Protein AF-0000000074024625 (afdb_homodimer)

Sequence (398 aa):
MLVFAKEKLVLLALPKTGTTAIEEALSPRADMALRNPAILKHTPAYRYKRYLEPYLGKCGLNDLEVVCTVRHPIGWLGSWYRYRQRPAVDGKPQSTKDVSFDDFVSDYAKGDPTSWSHVGDPKKFVRSNDGELAVDHMFQYEQLDKLVAFLEERLDTEIKLEKRNVSPAGDMTLSRQTENKLMRMRPELYSDWEAARHGMLVFAKEKLVLLALPKTGTTAIEEALSPRADMALRNPAILKHTPAYRYKRYLEPYLGKCGLNDLEVVCTVRHPIGWLGSWYRYRQRPAVDGKPQSTKDVSFDDFVSDYAKGDPTSWSHVGDPKKFVRSNDGELAVDHMFQYEQLDKLVAFLEERLDTEIKLEKRNVSPAGDMTLSRQTENKLMRMRPELYSDWEAARHG

Radius of gyration: 25.35 Å; Cα contacts (8 Å, |Δi|>4): 634; chains: 2; bounding box: 44×80×51 Å

Organism: NCBI:txid1655543

Solvent-accessible surface area (backbone atoms only — not comparable to full-atom values): 21353 Å² total; per-residue (Å²): 42,36,29,33,65,92,66,32,36,32,42,41,39,52,83,70,26,80,51,62,54,59,49,61,66,45,48,84,72,31,17,29,35,30,66,35,57,66,63,47,15,41,45,33,32,32,55,38,57,68,32,49,46,55,44,38,40,76,58,70,52,63,87,57,42,31,33,37,45,37,36,56,53,68,61,28,50,46,46,51,49,54,59,28,50,36,75,92,33,60,92,42,75,41,31,32,76,88,48,53,46,39,55,42,51,46,40,36,32,70,70,72,43,52,65,51,39,61,80,78,52,73,62,61,36,41,10,32,91,87,65,44,77,52,51,75,31,32,25,28,39,92,43,45,65,57,48,50,51,51,49,24,62,64,67,70,46,86,81,80,67,68,87,70,87,75,74,77,85,66,81,70,63,65,52,68,67,41,52,53,45,30,48,69,59,42,44,58,45,53,52,52,33,59,66,11,68,78,76,42,36,29,33,66,91,65,30,37,33,41,40,39,52,83,69,26,81,49,62,55,58,49,61,66,44,48,85,73,32,18,29,35,30,65,36,58,66,64,47,16,41,46,33,31,33,56,38,57,68,30,49,46,56,45,38,40,77,59,70,52,63,87,57,42,31,33,37,46,37,35,56,54,68,59,29,51,47,45,51,49,55,61,28,50,36,76,92,33,61,93,42,75,42,31,32,77,90,48,53,47,41,56,42,51,44,40,37,32,70,71,73,44,51,64,50,38,60,78,80,52,70,62,61,36,42,10,32,92,88,65,44,77,52,52,74,30,33,26,28,39,92,44,45,68,58,47,50,50,51,48,24,62,64,65,68,48,87,81,81,68,68,88,71,86,76,75,77,84,66,81,69,65,65,51,69,68,42,51,52,46,28,48,68,61,41,44,58,46,53,52,52,35,59,67,11,68,78,76

InterPro domains:
  IPR027417 P-loop containing nucleoside triphosphate hydrolase [SSF52540] (8-193)

Secondary structure (DSSP, 8-state):
-EEETTTTEEE---TTSS-HHHHHHHGGG-SEEE-SSHHHHT--HHHIIIIIHHHHHHTT--S-EEEEEE--HHHHHHHHHHHTTSGGGTTSTT--TTS-HHHHHHHHHTSS--GGG----HHHHTB-TTS-B--SEEEEGGGHHHHHHHHHHHHTS------------------HHHHHHHHHH-HHHHHHHHHGGG-/-EEETTTTEEE---TTSS-HHHHHHHGGG-SEEE-SSHHHHT--HHHIIIIIHHHHHHTT--S-EEEEEE--HHHHHHHHHHHTTSGGGTTSTT--TTS-HHHHHHHHHTSS--GGG----HHHHTB-TTS-B--SEEEEGGGHHHHHHHHHHHHTS------------------HHHHHHHHHH-HHHHHHHHHGGG-

Foldseek 3Di:
DFAAQVLLEAEAEAPQLPCVQVCVQCVVVGPDAQDDDPCRNHQFLQNCVVPVQVVCVVVVRPDRAYEYEAEQPLSSQVSLLLVLCDPVNPPPQLHCVPPALQRLLLQLLVVNHGNNNPPDDVQRRQAHPVSHGRHDAYAYSVPVVLVQVVCCVSVVHHRDGDPDDDRDDDPSDHDPVSVVSNCVSPVCSVVVNVVNHND/DFAAQVLLEAEAEAPQLPCVLVCVQCVVVGPDAQDDDPCRNHQFLQNCVVPVQVVCVVVVRPDRAYEYEAEQPLSSQVSLLLVLCDPVNPPPQLHCVPPALQRLLLQLLVVNHTNNNPPDDVQRRQAHPVSHGRHDAYAYSVPVVLVQVVCCVSVVHHRDGDDDDDRDDDDSDHDPVSVVSSCVSPVCSRVVNVVNHND

Nearest PDB structures (foldseek):
  3lfh-assembly2_D  TM=3.303E-01  e=3.956E+00  Caldanaerobacter subterraneus subsp. tengcongensis MB4
  8u8i-assembly1_F  TM=2.329E-01  e=1.276E+00  Saccharomyces cerevisiae
  2uvp-assembly1_D  TM=2.337E-01  e=2.110E+00  Helicobacter pylori
  7u5t-assembly1_A  TM=2.197E-01  e=3.276E+00  Candida albicans
  8u8i-assembly1_F  TM=2.329E-01  e=2.324E+00  Saccharomyces cerevisiae

Structure (mmCIF, N/CA/C/O backbone):
data_AF-0000000074024625-model_v1
#
loop_
_entity.id
_entity.type
_entity.pdbx_description
1 polymer 'Sulfotransferase family protein'
#
loop_
_atom_site.group_PDB
_atom_site.id
_atom_site.type_symbol
_atom_site.label_atom_id
_atom_site.label_alt_id
_atom_site.label_comp_id
_atom_site.label_asym_id
_atom_site.label_entity_id
_atom_site.label_seq_id
_atom_site.pdbx_PDB_ins_code
_atom_site.Cartn_x
_atom_site.Cartn_y
_atom_site.Cartn_z
_atom_site.occupancy
_atom_site.B_iso_or_equiv
_atom_site.auth_seq_id
_atom_site.auth_comp_id
_atom_site.auth_asym_id
_atom_site.auth_atom_id
_atom_site.pdbx_PDB_model_num
ATOM 1 N N . MET A 1 1 ? 1.521 -8.109 -1.884 1 98 1 MET A N 1
ATOM 2 C CA . MET A 1 1 ? 2.732 -7.395 -2.281 1 98 1 MET A CA 1
ATOM 3 C C . MET A 1 1 ? 3.268 -6.547 -1.131 1 98 1 MET A C 1
ATOM 5 O O . MET A 1 1 ? 2.498 -5.883 -0.432 1 98 1 MET A O 1
ATOM 9 N N . LEU A 1 2 ? 4.496 -6.629 -0.893 1 98.81 2 LEU A N 1
ATOM 10 C CA . LEU A 1 2 ? 5.156 -5.848 0.149 1 98.81 2 LEU A CA 1
ATOM 11 C C . LEU A 1 2 ? 6.293 -5.016 -0.434 1 98.81 2 LEU A C 1
ATOM 13 O O . LEU A 1 2 ? 7.012 -5.477 -1.323 1 98.81 2 LEU A O 1
ATOM 17 N N . VAL A 1 3 ? 6.457 -3.83 0.055 1 98.94 3 VAL A N 1
ATOM 18 C CA . VAL A 1 3 ? 7.574 -2.973 -0.317 1 98.94 3 VAL A CA 1
ATOM 19 C C . VAL A 1 3 ? 8.414 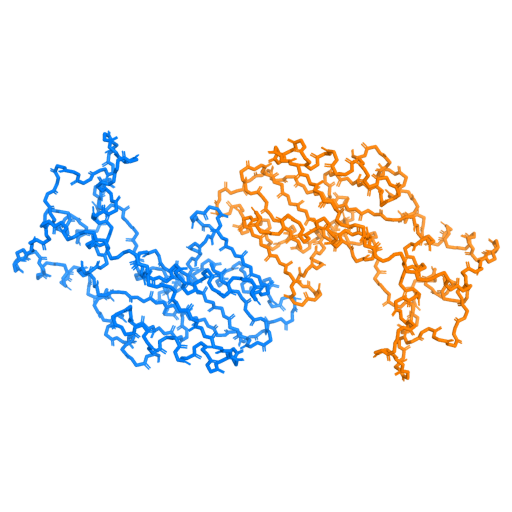-2.648 0.919 1 98.94 3 VAL A C 1
ATOM 21 O O . VAL A 1 3 ? 7.867 -2.279 1.964 1 98.94 3 VAL A O 1
ATOM 24 N N . PHE A 1 4 ? 9.633 -2.842 0.819 1 98.88 4 PHE A N 1
ATOM 25 C CA . PHE A 1 4 ? 10.617 -2.447 1.815 1 98.88 4 PHE A CA 1
ATOM 26 C C . PHE A 1 4 ? 11.508 -1.332 1.282 1 98.88 4 PHE A C 1
ATOM 28 O O . PHE A 1 4 ? 12.453 -1.588 0.527 1 98.88 4 PHE A O 1
ATOM 35 N N . ALA A 1 5 ? 11.25 -0.183 1.708 1 98.75 5 ALA A N 1
ATOM 36 C CA . ALA A 1 5 ? 11.82 1.021 1.111 1 98.75 5 ALA A CA 1
ATOM 37 C C . ALA A 1 5 ? 13.32 1.099 1.37 1 98.75 5 ALA A C 1
ATOM 39 O O . ALA A 1 5 ? 14.109 1.271 0.438 1 98.75 5 ALA A O 1
ATOM 40 N N . LYS A 1 6 ? 13.711 0.973 2.625 1 98.06 6 LYS A N 1
ATOM 41 C CA . LYS A 1 6 ? 15.117 1.072 2.996 1 98.06 6 LYS A CA 1
ATOM 42 C C . LYS A 1 6 ? 15.961 0.042 2.246 1 98.06 6 LYS A C 1
ATOM 44 O O . LYS A 1 6 ? 17.047 0.355 1.764 1 98.06 6 LYS A O 1
ATOM 49 N N . GLU A 1 7 ? 15.469 -1.139 2.174 1 98.69 7 GLU A N 1
ATOM 50 C CA . GLU A 1 7 ? 16.203 -2.25 1.58 1 98.69 7 GLU A CA 1
ATOM 51 C C . GLU A 1 7 ? 16 -2.305 0.069 1 98.69 7 GLU A C 1
ATOM 53 O O . GLU A 1 7 ? 16.578 -3.15 -0.612 1 98.69 7 GLU A O 1
ATOM 58 N N . LYS A 1 8 ? 15.172 -1.438 -0.462 1 98.56 8 LYS A N 1
ATOM 59 C CA . LYS A 1 8 ? 14.898 -1.326 -1.892 1 98.56 8 LYS A CA 1
ATOM 60 C C . LYS A 1 8 ? 14.422 -2.66 -2.465 1 98.56 8 LYS A C 1
ATOM 62 O O . LYS A 1 8 ? 14.977 -3.145 -3.457 1 98.56 8 LYS A O 1
ATOM 67 N N . LEU A 1 9 ? 13.344 -3.16 -1.856 1 98.88 9 LEU A N 1
ATOM 68 C CA . LEU A 1 9 ? 12.883 -4.496 -2.221 1 98.88 9 LEU A CA 1
ATOM 69 C C . LEU A 1 9 ? 11.359 -4.531 -2.338 1 98.88 9 LEU A C 1
ATOM 71 O O . LEU A 1 9 ? 10.656 -3.959 -1.503 1 98.88 9 LEU A O 1
ATOM 75 N N . VAL A 1 10 ? 10.867 -5.129 -3.375 1 98.94 10 VAL A N 1
ATOM 76 C CA . VAL A 1 10 ? 9.453 -5.426 -3.584 1 98.94 10 VAL A CA 1
ATOM 77 C C . VAL A 1 10 ? 9.234 -6.938 -3.617 1 98.94 10 VAL A C 1
ATOM 79 O O . VAL A 1 10 ? 9.922 -7.652 -4.355 1 98.94 10 VAL A O 1
ATOM 82 N N . LEU A 1 11 ? 8.383 -7.422 -2.799 1 98.88 11 LEU A N 1
ATOM 83 C CA . LEU A 1 11 ? 8.016 -8.836 -2.775 1 98.88 11 LEU A CA 1
ATOM 84 C C . LEU A 1 11 ? 6.629 -9.047 -3.377 1 98.88 11 LEU A C 1
ATOM 86 O O . LEU A 1 11 ? 5.625 -8.656 -2.783 1 98.88 11 LEU A O 1
ATOM 90 N N . LEU A 1 12 ? 6.566 -9.656 -4.535 1 98.81 12 LEU A N 1
ATOM 91 C CA . LEU A 1 12 ? 5.301 -9.992 -5.176 1 98.81 12 LEU A CA 1
ATOM 92 C C . LEU A 1 12 ? 4.797 -11.352 -4.695 1 98.81 12 LEU A C 1
ATOM 94 O O . LEU A 1 12 ? 5.594 -12.242 -4.387 1 98.81 12 LEU A O 1
ATOM 98 N N . ALA A 1 13 ? 3.494 -11.461 -4.641 1 98.5 13 ALA A N 1
ATOM 99 C CA . ALA A 1 13 ? 2.881 -12.703 -4.172 1 98.5 13 ALA A CA 1
ATOM 100 C C . ALA A 1 13 ? 2.098 -13.383 -5.289 1 98.5 13 ALA A C 1
ATOM 102 O O . ALA A 1 13 ? 0.886 -13.195 -5.414 1 98.5 13 ALA A O 1
ATOM 103 N N . LEU A 1 14 ? 2.785 -14.203 -6.074 1 98.62 14 LEU A N 1
ATOM 104 C CA . LEU A 1 14 ? 2.082 -15.039 -7.047 1 98.62 14 LEU A CA 1
ATOM 105 C C . LEU A 1 14 ? 1.147 -16.016 -6.348 1 98.62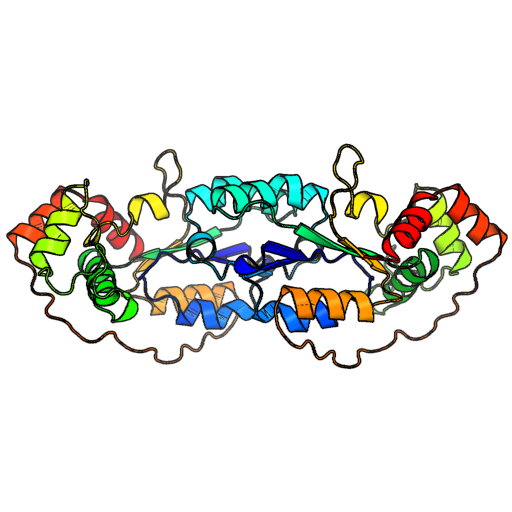 14 LEU A C 1
ATOM 107 O O . LEU A 1 14 ? 1.54 -16.672 -5.379 1 98.62 14 LEU A O 1
ATOM 111 N N . PRO A 1 15 ? -0.099 -16.109 -6.797 1 98.25 15 PRO A N 1
ATOM 112 C CA . PRO A 1 15 ? -1.035 -17.016 -6.117 1 98.25 15 PRO A CA 1
ATOM 113 C C . PRO A 1 15 ? -0.557 -18.469 -6.102 1 98.25 15 PRO A C 1
ATOM 115 O O . PRO A 1 15 ? 0.016 -18.938 -7.086 1 98.25 15 PRO A O 1
ATOM 118 N N . LYS A 1 16 ? -0.789 -19.125 -4.922 1 97.5 16 LYS A N 1
ATOM 119 C CA . LYS A 1 16 ? -0.612 -20.562 -4.742 1 97.5 16 LYS A CA 1
ATOM 120 C C . LYS A 1 16 ? 0.856 -20.953 -4.879 1 97.5 16 LYS A C 1
ATOM 122 O O . LYS A 1 16 ? 1.172 -22.016 -5.441 1 97.5 16 LYS A O 1
ATOM 127 N N . THR A 1 17 ? 1.717 -20.078 -4.379 1 97 17 THR A N 1
ATOM 128 C CA . THR A 1 17 ? 3.137 -20.406 -4.371 1 97 17 THR A CA 1
ATOM 129 C C . THR A 1 17 ? 3.666 -20.484 -2.941 1 97 17 THR A C 1
ATOM 131 O O . THR A 1 17 ? 4.867 -20.312 -2.711 1 97 17 THR A O 1
ATOM 134 N N . GLY A 1 18 ? 2.873 -20.594 -1.992 1 91.75 18 GLY A N 1
ATOM 135 C CA . GLY A 1 18 ? 3.207 -20.984 -0.63 1 91.75 18 GLY A CA 1
ATOM 136 C C . GLY A 1 18 ? 3.928 -19.891 0.138 1 91.75 18 GLY A C 1
ATOM 137 O O . GLY A 1 18 ? 4.734 -20.172 1.025 1 91.75 18 GLY A O 1
ATOM 138 N N . THR A 1 19 ? 3.592 -18.641 -0.194 1 92 19 THR A N 1
ATOM 139 C CA . THR A 1 19 ? 4.363 -17.578 0.446 1 92 19 THR A CA 1
ATOM 140 C C . THR A 1 19 ? 3.533 -16.875 1.519 1 92 19 THR A C 1
ATOM 142 O O . THR A 1 19 ? 3.947 -15.844 2.057 1 92 19 THR A O 1
ATOM 145 N N . THR A 1 20 ? 2.434 -17.406 1.859 1 93.31 20 THR A N 1
ATOM 146 C CA . THR A 1 20 ? 1.515 -16.75 2.783 1 93.31 20 THR A CA 1
ATOM 147 C C . THR A 1 20 ? 2.17 -16.547 4.145 1 93.31 20 THR A C 1
ATOM 149 O O . THR A 1 20 ? 2.105 -15.453 4.719 1 93.31 20 THR A O 1
ATOM 152 N N . ALA A 1 21 ? 2.826 -17.562 4.652 1 93.19 21 ALA A N 1
ATOM 153 C CA . ALA A 1 21 ? 3.461 -17.469 5.965 1 93.19 21 ALA A CA 1
ATOM 154 C C . ALA A 1 21 ? 4.559 -16.422 5.977 1 93.19 21 ALA A C 1
ATOM 156 O O . ALA A 1 21 ? 4.711 -15.68 6.957 1 93.19 21 ALA A O 1
ATOM 157 N N . ILE A 1 22 ? 5.34 -16.359 4.906 1 95.5 22 ILE A N 1
ATOM 158 C CA . ILE A 1 22 ? 6.418 -15.391 4.781 1 95.5 22 ILE A CA 1
ATOM 159 C C . ILE A 1 22 ? 5.832 -13.977 4.727 1 95.5 22 ILE A C 1
ATOM 161 O O . ILE A 1 22 ? 6.305 -13.078 5.422 1 95.5 22 ILE A O 1
ATOM 165 N N . GLU A 1 23 ? 4.82 -13.789 3.926 1 95.06 23 GLU A N 1
ATOM 166 C CA . GLU A 1 23 ? 4.164 -12.492 3.803 1 95.06 23 GLU A CA 1
ATOM 167 C C . GLU A 1 23 ? 3.598 -12.031 5.141 1 95.06 23 GLU A C 1
ATOM 169 O O . GLU A 1 23 ? 3.727 -10.859 5.508 1 95.06 23 GLU A O 1
ATOM 174 N N . GLU A 1 24 ? 2.977 -12.953 5.805 1 93.88 24 GLU A N 1
ATOM 175 C CA . GLU A 1 24 ? 2.4 -12.625 7.105 1 93.88 24 GLU A CA 1
ATOM 176 C C . GLU A 1 24 ? 3.48 -12.203 8.094 1 93.88 24 GLU A C 1
ATOM 178 O O . GLU A 1 24 ? 3.291 -11.258 8.867 1 93.88 24 GLU A O 1
ATOM 183 N N . ALA A 1 25 ? 4.535 -12.875 8.117 1 95.12 25 ALA A N 1
ATOM 184 C CA . ALA A 1 25 ? 5.637 -12.578 9.031 1 95.12 25 ALA A CA 1
ATOM 185 C C . ALA A 1 25 ? 6.262 -11.227 8.711 1 95.12 25 ALA A C 1
ATOM 187 O O . ALA A 1 25 ? 6.695 -10.508 9.625 1 95.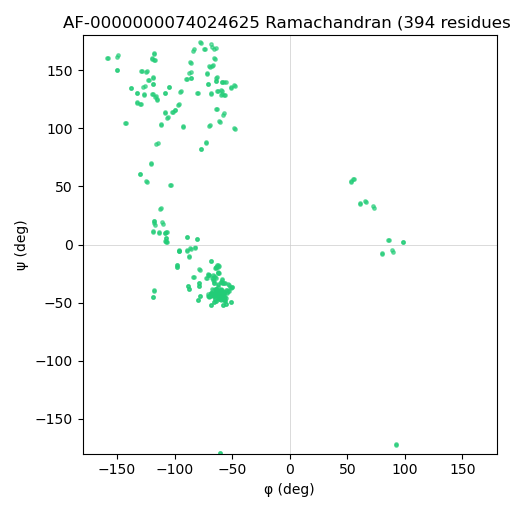12 25 ALA A O 1
ATOM 188 N N . LEU A 1 26 ? 6.289 -10.852 7.469 1 97.25 26 LEU A N 1
ATOM 189 C CA . LEU A 1 26 ? 7.043 -9.68 7.047 1 97.25 26 LEU A CA 1
ATOM 190 C C . LEU A 1 26 ? 6.133 -8.461 6.926 1 97.25 26 LEU A C 1
ATOM 192 O O . LEU A 1 26 ? 6.609 -7.324 6.902 1 97.25 26 LEU A O 1
ATOM 196 N N . SER A 1 27 ? 4.828 -8.734 6.824 1 96.38 27 SER A N 1
ATOM 197 C CA . SER A 1 27 ? 3.861 -7.672 6.555 1 96.38 27 SER A CA 1
ATOM 198 C C . SER A 1 27 ? 3.982 -6.543 7.578 1 96.38 27 SER A C 1
ATOM 200 O O . SER A 1 27 ? 3.971 -5.367 7.211 1 96.38 27 SER A O 1
ATOM 202 N N . PRO A 1 28 ? 4.18 -6.848 8.906 1 94 28 PRO A N 1
ATOM 203 C CA . PRO A 1 28 ? 4.25 -5.758 9.891 1 94 28 PRO A CA 1
ATOM 204 C C . PRO A 1 28 ? 5.461 -4.852 9.68 1 94 28 PRO A C 1
ATOM 206 O O . PRO A 1 28 ? 5.445 -3.689 10.086 1 94 28 PRO A O 1
ATOM 209 N N . ARG A 1 29 ? 6.391 -5.316 9.031 1 95.5 29 ARG A N 1
ATOM 210 C CA . ARG A 1 29 ? 7.625 -4.559 8.852 1 95.5 29 ARG A CA 1
ATOM 211 C C . ARG A 1 29 ? 7.629 -3.832 7.508 1 95.5 29 ARG A C 1
ATOM 213 O O . ARG A 1 29 ? 8.477 -2.969 7.27 1 95.5 29 ARG A O 1
ATOM 220 N N . ALA A 1 30 ? 6.789 -4.242 6.625 1 98.25 30 ALA A N 1
ATOM 221 C CA . ALA A 1 30 ? 6.766 -3.652 5.289 1 98.25 30 ALA A CA 1
ATOM 222 C C . ALA A 1 30 ? 6.383 -2.178 5.348 1 98.25 30 ALA A C 1
ATOM 224 O O . ALA A 1 30 ? 5.523 -1.785 6.145 1 98.25 30 ALA A O 1
ATOM 225 N N . ASP A 1 31 ? 6.98 -1.382 4.5 1 98.62 31 ASP A N 1
ATOM 226 C CA . ASP A 1 31 ? 6.688 0.044 4.395 1 98.62 31 ASP A CA 1
ATOM 227 C C . ASP A 1 31 ? 5.395 0.283 3.613 1 98.62 31 ASP A C 1
ATOM 229 O O . ASP A 1 31 ? 4.699 1.272 3.846 1 98.62 31 ASP A O 1
ATOM 233 N N . MET A 1 32 ? 5.117 -0.499 2.695 1 98.75 32 MET A N 1
ATOM 234 C CA . MET A 1 32 ? 3.873 -0.574 1.938 1 98.75 32 MET A CA 1
ATOM 235 C C . MET A 1 32 ? 3.387 -2.016 1.83 1 98.75 32 MET A C 1
ATOM 237 O O . MET A 1 32 ? 4.172 -2.92 1.542 1 98.75 32 MET A O 1
ATOM 241 N N . ALA A 1 33 ? 2.127 -2.244 2.141 1 98.75 33 ALA A N 1
ATOM 242 C CA . ALA A 1 33 ? 1.572 -3.596 2.096 1 98.75 33 ALA A CA 1
ATOM 243 C C . ALA A 1 33 ? 0.232 -3.613 1.366 1 98.75 33 ALA A C 1
ATOM 245 O O . ALA A 1 33 ? -0.668 -2.834 1.688 1 98.75 33 ALA A O 1
ATOM 246 N N . LEU A 1 34 ? 0.091 -4.371 0.336 1 98.62 34 LEU A N 1
ATOM 247 C CA . LEU A 1 34 ? -1.16 -4.73 -0.323 1 98.62 34 LEU A CA 1
ATOM 248 C C . LEU A 1 34 ? -1.62 -6.121 0.108 1 98.62 34 LEU A C 1
ATOM 250 O O . LEU A 1 34 ? -0.966 -7.117 -0.201 1 98.62 34 LEU A O 1
ATOM 254 N N . ARG A 1 35 ? -2.771 -6.227 0.782 1 97.62 35 ARG A N 1
ATOM 255 C CA . ARG A 1 35 ? -3.1 -7.438 1.526 1 97.62 35 ARG A CA 1
ATOM 256 C C . ARG A 1 35 ? -4.359 -8.094 0.974 1 97.62 35 ARG A C 1
ATOM 258 O O . ARG A 1 35 ? -4.473 -9.32 0.973 1 97.62 35 ARG A O 1
ATOM 265 N N . ASN A 1 36 ? -5.297 -7.285 0.622 1 96.81 36 ASN A N 1
ATOM 266 C CA . ASN A 1 36 ? -6.625 -7.664 0.15 1 96.81 36 ASN A CA 1
ATOM 267 C C . ASN A 1 36 ? -7.273 -6.543 -0.661 1 96.81 36 ASN A C 1
ATOM 269 O O . ASN A 1 36 ? -6.883 -5.383 -0.546 1 96.81 36 ASN A O 1
ATOM 273 N N . PRO A 1 37 ? -8.266 -6.945 -1.453 1 97.69 37 PRO A N 1
ATOM 274 C CA . PRO A 1 37 ? -8.648 -8.281 -1.926 1 97.69 37 PRO A CA 1
ATOM 275 C C . PRO A 1 37 ? -7.547 -8.953 -2.742 1 97.69 37 PRO A C 1
ATOM 277 O O . PRO A 1 37 ? -6.461 -8.391 -2.904 1 97.69 37 PRO A O 1
ATOM 280 N N . ALA A 1 38 ? -7.789 -10.125 -3.219 1 97.19 38 ALA A N 1
ATOM 281 C CA . ALA A 1 38 ? -6.809 -10.93 -3.941 1 97.19 38 ALA A CA 1
ATOM 282 C C . ALA A 1 38 ? -6.172 -10.133 -5.078 1 97.19 38 ALA A C 1
ATOM 284 O O . ALA A 1 38 ? -4.965 -10.234 -5.312 1 97.19 38 ALA A O 1
ATOM 285 N N . ILE A 1 39 ? -6.984 -9.312 -5.707 1 97.69 39 ILE A N 1
ATOM 286 C CA . ILE A 1 39 ? -6.512 -8.594 -6.891 1 97.69 39 ILE A CA 1
ATOM 287 C C . ILE A 1 39 ? -5.438 -7.586 -6.488 1 97.69 39 ILE A C 1
ATOM 289 O O . ILE A 1 39 ? -4.543 -7.273 -7.281 1 97.69 39 ILE A O 1
ATOM 293 N N . LEU A 1 40 ? -5.402 -6.992 -5.242 1 98.25 40 LEU A N 1
ATOM 294 C CA . LEU A 1 40 ? -4.348 -6.125 -4.723 1 98.25 40 LEU A CA 1
ATOM 295 C C . LEU A 1 40 ? -3.162 -6.949 -4.227 1 98.25 40 LEU A C 1
ATOM 297 O O . LEU A 1 40 ? -2.012 -6.645 -4.547 1 98.25 40 LEU A O 1
ATOM 301 N N . LYS A 1 41 ? -3.529 -7.957 -3.451 1 98 41 LYS A N 1
ATOM 302 C CA . LYS A 1 41 ? -2.504 -8.797 -2.838 1 98 41 LYS A CA 1
ATOM 303 C C . LYS A 1 41 ? -1.596 -9.414 -3.895 1 98 41 LYS A C 1
ATOM 305 O O . LYS A 1 41 ? -0.382 -9.508 -3.703 1 98 41 LYS A O 1
ATOM 310 N N . HIS A 1 42 ? -2.219 -9.852 -4.992 1 98.62 42 HIS A N 1
ATOM 311 C CA . HIS A 1 42 ? -1.493 -10.531 -6.059 1 98.62 42 HIS A CA 1
ATOM 312 C C . HIS A 1 42 ? -1.269 -9.609 -7.25 1 98.62 42 HIS A C 1
ATOM 314 O O . HIS A 1 42 ? -1.563 -9.977 -8.391 1 98.62 42 HIS A O 1
ATOM 320 N N . THR A 1 43 ? -0.737 -8.445 -6.961 1 98.69 43 THR A N 1
ATOM 321 C CA . THR A 1 43 ? -0.362 -7.523 -8.023 1 98.69 43 THR A CA 1
ATOM 322 C C . THR A 1 43 ? 0.746 -8.117 -8.891 1 98.69 43 THR A C 1
ATOM 324 O O . THR A 1 43 ? 1.845 -8.391 -8.406 1 98.69 43 THR A O 1
ATOM 327 N N . PRO A 1 44 ? 0.445 -8.352 -10.195 1 98.75 44 PRO A N 1
ATOM 328 C CA . PRO A 1 44 ? 1.484 -8.898 -11.062 1 98.75 44 PRO A CA 1
ATOM 329 C C . PRO A 1 44 ? 2.557 -7.879 -11.43 1 98.75 44 PRO A C 1
ATOM 331 O O . PRO A 1 44 ? 2.352 -6.676 -11.242 1 98.75 44 PRO A O 1
ATOM 334 N N . ALA A 1 45 ? 3.598 -8.352 -11.984 1 98.75 45 ALA A N 1
ATOM 335 C CA . ALA A 1 45 ? 4.762 -7.52 -12.281 1 98.75 45 ALA A CA 1
ATOM 336 C C . ALA A 1 45 ? 4.406 -6.402 -13.258 1 98.75 45 ALA A C 1
ATOM 338 O O . ALA A 1 45 ? 4.867 -5.27 -13.102 1 98.75 45 ALA A O 1
ATOM 339 N N . TYR A 1 46 ? 3.613 -6.703 -14.242 1 98.56 46 TYR A N 1
ATOM 340 C CA . TYR A 1 46 ? 3.291 -5.684 -15.234 1 98.56 46 TYR A CA 1
ATOM 341 C C . TYR A 1 46 ? 2.498 -4.543 -14.602 1 98.56 46 TYR A C 1
ATOM 343 O O . TYR A 1 46 ? 2.68 -3.377 -14.961 1 98.56 46 TYR A O 1
ATOM 351 N N . ARG A 1 47 ? 1.619 -4.84 -13.781 1 98.56 47 ARG A N 1
ATOM 352 C CA . ARG A 1 47 ? 0.819 -3.82 -13.109 1 98.56 47 ARG A CA 1
ATOM 353 C C . ARG A 1 47 ? 1.663 -3.029 -12.117 1 98.56 47 ARG A C 1
ATOM 355 O O . ARG A 1 47 ? 1.523 -1.809 -12.008 1 98.56 47 ARG A O 1
ATOM 362 N N . TYR A 1 48 ? 2.496 -3.777 -11.328 1 98.81 48 TYR A N 1
ATOM 363 C CA . TYR A 1 48 ? 3.467 -3.092 -10.484 1 98.81 48 TYR A CA 1
ATOM 364 C C . TYR A 1 48 ? 4.277 -2.084 -11.289 1 98.81 48 TYR A C 1
ATOM 366 O O . TYR A 1 48 ? 4.367 -0.911 -10.914 1 98.81 48 TYR A O 1
ATOM 374 N N . LYS A 1 49 ? 4.801 -2.516 -12.406 1 98.25 49 LYS A N 1
ATOM 375 C CA . LYS A 1 49 ? 5.676 -1.684 -13.234 1 98.25 49 LYS A CA 1
ATOM 376 C C . LYS A 1 49 ? 4.922 -0.48 -13.789 1 98.25 49 LYS A C 1
ATOM 378 O O . LYS A 1 49 ? 5.469 0.625 -13.852 1 98.25 49 LYS A O 1
ATOM 383 N N . ARG A 1 50 ? 3.789 -0.722 -14.117 1 97.81 50 ARG A N 1
ATOM 384 C CA . ARG A 1 50 ? 3.031 0.313 -14.812 1 97.81 50 ARG A CA 1
ATOM 385 C C . ARG A 1 50 ? 2.51 1.36 -13.836 1 97.81 50 ARG A C 1
ATOM 387 O O . ARG A 1 50 ? 2.475 2.551 -14.156 1 97.81 50 ARG A O 1
ATOM 394 N N . TYR A 1 51 ? 2.133 0.97 -12.672 1 98.38 51 TYR A N 1
ATOM 395 C CA . TYR A 1 51 ? 1.371 1.887 -11.828 1 98.38 51 TYR A CA 1
ATOM 396 C C . TYR A 1 51 ? 2.117 2.188 -10.539 1 98.38 51 TYR A C 1
ATOM 398 O O . TYR A 1 51 ? 2.254 3.35 -10.148 1 98.38 51 TYR A O 1
ATOM 406 N N . LEU A 1 52 ? 2.68 1.191 -9.859 1 98.75 52 LEU A N 1
ATOM 407 C CA . LEU A 1 52 ? 3.221 1.387 -8.523 1 98.75 52 LEU A CA 1
ATOM 408 C C . LEU A 1 52 ? 4.68 1.831 -8.586 1 98.75 52 LEU A C 1
ATOM 410 O O . LEU A 1 52 ? 5.117 2.646 -7.77 1 98.75 52 LEU A O 1
ATOM 414 N N . GLU A 1 53 ? 5.383 1.288 -9.57 1 98.62 53 GLU A N 1
ATOM 415 C CA . GLU A 1 53 ? 6.777 1.698 -9.711 1 98.62 53 GLU A CA 1
ATOM 416 C C . GLU A 1 53 ? 6.891 3.195 -9.977 1 98.62 53 GLU A C 1
ATOM 418 O O . GLU A 1 53 ? 7.68 3.891 -9.336 1 98.62 53 GLU A O 1
ATOM 423 N N . PRO A 1 54 ? 6.094 3.768 -10.875 1 98.5 54 PRO A N 1
AT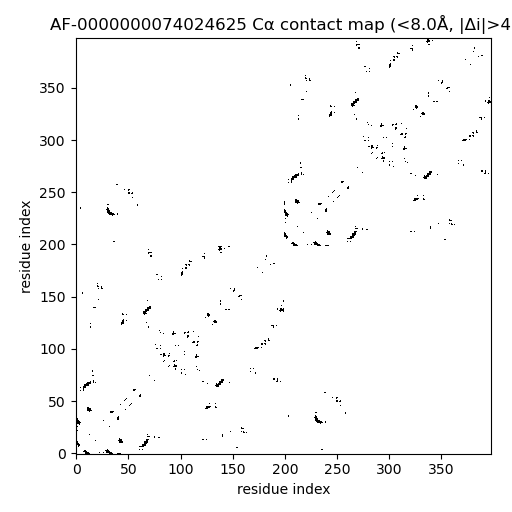OM 424 C CA . PRO A 1 54 ? 6.145 5.219 -11.062 1 98.5 54 PRO A CA 1
ATOM 425 C C . PRO A 1 54 ? 5.762 5.992 -9.797 1 98.5 54 PRO A C 1
ATOM 427 O O . PRO A 1 54 ? 6.367 7.02 -9.492 1 98.5 54 PRO A O 1
ATOM 430 N N . TYR A 1 55 ? 4.797 5.559 -9.078 1 98.81 55 TYR A N 1
ATOM 431 C CA . TYR A 1 55 ? 4.414 6.176 -7.812 1 98.81 55 TYR A CA 1
ATOM 432 C C . TYR A 1 55 ? 5.582 6.188 -6.832 1 98.81 55 TYR A C 1
ATOM 434 O O . TYR A 1 55 ? 5.906 7.23 -6.258 1 98.81 55 TYR A O 1
ATOM 442 N N . LEU A 1 56 ? 6.168 5 -6.648 1 98.88 56 LEU A N 1
ATOM 443 C CA . LEU A 1 56 ? 7.301 4.879 -5.734 1 98.88 56 LEU A CA 1
ATOM 444 C C . LEU A 1 56 ? 8.453 5.77 -6.18 1 98.88 56 LEU A C 1
ATOM 446 O O . LEU A 1 56 ? 9.125 6.379 -5.348 1 98.88 56 LEU A O 1
ATOM 450 N N . GLY A 1 57 ? 8.625 5.801 -7.508 1 98.69 57 GLY A N 1
ATOM 451 C CA . GLY A 1 57 ? 9.633 6.703 -8.047 1 98.69 57 GLY A CA 1
ATOM 452 C C . GLY A 1 57 ? 9.391 8.156 -7.668 1 98.69 57 GLY A C 1
ATOM 453 O O . GLY A 1 57 ? 10.328 8.867 -7.305 1 98.69 57 GLY A O 1
ATOM 454 N N . LYS A 1 58 ? 8.195 8.625 -7.766 1 97.69 58 LYS A N 1
ATOM 455 C CA . LYS A 1 58 ? 7.84 9.992 -7.387 1 97.69 58 LYS A CA 1
ATOM 456 C C . LYS A 1 58 ? 8.086 10.227 -5.898 1 97.69 58 LYS A C 1
ATOM 458 O O . LYS A 1 58 ? 8.297 11.367 -5.473 1 97.69 58 LYS A O 1
ATOM 463 N N . CYS A 1 59 ? 8.078 9.156 -5.133 1 98 59 CYS A N 1
ATOM 464 C CA . CYS A 1 59 ? 8.352 9.234 -3.701 1 98 59 CYS A CA 1
ATOM 465 C C . CYS A 1 59 ? 9.836 9.086 -3.418 1 98 59 CYS A C 1
ATOM 467 O O . CYS A 1 59 ? 10.25 8.938 -2.264 1 98 59 CYS A O 1
ATOM 469 N N . GLY A 1 60 ? 10.641 9.039 -4.422 1 97.56 60 GLY A N 1
ATOM 470 C CA . GLY A 1 60 ? 12.086 8.992 -4.254 1 97.56 60 GLY A CA 1
ATOM 471 C C . GLY A 1 60 ? 12.617 7.578 -4.066 1 97.56 60 GLY A C 1
ATOM 472 O O . GLY A 1 60 ? 13.773 7.387 -3.697 1 97.56 60 GLY A O 1
ATOM 473 N N . LEU A 1 61 ? 11.75 6.609 -4.156 1 98.19 61 LEU A N 1
ATOM 474 C CA . LEU A 1 61 ? 12.156 5.215 -4.066 1 98.19 61 LEU A CA 1
ATOM 475 C C . LEU A 1 61 ? 12.438 4.633 -5.449 1 98.19 61 LEU A C 1
ATOM 477 O O . LEU A 1 61 ? 11.508 4.266 -6.168 1 98.19 61 LEU A O 1
ATOM 481 N N . ASN A 1 62 ? 13.727 4.547 -5.773 1 97.81 62 ASN A N 1
ATOM 482 C CA . ASN A 1 62 ? 14.133 4.102 -7.102 1 97.81 62 ASN A CA 1
ATOM 483 C C . ASN A 1 62 ? 14.977 2.832 -7.035 1 97.81 62 ASN A C 1
ATOM 485 O O . ASN A 1 62 ? 15.477 2.469 -5.969 1 97.81 62 ASN A O 1
ATOM 489 N N . ASP A 1 63 ? 15.055 2.143 -8.125 1 97.62 63 ASP A N 1
ATOM 490 C CA . ASP A 1 63 ? 15.93 0.983 -8.305 1 97.62 63 ASP A CA 1
ATOM 491 C C . ASP A 1 63 ? 15.578 -0.126 -7.316 1 97.62 63 ASP A C 1
ATOM 493 O O . ASP A 1 63 ? 16.469 -0.744 -6.727 1 97.62 63 ASP A O 1
ATOM 497 N N . LEU A 1 64 ? 14.328 -0.24 -7.047 1 98.75 64 LEU A N 1
ATOM 498 C CA . LEU A 1 64 ? 13.891 -1.351 -6.211 1 98.75 64 LEU A CA 1
ATOM 499 C C . LEU A 1 64 ? 14 -2.674 -6.961 1 98.75 64 LEU A C 1
ATOM 501 O O . LEU A 1 64 ? 13.672 -2.75 -8.148 1 98.75 64 LEU A O 1
ATOM 505 N N . GLU A 1 65 ? 14.461 -3.65 -6.285 1 98.88 65 GLU A N 1
ATOM 506 C CA . GLU A 1 65 ? 14.484 -4.992 -6.863 1 98.88 65 GLU A CA 1
ATOM 507 C C . GLU A 1 65 ? 13.195 -5.746 -6.555 1 98.88 65 GLU A C 1
ATOM 509 O O . GLU A 1 65 ? 12.656 -5.645 -5.449 1 98.88 65 GLU A O 1
ATOM 514 N N . VAL A 1 66 ? 12.758 -6.488 -7.484 1 98.81 66 VAL A N 1
ATOM 515 C CA . VAL A 1 66 ? 11.492 -7.215 -7.383 1 98.81 66 VAL A CA 1
ATOM 516 C C . VAL A 1 66 ? 11.773 -8.711 -7.219 1 98.81 66 VAL A C 1
ATOM 518 O O . VAL A 1 66 ? 12.547 -9.289 -7.98 1 98.81 66 VAL A O 1
ATOM 521 N N . VAL A 1 67 ? 11.133 -9.289 -6.227 1 98.75 67 VAL A N 1
ATOM 522 C CA . VAL A 1 67 ? 11.281 -10.703 -5.902 1 98.75 67 VAL A CA 1
ATOM 523 C C . VAL A 1 67 ? 9.938 -11.406 -6.051 1 98.75 67 VAL A C 1
ATOM 525 O O . VAL A 1 67 ? 8.891 -10.852 -5.707 1 98.75 67 VAL A O 1
ATOM 528 N N . CYS A 1 68 ? 9.977 -12.625 -6.516 1 98.69 68 CYS A N 1
ATOM 529 C CA . CYS A 1 68 ? 8.766 -13.43 -6.648 1 98.69 68 CYS A CA 1
ATOM 530 C C . CYS A 1 68 ? 9.086 -14.914 -6.488 1 98.69 68 CYS A C 1
ATOM 532 O O . CYS A 1 68 ? 10.211 -15.344 -6.75 1 98.69 68 CYS A O 1
ATOM 534 N N . THR A 1 69 ? 8.141 -15.648 -5.992 1 98.5 69 THR A N 1
ATOM 535 C CA . THR A 1 69 ? 8.242 -17.094 -5.891 1 98.5 69 THR A CA 1
ATOM 536 C C . THR A 1 69 ? 7.395 -17.781 -6.961 1 98.5 69 THR A C 1
ATOM 538 O O . THR A 1 69 ? 6.262 -17.359 -7.215 1 98.5 69 THR A O 1
ATOM 541 N N . VAL A 1 70 ? 7.988 -18.797 -7.598 1 98.62 70 VAL A N 1
ATOM 542 C CA . VAL A 1 70 ? 7.242 -19.641 -8.523 1 98.62 70 VAL A CA 1
ATOM 543 C C . VAL A 1 70 ? 7.23 -21.078 -8.016 1 98.62 70 VAL A C 1
ATOM 545 O O . VAL A 1 70 ? 7.98 -21.422 -7.102 1 98.62 70 VAL A O 1
ATOM 548 N N . ARG A 1 71 ? 6.379 -21.844 -8.547 1 98.12 71 ARG A N 1
ATOM 549 C CA . ARG A 1 71 ? 6.215 -23.234 -8.156 1 98.12 71 ARG A CA 1
ATOM 550 C C . ARG A 1 71 ? 6.242 -24.156 -9.375 1 98.12 71 ARG A C 1
ATOM 552 O O . ARG A 1 71 ? 5.883 -23.734 -10.477 1 98.12 71 ARG A O 1
ATOM 559 N N . HIS A 1 72 ? 6.746 -25.391 -9.125 1 98 72 HIS A N 1
ATOM 560 C CA . HIS A 1 72 ? 6.684 -26.344 -10.219 1 98 72 HIS A CA 1
ATOM 561 C C . HIS A 1 72 ? 5.277 -26.422 -10.805 1 98 72 HIS A C 1
ATOM 563 O O . HIS A 1 72 ? 4.293 -26.484 -10.062 1 98 72 HIS A O 1
ATOM 569 N N . PRO A 1 73 ? 5.195 -26.406 -12.18 1 97.88 73 PRO A N 1
ATOM 570 C CA . PRO A 1 73 ? 3.887 -26.25 -12.82 1 97.88 73 PRO A CA 1
ATOM 571 C C . PRO A 1 73 ? 2.863 -27.281 -12.32 1 97.88 73 PRO A C 1
ATOM 573 O O . PRO A 1 73 ? 1.709 -26.922 -12.07 1 97.88 73 PRO A O 1
ATOM 576 N N . ILE A 1 74 ? 3.25 -28.5 -12.109 1 97.44 74 ILE A N 1
ATOM 577 C CA . ILE A 1 74 ? 2.318 -29.531 -11.68 1 97.44 74 ILE A CA 1
ATOM 578 C C . ILE A 1 74 ? 1.881 -29.266 -10.242 1 97.44 74 ILE A C 1
ATOM 580 O O . ILE A 1 74 ? 0.705 -29.422 -9.906 1 97.44 74 ILE A O 1
ATOM 584 N N . GLY A 1 75 ? 2.863 -28.938 -9.43 1 96.19 75 GLY A N 1
ATOM 585 C CA . GLY A 1 75 ? 2.533 -28.578 -8.055 1 96.19 75 GLY A CA 1
ATOM 586 C C . GLY A 1 75 ? 1.64 -27.359 -7.957 1 96.19 75 GLY A C 1
ATOM 587 O O . GLY A 1 75 ? 0.735 -27.312 -7.121 1 96.19 75 GLY A O 1
ATOM 588 N N . TRP A 1 76 ? 1.918 -26.391 -8.797 1 97.5 76 TRP A N 1
ATOM 589 C CA . TRP A 1 76 ? 1.136 -25.156 -8.812 1 97.5 76 TRP A CA 1
ATOM 590 C C . TRP A 1 76 ? -0.309 -25.438 -9.219 1 97.5 76 TRP A C 1
ATOM 592 O O . TRP A 1 76 ? -1.242 -25.031 -8.523 1 97.5 76 TRP A O 1
ATOM 602 N N . LEU A 1 77 ? -0.474 -26.156 -10.273 1 97.5 77 LEU A N 1
ATOM 603 C CA . LEU A 1 77 ? -1.809 -26.531 -10.727 1 97.5 77 LEU A CA 1
ATOM 604 C C . L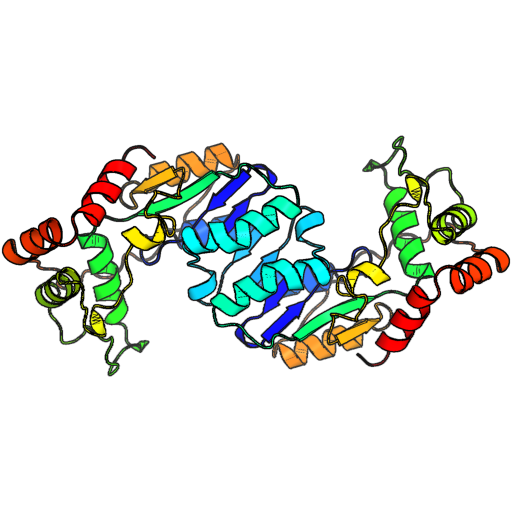EU A 1 77 ? -2.504 -27.406 -9.695 1 97.5 77 LEU A C 1
ATOM 606 O O . LEU A 1 77 ? -3.711 -27.297 -9.484 1 97.5 77 LEU A O 1
ATOM 610 N N . GLY A 1 78 ? -1.714 -28.266 -9.102 1 96.56 78 GLY A N 1
ATOM 611 C CA . GLY A 1 78 ? -2.266 -29.078 -8.023 1 96.56 78 GLY A CA 1
ATOM 612 C C . GLY A 1 78 ? -2.805 -28.25 -6.875 1 96.56 78 GLY A C 1
ATOM 613 O O . GLY A 1 78 ? -3.857 -28.562 -6.316 1 96.56 78 GLY A O 1
ATOM 614 N N . SER A 1 79 ? -2.047 -27.281 -6.547 1 95.56 79 SER A N 1
ATOM 615 C CA . SER A 1 79 ? -2.488 -26.375 -5.488 1 95.56 79 SER A CA 1
ATOM 616 C C . SER 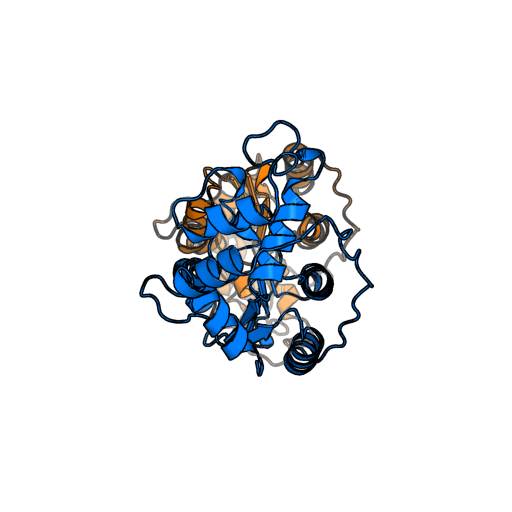A 1 79 ? -3.811 -25.703 -5.848 1 95.56 79 SER A C 1
ATOM 618 O O . SER A 1 79 ? -4.727 -25.656 -5.023 1 95.56 79 SER A O 1
ATOM 620 N N . TRP A 1 80 ? -3.928 -25.234 -7.047 1 96.69 80 TRP A N 1
ATOM 621 C CA . TRP A 1 80 ? -5.176 -24.625 -7.508 1 96.69 80 TRP A CA 1
ATOM 622 C C . TRP A 1 80 ? -6.301 -25.656 -7.531 1 96.69 80 TRP A C 1
ATOM 624 O O . TRP A 1 80 ? -7.426 -25.375 -7.113 1 96.69 80 TRP A O 1
ATOM 634 N N . TYR A 1 81 ? -5.996 -26.828 -8.008 1 96.44 81 TYR A N 1
ATOM 635 C CA . TYR A 1 81 ? -6.961 -27.922 -8.094 1 96.44 81 TYR A CA 1
ATOM 636 C C . TYR A 1 81 ? -7.566 -28.234 -6.73 1 96.44 81 TYR A C 1
ATOM 638 O O . TYR A 1 81 ? -8.789 -28.328 -6.594 1 96.44 81 TYR A O 1
ATOM 646 N N . ARG A 1 82 ? -6.73 -28.359 -5.754 1 95.12 82 ARG A N 1
ATOM 647 C CA . ARG A 1 82 ? -7.18 -28.641 -4.398 1 95.12 82 ARG A CA 1
ATOM 648 C C . ARG A 1 82 ? -7.945 -27.453 -3.811 1 95.12 82 ARG A C 1
ATOM 650 O O . ARG A 1 82 ? -8.945 -27.641 -3.115 1 95.12 82 ARG A O 1
ATOM 657 N N . TYR A 1 83 ? -7.465 -26.344 -4.035 1 95 83 TYR A N 1
ATOM 658 C CA . TYR A 1 83 ? -8.109 -25.141 -3.529 1 95 83 TYR A CA 1
ATOM 659 C C . TYR A 1 83 ? -9.555 -25.047 -4.023 1 95 83 TYR A C 1
ATOM 661 O O . TYR A 1 83 ? -10.438 -24.609 -3.287 1 95 83 TYR A O 1
ATOM 669 N N . ARG A 1 84 ? -9.781 -25.375 -5.227 1 95.81 84 ARG A N 1
ATOM 670 C CA . ARG A 1 84 ? -11.094 -25.266 -5.852 1 95.81 84 ARG A CA 1
ATOM 671 C C . ARG A 1 84 ? -11.984 -26.453 -5.477 1 95.81 84 ARG A C 1
ATOM 673 O O . ARG A 1 84 ? -13.086 -26.594 -6.004 1 95.81 84 ARG A O 1
ATOM 680 N N . GLN A 1 85 ? -11.516 -27.297 -4.617 1 94 85 GLN A N 1
ATOM 681 C CA . GLN A 1 85 ? -12.32 -28.375 -4.066 1 94 85 GLN A CA 1
ATOM 682 C C . GLN A 1 85 ? -12.914 -28 -2.717 1 94 85 GLN A C 1
ATOM 684 O O . GLN A 1 85 ? -13.734 -28.719 -2.16 1 94 85 GLN A O 1
ATOM 689 N N . ARG A 1 86 ? -12.531 -26.891 -2.271 1 92.31 86 ARG A N 1
ATOM 690 C CA . ARG A 1 86 ? -12.984 -26.469 -0.948 1 92.31 86 ARG A CA 1
ATOM 691 C C . ARG A 1 86 ? -14.492 -26.234 -0.935 1 92.31 86 ARG A C 1
ATOM 693 O O . ARG A 1 86 ? -15.086 -25.922 -1.969 1 92.31 86 ARG A O 1
ATOM 700 N N . PRO A 1 87 ? -15.062 -26.25 0.255 1 93.81 87 PRO A N 1
ATOM 701 C CA . PRO A 1 87 ? -16.516 -26.109 0.368 1 93.81 87 PRO A CA 1
ATOM 702 C C . PRO A 1 87 ? -17.016 -24.781 -0.16 1 93.81 87 PRO A C 1
ATOM 704 O O . PRO A 1 87 ? -18.109 -24.703 -0.747 1 93.81 87 PRO A O 1
ATOM 707 N N . ALA A 1 88 ? -16.344 -23.781 -0.034 1 93.19 88 ALA A N 1
ATOM 708 C CA . ALA A 1 88 ? -16.75 -22.438 -0.439 1 93.19 88 ALA A CA 1
ATOM 709 C C . ALA A 1 88 ? -16.984 -22.359 -1.945 1 93.19 88 ALA A C 1
ATOM 711 O O . ALA A 1 88 ? -17.656 -21.453 -2.434 1 93.19 88 ALA A O 1
ATOM 712 N N . VAL A 1 89 ? -16.453 -23.281 -2.652 1 94 89 VAL A N 1
ATOM 713 C CA . VAL A 1 89 ? -16.547 -23.25 -4.109 1 94 89 VAL A CA 1
ATOM 714 C C . VAL A 1 89 ? -17.531 -24.312 -4.582 1 94 89 VAL A C 1
ATOM 716 O O . VAL A 1 89 ? -17.828 -24.422 -5.773 1 94 89 VAL A O 1
ATOM 719 N N . ASP A 1 90 ? -18.141 -25.016 -3.686 1 93.06 90 ASP A N 1
ATOM 720 C CA . ASP A 1 90 ? -19.078 -26.078 -4.035 1 93.06 90 ASP A CA 1
ATOM 721 C C . ASP A 1 90 ? -20.234 -25.547 -4.875 1 93.06 90 ASP A C 1
ATOM 723 O O . ASP A 1 90 ? -20.828 -24.516 -4.531 1 93.06 90 ASP A O 1
ATOM 727 N N . GLY A 1 91 ? -20.469 -26.312 -5.949 1 93.62 91 GLY A N 1
ATOM 728 C CA . GLY A 1 91 ? -21.609 -25.969 -6.789 1 93.62 91 GLY A CA 1
ATOM 729 C C . GLY A 1 91 ? -21.312 -24.828 -7.746 1 93.62 91 GLY A C 1
ATOM 730 O O . GLY A 1 91 ? -22.141 -24.5 -8.594 1 93.62 91 GLY A O 1
ATOM 731 N N . LYS A 1 92 ? -20.203 -24.203 -7.629 1 96.06 92 LYS A N 1
ATOM 732 C CA . LYS A 1 92 ? -19.812 -23.141 -8.531 1 96.06 92 LYS A CA 1
ATOM 733 C C . LYS A 1 92 ? -19.109 -23.688 -9.773 1 96.06 92 LYS A C 1
ATOM 735 O O . LYS A 1 92 ? -18.578 -24.797 -9.75 1 96.06 92 LYS A O 1
ATOM 740 N N . PRO A 1 93 ? -19.125 -22.906 -10.867 1 96 93 PRO A N 1
ATOM 741 C CA . PRO A 1 93 ? -18.5 -23.375 -12.102 1 96 93 PRO A CA 1
ATOM 742 C C . PRO A 1 93 ? -17 -23.609 -11.945 1 96 93 PRO A C 1
ATOM 744 O O . PRO A 1 93 ? -16.422 -24.391 -12.695 1 96 93 PRO A O 1
ATOM 747 N N . GLN A 1 94 ? -16.422 -23.047 -10.922 1 96.56 94 GLN A N 1
ATOM 748 C CA . GLN A 1 94 ? -14.977 -23.156 -10.727 1 96.56 94 GLN A CA 1
ATOM 749 C C . GLN A 1 94 ? -14.609 -24.406 -9.945 1 96.56 94 GLN A C 1
ATOM 751 O O . GLN A 1 94 ? -13.43 -24.766 -9.859 1 96.56 94 GLN A O 1
ATOM 756 N N . SER A 1 95 ? -15.594 -25.062 -9.414 1 96.81 95 SER A N 1
ATOM 757 C CA . SER A 1 95 ? -15.328 -26.219 -8.578 1 96.81 95 SER A CA 1
ATOM 758 C C . SER A 1 95 ? -14.672 -27.344 -9.375 1 96.81 95 SER A C 1
ATOM 760 O O . SER A 1 95 ? -15.047 -27.594 -10.523 1 96.81 95 SER A O 1
ATOM 762 N N . THR A 1 96 ? -13.734 -28 -8.773 1 95.69 96 THR A N 1
ATOM 763 C CA . THR A 1 96 ? -13.055 -29.109 -9.422 1 95.69 96 THR A CA 1
ATOM 764 C C . THR A 1 96 ? -13.477 -30.438 -8.797 1 95.69 96 THR A C 1
ATOM 766 O O . THR A 1 96 ? -12.852 -31.469 -9.039 1 95.69 96 THR A O 1
ATOM 769 N N . LYS A 1 97 ? -14.469 -30.422 -7.98 1 93.94 97 LYS A N 1
ATOM 770 C CA . LYS A 1 97 ? -14.883 -31.609 -7.23 1 93.94 97 LYS A CA 1
ATOM 771 C C . LYS A 1 97 ? -15.195 -32.781 -8.164 1 93.94 97 LYS A C 1
ATOM 773 O O . LYS A 1 97 ? -14.945 -33.938 -7.824 1 93.94 97 LYS A O 1
ATOM 778 N N . ASP A 1 98 ? -15.703 -32.5 -9.344 1 93.5 98 ASP A N 1
ATOM 779 C CA . ASP A 1 98 ? -16.094 -33.562 -10.273 1 93.5 98 ASP A CA 1
ATOM 780 C C . ASP A 1 98 ? -15.164 -33.625 -11.484 1 93.5 98 ASP A C 1
ATOM 782 O O . ASP A 1 98 ? -15.562 -34.062 -12.562 1 93.5 98 ASP A O 1
ATOM 786 N N . VAL A 1 99 ? -14.078 -33.062 -11.359 1 95.25 99 VAL A N 1
ATOM 787 C CA . VAL A 1 99 ? -13.07 -33 -12.414 1 95.25 99 VAL A CA 1
ATOM 788 C C . VAL A 1 99 ? -11.812 -33.75 -11.961 1 95.25 99 VAL A C 1
ATOM 790 O O . VAL A 1 99 ? -11.336 -33.562 -10.844 1 95.25 99 VAL A O 1
ATOM 793 N N . SER A 1 100 ? -11.312 -34.656 -12.734 1 96.25 100 SER A N 1
ATOM 794 C CA . SER A 1 100 ? -10.047 -35.281 -12.383 1 96.25 100 SER A CA 1
ATOM 795 C C . SER A 1 100 ? -8.875 -34.312 -12.523 1 96.25 100 SER A C 1
ATOM 797 O O . SER A 1 100 ? -8.953 -33.375 -13.305 1 96.25 100 SER A O 1
ATOM 799 N N . PHE A 1 101 ? -7.855 -34.531 -11.797 1 97.38 101 PHE A N 1
ATOM 800 C CA . PHE A 1 101 ? -6.672 -33.688 -11.922 1 97.38 101 PHE A CA 1
ATOM 801 C C . PHE A 1 101 ? -6.129 -33.719 -13.344 1 97.38 101 PHE A C 1
ATOM 803 O O . PHE A 1 101 ? -5.715 -32.688 -13.891 1 97.38 101 PHE A O 1
ATOM 810 N N . ASP A 1 102 ? -6.109 -34.906 -13.953 1 97.69 102 ASP A N 1
ATOM 811 C CA . ASP A 1 102 ? -5.664 -35.094 -15.336 1 97.69 102 ASP A CA 1
ATOM 812 C C . ASP A 1 102 ? -6.469 -34.188 -16.281 1 97.69 102 ASP A C 1
ATOM 814 O O . ASP A 1 102 ? -5.898 -33.5 -17.125 1 97.69 102 ASP A O 1
ATOM 818 N N . ASP A 1 103 ? -7.777 -34.125 -16.156 1 96.38 103 ASP A N 1
ATOM 819 C CA . ASP A 1 103 ? -8.633 -33.281 -16.984 1 96.38 103 ASP A CA 1
ATOM 820 C C . ASP A 1 103 ? -8.375 -31.812 -16.703 1 96.38 103 ASP A C 1
ATOM 822 O O . ASP A 1 103 ? -8.375 -31 -17.625 1 96.38 103 ASP A O 1
ATOM 826 N N . PHE A 1 104 ? -8.25 -31.562 -15.438 1 97.19 104 PHE A N 1
ATOM 827 C CA . PHE A 1 104 ? -7.973 -30.188 -15.016 1 97.19 104 PHE A CA 1
ATOM 828 C C . PHE A 1 104 ? -6.727 -29.656 -15.711 1 97.19 104 PHE A C 1
ATOM 830 O O . PHE A 1 104 ? -6.766 -28.594 -16.344 1 97.19 104 PHE A O 1
ATOM 837 N N . VAL A 1 105 ? -5.633 -30.359 -15.672 1 97.88 105 VAL A N 1
ATOM 838 C CA . VAL A 1 105 ? -4.348 -29.953 -16.234 1 97.88 105 VAL A CA 1
ATOM 839 C C . VAL A 1 105 ? -4.445 -29.906 -17.75 1 97.88 105 VAL A C 1
ATOM 841 O O . VAL A 1 105 ? -3.928 -28.984 -18.391 1 97.88 105 VAL A O 1
ATOM 844 N N . SER A 1 106 ? -5.105 -30.922 -18.297 1 97.06 106 SER A N 1
ATOM 845 C CA . SER A 1 106 ? -5.258 -30.969 -19.75 1 97.06 106 SER A CA 1
ATOM 846 C C . SER A 1 106 ? -6.012 -29.75 -20.266 1 97.06 106 SER A C 1
ATOM 848 O O . SER A 1 106 ? -5.652 -29.172 -21.297 1 97.06 106 SER A O 1
ATOM 850 N N . ASP A 1 107 ? -7.008 -29.406 -19.562 1 97.31 107 ASP A N 1
ATOM 851 C CA . ASP A 1 107 ? -7.809 -28.25 -19.938 1 97.31 107 ASP A CA 1
ATOM 852 C C . ASP A 1 107 ? -6.996 -26.953 -19.828 1 97.31 107 ASP A C 1
ATOM 854 O O . ASP A 1 107 ? -7.035 -26.109 -20.734 1 97.31 107 ASP A O 1
ATOM 858 N N . TYR A 1 108 ? -6.273 -26.781 -18.797 1 97.69 108 TYR A N 1
ATOM 859 C CA . TYR A 1 108 ? -5.426 -25.609 -18.609 1 97.69 108 TYR A CA 1
ATOM 860 C C . TYR A 1 108 ? -4.387 -25.5 -19.719 1 97.69 108 TYR A C 1
ATOM 862 O O . TYR A 1 108 ? -4.117 -24.406 -20.234 1 97.69 108 TYR A O 1
ATOM 870 N N . ALA A 1 109 ? -3.818 -26.594 -20.109 1 97.31 109 ALA A N 1
ATOM 871 C CA . ALA A 1 109 ? -2.736 -26.656 -21.094 1 97.31 109 ALA A CA 1
ATOM 872 C C . ALA A 1 109 ? -3.174 -26.047 -22.422 1 97.31 109 ALA A C 1
ATOM 874 O O . ALA A 1 109 ? -2.377 -25.406 -23.125 1 97.31 109 ALA A O 1
ATOM 875 N N . LYS A 1 110 ? -4.387 -26.109 -22.766 1 91.88 110 LYS A N 1
ATOM 876 C CA . LYS A 1 110 ? -4.914 -25.703 -24.062 1 91.88 110 LYS A CA 1
ATOM 877 C C . LYS A 1 110 ? -4.863 -24.188 -24.219 1 91.88 110 LYS A C 1
ATOM 879 O O . LYS A 1 110 ? -4.84 -23.672 -25.344 1 91.88 110 LYS A O 1
ATOM 884 N N . GLY A 1 111 ? -4.887 -23.516 -23.219 1 85.44 111 GLY A N 1
ATOM 885 C CA . GLY A 1 111 ? -4.82 -22.062 -23.281 1 85.44 111 GLY A CA 1
ATOM 886 C C . GLY A 1 111 ? -6.18 -21.406 -23.391 1 85.44 111 GLY A C 1
ATOM 887 O O . GLY A 1 111 ? -6.277 -20.172 -23.469 1 85.44 111 GLY A O 1
ATOM 888 N N . ASP A 1 112 ? -7.207 -22.062 -23.531 1 86 112 ASP A N 1
ATOM 889 C CA . ASP A 1 112 ? -8.586 -21.594 -23.469 1 86 112 ASP A CA 1
ATOM 890 C C . ASP A 1 112 ? -9.359 -22.312 -22.359 1 86 112 ASP A C 1
ATOM 892 O O . ASP A 1 112 ? -10.266 -23.094 -22.641 1 86 112 ASP A O 1
ATOM 896 N N . PRO A 1 113 ? -9.008 -22 -21.156 1 85.62 113 PRO A N 1
ATOM 897 C CA . PRO A 1 113 ? -9.461 -22.828 -20.047 1 85.62 113 PRO A CA 1
ATOM 898 C C . PRO A 1 113 ? -10.953 -22.672 -19.75 1 85.62 113 PRO A C 1
ATOM 900 O O . PRO A 1 113 ? -11.516 -21.594 -20 1 85.62 113 PRO A O 1
ATOM 903 N N . THR A 1 114 ? -11.555 -23.797 -19.297 1 89.62 114 THR A N 1
ATOM 904 C CA . THR A 1 114 ? -12.883 -23.781 -18.703 1 89.62 114 THR A CA 1
ATOM 905 C C . THR A 1 114 ? -12.867 -23.047 -17.359 1 89.62 114 THR A C 1
ATOM 907 O O . THR A 1 114 ? -11.805 -22.656 -16.875 1 89.62 114 THR A O 1
ATOM 910 N N . SER A 1 115 ? -13.992 -22.781 -16.797 1 93.25 115 SER A N 1
ATOM 911 C CA . SER A 1 115 ? -14.102 -22.031 -15.555 1 93.25 115 SER A CA 1
ATOM 912 C C . SER A 1 115 ? -13.25 -22.656 -14.453 1 93.25 115 SER A C 1
ATOM 914 O O . SER A 1 115 ? -12.578 -21.938 -13.703 1 93.25 115 SER A O 1
ATOM 916 N N . TRP A 1 116 ? -13.172 -23.906 -14.336 1 93.31 116 TRP A N 1
ATOM 917 C CA . TRP A 1 116 ? -12.508 -24.562 -13.219 1 93.31 116 TRP A CA 1
ATOM 918 C C . TRP A 1 116 ? -10.992 -24.547 -13.398 1 93.31 116 TRP A C 1
ATOM 920 O O . TRP A 1 116 ? -10.25 -24.656 -12.422 1 93.31 116 TRP A O 1
ATOM 930 N N . SER A 1 117 ? -10.477 -24.375 -14.695 1 96.12 117 SER A N 1
ATOM 931 C CA . SER A 1 117 ? -9.031 -24.359 -14.898 1 96.12 117 SER A CA 1
ATOM 932 C C . SER A 1 117 ? -8.539 -22.953 -15.211 1 96.12 117 SER A C 1
ATOM 934 O O . SER A 1 117 ? -7.375 -22.75 -15.547 1 96.12 117 SER A O 1
ATOM 936 N N . HIS A 1 118 ? -9.461 -21.969 -15.141 1 96.25 118 HIS A N 1
ATOM 937 C CA . HIS A 1 118 ? -9.086 -20.562 -15.328 1 96.25 118 HIS A CA 1
ATOM 938 C C . HIS A 1 118 ? -8.414 -20 -14.078 1 96.25 118 HIS A C 1
ATOM 940 O O . HIS A 1 118 ? -9.031 -19.266 -13.312 1 96.25 118 HIS A O 1
ATOM 946 N N . VAL A 1 119 ? -7.117 -20.266 -13.93 1 97 119 VAL A N 1
ATOM 947 C CA . 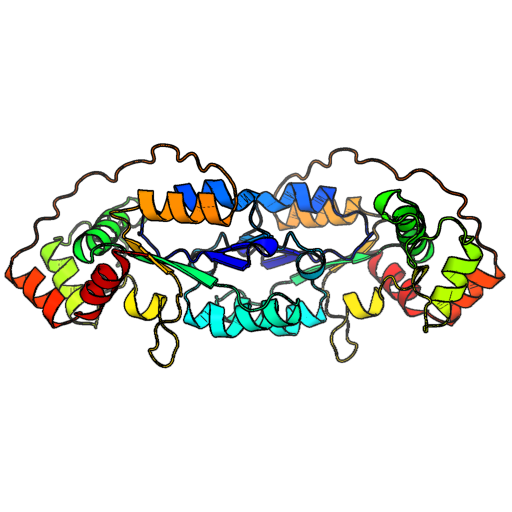VAL A 1 119 ? -6.441 -20 -12.664 1 97 119 VAL A CA 1
ATOM 948 C C . VAL A 1 119 ? -5.328 -18.969 -12.883 1 97 119 VAL A C 1
ATOM 950 O O . VAL A 1 119 ? -4.523 -18.719 -11.984 1 97 119 VAL A O 1
ATOM 953 N N . GLY A 1 120 ? -5.266 -18.328 -14.023 1 95.94 120 GLY A N 1
ATOM 954 C CA . GLY A 1 120 ? -4.227 -17.359 -14.328 1 95.94 120 GLY A CA 1
ATOM 955 C C . GLY A 1 120 ? -3.031 -17.953 -15.039 1 95.94 120 GLY A C 1
ATOM 956 O O . GLY A 1 120 ? -3.117 -19.062 -15.578 1 95.94 120 GLY A O 1
ATOM 957 N N . ASP A 1 121 ? -1.979 -17.188 -15.203 1 96.81 121 ASP A N 1
ATOM 958 C CA . ASP A 1 121 ? -0.773 -17.547 -15.945 1 96.81 121 ASP A CA 1
ATOM 959 C C . ASP A 1 121 ? 0.476 -16.984 -15.273 1 96.81 121 ASP A C 1
ATOM 961 O O . ASP A 1 121 ? 0.782 -15.805 -15.414 1 96.81 121 ASP A O 1
ATOM 965 N N . PRO A 1 122 ? 1.23 -17.891 -14.594 1 98.25 122 PRO A N 1
ATOM 966 C CA . PRO A 1 122 ? 2.455 -17.422 -13.945 1 98.25 122 PRO A CA 1
ATOM 967 C C . PRO A 1 122 ? 3.383 -16.688 -14.898 1 98.25 122 PRO A C 1
ATOM 969 O O . PRO A 1 122 ? 4.047 -15.727 -14.492 1 98.25 122 PRO A O 1
ATOM 972 N N . LYS A 1 123 ? 3.383 -17.125 -16.109 1 97.19 123 LYS A N 1
ATOM 973 C CA . LYS A 1 123 ? 4.207 -16.453 -17.109 1 97.19 123 LYS A CA 1
ATOM 974 C C . LYS A 1 123 ? 3.84 -14.977 -17.219 1 97.19 123 LYS A C 1
ATOM 976 O O . LYS A 1 123 ? 4.719 -14.109 -17.266 1 97.19 123 LYS A O 1
ATOM 981 N N . LYS A 1 124 ? 2.613 -14.695 -17.266 1 97.19 124 LYS A N 1
ATOM 982 C CA . LYS A 1 124 ? 2.137 -13.32 -17.375 1 97.19 124 LYS A CA 1
ATOM 983 C C . LYS A 1 124 ? 2.338 -12.555 -16.078 1 97.19 124 LYS A C 1
ATOM 985 O O . LYS A 1 124 ? 2.533 -11.336 -16.078 1 97.19 124 LYS A O 1
ATOM 990 N N . PHE A 1 125 ? 2.305 -13.281 -15.008 1 98.62 125 PHE A N 1
ATOM 991 C CA . PHE A 1 125 ? 2.428 -12.672 -13.688 1 98.62 125 PHE A CA 1
ATOM 992 C C . PHE A 1 125 ? 3.816 -12.078 -13.5 1 98.62 125 PHE A C 1
ATOM 994 O O . PHE A 1 125 ? 3.967 -11.031 -12.852 1 98.62 125 PHE A O 1
ATOM 1001 N N . VAL A 1 126 ? 4.887 -12.633 -14.117 1 98.62 126 VAL A N 1
ATOM 1002 C CA . VAL A 1 126 ? 6.254 -12.258 -13.781 1 98.62 126 VAL A CA 1
ATOM 1003 C C . VAL A 1 126 ? 6.867 -11.438 -14.914 1 98.62 126 VAL A C 1
ATOM 1005 O O . VAL A 1 126 ? 8.055 -11.125 -14.891 1 98.62 126 VAL A O 1
ATOM 1008 N N . ARG A 1 127 ? 6.09 -11.148 -15.945 1 98.38 127 ARG A N 1
ATOM 1009 C CA . ARG A 1 127 ? 6.613 -10.422 -17.094 1 98.38 127 ARG A CA 1
ATOM 1010 C C . ARG A 1 127 ? 5.895 -9.094 -17.281 1 98.38 127 ARG A C 1
ATOM 1012 O O . ARG A 1 127 ? 4.801 -8.891 -16.75 1 98.38 127 ARG A O 1
ATOM 1019 N N . SER A 1 128 ? 6.598 -8.227 -17.984 1 97.31 128 SER A N 1
ATOM 1020 C CA . SER A 1 128 ? 5.973 -6.98 -18.406 1 97.31 128 SER A CA 1
ATOM 1021 C C . SER A 1 128 ? 5.051 -7.211 -19.609 1 97.31 128 SER A C 1
ATOM 1023 O O . SER A 1 128 ? 4.984 -8.32 -20.141 1 97.31 128 SER A O 1
ATOM 1025 N N . ASN A 1 129 ? 4.363 -6.148 -19.953 1 94.12 129 ASN A N 1
ATOM 1026 C CA . ASN A 1 129 ? 3.43 -6.266 -21.062 1 94.12 129 ASN A CA 1
ATOM 1027 C C . ASN A 1 129 ? 4.152 -6.578 -22.375 1 94.12 129 ASN A C 1
ATOM 1029 O O . ASN A 1 129 ? 3.566 -7.156 -23.297 1 94.12 129 ASN A O 1
ATOM 1033 N N . ASP A 1 130 ? 5.434 -6.324 -22.438 1 94.62 130 ASP A N 1
ATOM 1034 C CA . ASP A 1 130 ? 6.207 -6.594 -23.656 1 94.62 130 ASP A CA 1
ATOM 1035 C C . ASP A 1 130 ? 6.77 -8.016 -23.641 1 94.62 130 ASP A C 1
ATOM 1037 O O . ASP A 1 130 ? 7.453 -8.43 -24.578 1 94.62 130 ASP A O 1
ATOM 1041 N N . GLY A 1 131 ? 6.574 -8.688 -22.578 1 93.75 131 GLY A N 1
ATOM 1042 C CA . GLY A 1 131 ? 6.957 -10.086 -22.5 1 93.75 131 GLY A CA 1
ATOM 1043 C C . GLY A 1 131 ? 8.289 -10.305 -21.812 1 93.75 131 GLY A C 1
ATOM 1044 O O . GLY A 1 131 ? 8.711 -11.445 -21.609 1 93.75 131 GLY A O 1
ATOM 1045 N N . GLU A 1 132 ? 8.828 -9.258 -21.375 1 95.62 132 GLU A N 1
ATOM 1046 C CA . GLU A 1 132 ? 10.117 -9.367 -20.703 1 95.62 132 GLU A CA 1
ATOM 1047 C C . GLU A 1 132 ? 9.938 -9.695 -19.219 1 95.62 132 GLU A C 1
ATOM 1049 O O . GLU A 1 132 ? 9 -9.219 -18.594 1 95.62 132 GLU A O 1
ATOM 1054 N N . LEU A 1 133 ? 10.875 -10.508 -18.797 1 95.94 133 LEU A N 1
ATOM 1055 C CA . LEU A 1 133 ? 10.852 -10.797 -17.359 1 95.94 133 LEU A CA 1
ATOM 1056 C C . LEU A 1 133 ? 10.945 -9.508 -16.562 1 95.94 133 LEU A C 1
ATOM 1058 O O . LEU A 1 133 ? 11.812 -8.664 -16.812 1 95.94 133 LEU A O 1
ATOM 1062 N N . ALA A 1 134 ? 10.07 -9.305 -15.641 1 97.44 134 ALA A N 1
ATOM 1063 C CA . ALA A 1 134 ? 9.984 -8.055 -14.891 1 97.44 134 ALA A CA 1
ATOM 1064 C C . ALA A 1 134 ? 10.242 -8.297 -13.406 1 97.44 134 ALA A C 1
ATOM 1066 O O . ALA A 1 134 ? 9.805 -7.508 -12.562 1 97.44 134 ALA A O 1
ATOM 1067 N N . VAL A 1 135 ? 10.844 -9.352 -13.078 1 98.12 135 VAL A N 1
ATOM 1068 C CA . VAL A 1 135 ? 11.281 -9.719 -11.734 1 98.12 135 VAL A CA 1
ATOM 1069 C C . VAL A 1 135 ? 12.805 -9.883 -11.711 1 98.12 135 VAL A C 1
ATOM 1071 O O . VAL A 1 135 ? 13.391 -10.414 -12.656 1 98.12 135 VAL A O 1
ATOM 1074 N N . ASP A 1 136 ? 13.406 -9.383 -10.672 1 98.38 136 ASP A N 1
ATOM 1075 C CA . ASP A 1 136 ? 14.859 -9.414 -10.578 1 98.38 136 ASP A CA 1
ATOM 1076 C C . ASP A 1 136 ? 15.336 -10.719 -9.938 1 98.38 136 ASP A C 1
ATOM 1078 O O . ASP A 1 136 ? 16.422 -11.211 -10.258 1 98.38 136 ASP A O 1
ATOM 1082 N N . HIS A 1 137 ? 14.602 -11.203 -8.945 1 98.5 137 HIS A N 1
ATOM 1083 C CA . HIS A 1 137 ? 14.891 -12.453 -8.242 1 98.5 137 HIS A CA 1
ATOM 1084 C C . HIS A 1 137 ? 13.68 -13.375 -8.234 1 98.5 137 HIS A C 1
ATOM 1086 O O . HIS A 1 137 ? 12.562 -12.945 -7.914 1 98.5 137 HIS A O 1
ATOM 1092 N N . MET A 1 138 ? 13.898 -14.555 -8.633 1 98.44 138 MET A N 1
ATOM 1093 C CA . MET A 1 138 ? 12.852 -15.57 -8.586 1 98.44 138 MET A CA 1
ATOM 1094 C C . MET A 1 138 ? 13.32 -16.812 -7.836 1 98.44 138 MET A C 1
ATOM 1096 O O . MET A 1 138 ? 14.453 -17.266 -8.031 1 98.44 138 MET A O 1
ATOM 1100 N N . PHE A 1 139 ? 12.477 -17.328 -6.996 1 98.69 139 PHE A N 1
ATOM 1101 C CA . PHE A 1 139 ? 12.797 -18.516 -6.215 1 98.69 139 PHE A CA 1
ATOM 1102 C C . PHE A 1 139 ? 11.758 -19.594 -6.422 1 98.69 139 PHE A C 1
ATOM 1104 O O . PHE A 1 139 ? 10.586 -19.312 -6.668 1 98.69 139 PHE A O 1
ATOM 1111 N N . GLN A 1 140 ? 12.203 -20.828 -6.336 1 98.44 140 GLN A N 1
ATOM 1112 C CA . GLN A 1 140 ? 11.281 -21.969 -6.363 1 98.44 140 GLN A CA 1
ATOM 1113 C C . GLN A 1 140 ? 10.633 -22.188 -5 1 98.44 140 GLN A C 1
ATOM 1115 O O . GLN A 1 140 ? 11.32 -22.188 -3.975 1 98.44 140 GLN A O 1
ATOM 1120 N N . TYR A 1 141 ? 9.375 -22.297 -5.074 1 97 141 TYR A N 1
ATOM 1121 C CA . TYR A 1 141 ? 8.664 -22.672 -3.859 1 97 141 TYR A CA 1
ATOM 1122 C C . TYR A 1 141 ? 9.305 -23.906 -3.225 1 97 141 TYR A C 1
ATOM 1124 O O . TYR A 1 141 ? 9.414 -24 -1.999 1 97 141 TYR A O 1
ATOM 1132 N N . GLU A 1 142 ? 9.773 -24.812 -3.979 1 96.5 142 GLU A N 1
ATOM 1133 C CA . GLU A 1 142 ? 10.359 -26.078 -3.543 1 96.5 142 GLU A CA 1
ATOM 1134 C C . GLU A 1 142 ? 11.688 -25.859 -2.822 1 96.5 142 GLU A C 1
ATOM 1136 O O . GLU A 1 142 ? 12.203 -26.75 -2.166 1 96.5 142 GLU A O 1
ATOM 1141 N N . GLN A 1 143 ? 12.195 -24.656 -2.986 1 96.12 143 GLN A N 1
ATOM 1142 C CA . GLN A 1 143 ? 13.406 -24.25 -2.287 1 96.12 143 GLN A CA 1
ATOM 1143 C C . GLN A 1 143 ? 13.172 -22.969 -1.479 1 96.12 143 GLN A C 1
ATOM 1145 O O . GLN A 1 143 ? 13.93 -22 -1.601 1 96.12 143 GLN A O 1
ATOM 1150 N N . LEU A 1 144 ? 12.195 -23.078 -0.685 1 94.06 144 LEU A N 1
ATOM 1151 C CA . LEU A 1 144 ? 11.734 -21.891 0.033 1 94.06 144 LEU A CA 1
ATOM 1152 C C . LEU A 1 144 ? 12.805 -21.391 0.988 1 94.06 144 LEU A C 1
ATOM 1154 O O . LEU A 1 144 ? 12.859 -20.188 1.29 1 94.06 144 LEU A O 1
ATOM 1158 N N . ASP A 1 145 ? 13.633 -22.297 1.445 1 94.88 145 ASP A N 1
ATOM 1159 C CA . ASP A 1 145 ? 14.711 -21.938 2.352 1 94.88 145 ASP A CA 1
ATOM 1160 C C . ASP A 1 145 ? 15.648 -20.906 1.707 1 94.88 145 ASP A C 1
ATOM 1162 O O . ASP A 1 145 ? 16.203 -20.047 2.395 1 94.88 145 ASP A O 1
ATOM 1166 N N . LYS A 1 146 ? 15.812 -21 0.404 1 97.31 146 LYS A N 1
ATOM 1167 C CA . LYS A 1 146 ? 16.656 -20.031 -0.302 1 97.31 146 LYS A CA 1
ATOM 1168 C C . LYS A 1 146 ? 16.016 -18.641 -0.303 1 97.31 146 LYS A C 1
ATOM 1170 O O . LYS A 1 146 ? 16.719 -17.641 -0.149 1 97.31 146 LYS A O 1
ATOM 1175 N N . LEU A 1 147 ? 14.75 -18.609 -0.529 1 97.31 147 LEU A N 1
ATOM 1176 C CA . LEU A 1 147 ? 14.062 -17.328 -0.44 1 97.31 147 LEU A CA 1
ATOM 1177 C C . LEU A 1 147 ? 14.188 -16.734 0.96 1 97.31 147 LEU A C 1
ATOM 1179 O O . LEU A 1 147 ? 14.484 -15.555 1.111 1 97.31 147 LEU A O 1
ATOM 1183 N N . VAL A 1 148 ? 13.969 -17.578 1.949 1 97.31 148 VAL A N 1
ATOM 1184 C CA . VAL A 1 148 ? 14.031 -17.125 3.334 1 97.31 148 VAL A CA 1
ATOM 1185 C C . VAL A 1 148 ? 15.422 -16.562 3.633 1 97.31 148 VAL A C 1
ATOM 1187 O O . VAL A 1 148 ? 15.555 -15.477 4.203 1 97.31 148 VAL A O 1
ATOM 1190 N N . ALA A 1 149 ? 16.422 -17.266 3.217 1 97.81 149 ALA A N 1
ATOM 1191 C CA . ALA A 1 149 ? 17.797 -16.812 3.426 1 97.81 149 ALA A CA 1
ATOM 1192 C C . ALA A 1 149 ? 18.047 -15.469 2.74 1 97.81 149 ALA A C 1
ATOM 1194 O O . ALA A 1 149 ? 18.656 -14.57 3.326 1 97.81 149 ALA A O 1
ATOM 1195 N N . PHE A 1 150 ? 17.656 -15.336 1.544 1 98.38 150 PHE A N 1
ATOM 1196 C CA . PHE A 1 150 ? 17.797 -14.094 0.784 1 98.38 150 PHE A CA 1
ATOM 1197 C C . PHE A 1 150 ? 17.125 -12.938 1.514 1 98.38 150 PHE A C 1
ATOM 1199 O O . PHE A 1 150 ? 17.734 -11.867 1.673 1 98.38 150 PHE A O 1
ATOM 1206 N N . LEU A 1 151 ? 15.875 -13.18 1.946 1 98.56 151 LEU A N 1
ATOM 1207 C CA . LEU A 1 151 ? 15.102 -12.133 2.615 1 98.56 151 LEU A CA 1
ATOM 1208 C C . LEU A 1 151 ? 15.719 -11.773 3.959 1 98.56 151 LEU A C 1
ATOM 1210 O O . LEU A 1 151 ? 15.773 -10.602 4.328 1 98.56 151 LEU A O 1
ATOM 1214 N N . GLU A 1 152 ? 16.109 -12.812 4.699 1 98.44 152 GLU A N 1
ATOM 1215 C CA . GLU A 1 152 ? 16.75 -12.555 5.984 1 98.44 152 GLU A CA 1
ATOM 1216 C C . GLU A 1 152 ? 18 -11.688 5.82 1 98.44 152 GLU A C 1
ATOM 1218 O O . GLU A 1 152 ? 18.219 -10.758 6.598 1 98.44 152 GLU A O 1
ATOM 1223 N N . GLU A 1 153 ? 18.781 -12 4.844 1 98.38 153 GLU A N 1
ATOM 1224 C CA . GLU A 1 153 ? 20 -11.227 4.574 1 98.38 153 GLU A CA 1
ATOM 1225 C C . GLU A 1 153 ? 19.656 -9.805 4.141 1 98.38 153 GLU A C 1
ATOM 1227 O O . GLU A 1 153 ? 20.203 -8.836 4.672 1 98.38 153 GLU A O 1
ATOM 1232 N N . ARG A 1 154 ? 18.766 -9.672 3.205 1 98.19 154 ARG A N 1
ATOM 1233 C CA . ARG A 1 154 ? 18.406 -8.383 2.621 1 98.19 154 ARG A CA 1
ATOM 1234 C C . ARG A 1 154 ? 17.766 -7.469 3.66 1 98.19 154 ARG A C 1
ATOM 1236 O O . ARG A 1 154 ? 18.047 -6.266 3.686 1 98.19 154 ARG A O 1
ATOM 1243 N N . LEU A 1 155 ? 16.938 -8.047 4.488 1 98.38 155 LEU A N 1
ATOM 1244 C CA . LEU A 1 155 ? 16.172 -7.258 5.438 1 98.38 155 LEU A CA 1
ATOM 1245 C C . LEU A 1 155 ? 16.859 -7.215 6.797 1 98.38 155 LEU A C 1
ATOM 1247 O O . LEU A 1 155 ? 16.391 -6.531 7.715 1 98.38 155 LEU A O 1
ATOM 1251 N N . ASP A 1 156 ? 17.938 -7.957 6.926 1 97.75 156 ASP A N 1
ATOM 1252 C CA . ASP A 1 156 ? 18.688 -8.039 8.18 1 97.75 156 ASP A CA 1
ATOM 1253 C C . ASP A 1 156 ? 17.766 -8.406 9.336 1 97.75 156 ASP A C 1
ATOM 1255 O O . ASP A 1 156 ? 17.688 -7.684 10.336 1 97.75 156 ASP A O 1
ATOM 1259 N N . THR A 1 157 ? 17.094 -9.484 9.156 1 96.75 157 THR A N 1
ATOM 1260 C CA . THR A 1 157 ? 16.156 -9.969 10.172 1 96.75 157 THR A CA 1
ATOM 1261 C C . THR A 1 157 ? 16.062 -11.492 10.133 1 96.75 157 THR A C 1
ATOM 1263 O O . THR A 1 157 ? 16.484 -12.125 9.164 1 96.75 157 THR A O 1
ATOM 1266 N N . GLU A 1 158 ? 15.578 -12.039 11.188 1 95.62 158 GLU A N 1
ATOM 1267 C CA . GLU A 1 158 ? 15.25 -13.461 11.219 1 95.62 158 GLU A CA 1
ATOM 1268 C C . GLU A 1 158 ? 13.773 -13.688 10.891 1 95.62 158 GLU A C 1
ATOM 1270 O O . GLU A 1 158 ? 12.906 -12.953 11.359 1 95.62 158 GLU A O 1
ATOM 1275 N N . ILE A 1 159 ? 13.5 -14.594 10.016 1 95.5 159 ILE A N 1
ATOM 1276 C CA . ILE A 1 159 ? 12.141 -14.961 9.656 1 95.5 159 ILE A CA 1
ATOM 1277 C C . ILE A 1 159 ? 11.812 -16.344 10.203 1 95.5 159 ILE A C 1
ATOM 1279 O O . ILE A 1 159 ? 12.461 -17.328 9.836 1 95.5 159 ILE A O 1
ATOM 1283 N N . LYS A 1 160 ? 10.906 -16.344 11.133 1 88.88 160 LYS A N 1
ATOM 1284 C CA . LYS A 1 160 ? 10.422 -17.609 11.68 1 88.88 160 LYS A CA 1
ATOM 1285 C C . LYS A 1 160 ? 9.062 -17.984 11.086 1 88.88 160 LYS A C 1
ATOM 1287 O O . LYS A 1 160 ? 8.086 -17.25 11.242 1 88.88 160 LYS A O 1
ATOM 1292 N N . LEU A 1 161 ? 9.031 -19.047 10.336 1 87.75 161 LEU A N 1
ATOM 1293 C CA . LEU A 1 161 ? 7.789 -19.453 9.68 1 87.75 161 LEU A CA 1
ATOM 1294 C C . LEU A 1 161 ? 7.07 -20.516 10.508 1 87.75 161 LEU A C 1
ATOM 1296 O O . LEU A 1 161 ? 7.707 -21.438 11.039 1 87.75 161 LEU A O 1
ATOM 1300 N N . GLU A 1 162 ? 5.867 -20.109 10.859 1 74.75 162 GLU A N 1
ATOM 1301 C CA . GLU A 1 162 ? 5.082 -21.156 11.508 1 74.75 162 GLU A CA 1
ATOM 1302 C C . GLU A 1 162 ? 4.715 -22.266 10.523 1 74.75 162 GLU A C 1
ATOM 1304 O O . GLU A 1 162 ? 4.516 -22 9.336 1 74.75 162 GLU A O 1
ATOM 1309 N N . LYS A 1 163 ? 4.988 -23.406 10.945 1 61.94 163 LYS A N 1
ATOM 1310 C CA . LYS A 1 163 ? 4.613 -24.547 10.117 1 61.94 163 LYS A CA 1
ATOM 1311 C C . LYS A 1 163 ? 3.174 -24.422 9.633 1 61.94 163 LYS A C 1
ATOM 1313 O O . LYS A 1 163 ? 2.271 -24.109 10.414 1 61.94 163 LYS A O 1
ATOM 1318 N N . ARG A 1 164 ? 2.988 -23.969 8.398 1 60.62 164 ARG A N 1
ATOM 1319 C CA . ARG A 1 164 ? 1.607 -23.922 7.93 1 60.62 164 ARG A CA 1
ATOM 1320 C C . ARG A 1 164 ? 1.166 -25.297 7.41 1 60.62 164 ARG A C 1
ATOM 1322 O O . ARG A 1 164 ? 2 -26.125 7.051 1 60.62 164 ARG A O 1
ATOM 1329 N N . ASN A 1 165 ? -0.259 -25.453 7.156 1 51.41 165 ASN A N 1
ATOM 1330 C CA . ASN A 1 165 ? -1.037 -26.641 6.828 1 51.41 165 ASN A CA 1
ATOM 1331 C C . ASN A 1 165 ? -0.732 -27.141 5.418 1 51.41 165 ASN A C 1
ATOM 1333 O O . ASN A 1 165 ? -0.667 -26.359 4.477 1 51.41 165 ASN A O 1
ATOM 1337 N N . VAL A 1 166 ? 0.057 -28.172 5.367 1 60.19 166 VAL A N 1
ATOM 1338 C CA . VAL A 1 166 ? 0.227 -28.891 4.113 1 60.19 166 VAL A CA 1
ATOM 1339 C C . VAL A 1 166 ? -1.13 -29.391 3.609 1 60.19 166 VAL A C 1
ATOM 1341 O O . VAL A 1 166 ? -1.942 -29.891 4.387 1 60.19 166 VAL A O 1
ATOM 1344 N N . SER A 1 167 ? -1.575 -28.766 2.449 1 64.19 167 SER A N 1
ATOM 1345 C CA . SER A 1 167 ? -2.844 -29.172 1.855 1 64.19 167 SER A CA 1
ATOM 1346 C C . SER A 1 167 ? -2.943 -30.703 1.757 1 64.19 167 SER A C 1
ATOM 1348 O O . SER A 1 167 ? -1.949 -31.375 1.488 1 64.19 167 SER A O 1
ATOM 1350 N N . PRO A 1 168 ? -4.129 -31.188 2.125 1 61.59 168 PRO A N 1
ATOM 1351 C CA . PRO A 1 168 ? -4.32 -32.625 1.986 1 61.59 168 PRO A CA 1
ATOM 1352 C C . PRO A 1 168 ? -4.062 -33.125 0.565 1 61.59 168 PRO A C 1
ATOM 1354 O O . PRO A 1 168 ? -4.312 -32.406 -0.4 1 61.59 168 PRO A O 1
ATOM 1357 N N . ALA A 1 169 ? -3.43 -34.25 0.504 1 64.38 169 ALA A N 1
ATOM 1358 C CA . ALA A 1 169 ? -3.088 -34.844 -0.782 1 64.38 169 ALA A CA 1
ATOM 1359 C C . ALA A 1 169 ? -4.332 -35.406 -1.482 1 64.38 169 ALA A C 1
ATOM 1361 O O . ALA A 1 169 ? -5.098 -36.156 -0.898 1 64.38 169 ALA A O 1
ATOM 1362 N N . GLY A 1 170 ? -5.051 -34.562 -2.291 1 69.75 170 GLY A N 1
ATOM 1363 C CA . GLY A 1 170 ? -6.016 -35.188 -3.178 1 69.75 170 GLY A CA 1
ATOM 1364 C C . GLY A 1 170 ? -5.367 -36.062 -4.242 1 69.75 170 GLY A C 1
ATOM 1365 O O . GLY A 1 170 ? -4.145 -36.188 -4.277 1 69.75 170 GLY A O 1
ATOM 1366 N N . ASP A 1 171 ? -6.277 -36.844 -4.891 1 78.69 171 ASP A N 1
ATOM 1367 C CA . ASP A 1 171 ? -5.766 -37.625 -6.008 1 78.69 171 ASP A CA 1
ATOM 1368 C C . ASP A 1 171 ? -5.191 -36.719 -7.098 1 78.69 171 ASP A C 1
ATOM 1370 O O . ASP A 1 171 ? -5.938 -36.031 -7.773 1 78.69 171 ASP A O 1
ATOM 1374 N N . MET A 1 172 ? -3.92 -36.656 -7.199 1 87.06 172 MET A N 1
ATOM 1375 C CA . MET A 1 172 ? -3.246 -35.812 -8.164 1 87.06 172 MET A CA 1
ATOM 1376 C C . MET A 1 172 ? -2.541 -36.625 -9.234 1 87.06 172 MET A C 1
ATOM 1378 O O . MET A 1 172 ? -1.457 -36.25 -9.695 1 87.06 172 MET A O 1
ATOM 1382 N N . THR A 1 173 ? -3.182 -37.75 -9.469 1 90.12 173 THR A N 1
ATOM 1383 C CA . THR A 1 173 ? -2.646 -38.594 -10.531 1 90.12 173 THR A CA 1
ATOM 1384 C C . THR A 1 173 ? -2.631 -37.844 -11.859 1 90.12 173 THR A C 1
ATOM 1386 O O . THR A 1 173 ? -3.633 -37.219 -12.25 1 90.12 173 THR A O 1
ATOM 1389 N N . LEU A 1 174 ? -1.541 -37.781 -12.594 1 96.38 174 LEU A N 1
ATOM 1390 C CA . LEU A 1 174 ? -1.354 -37.125 -13.875 1 96.38 174 LEU A CA 1
ATOM 1391 C C . LEU A 1 174 ? -0.73 -38.062 -14.898 1 96.38 174 LEU A C 1
ATOM 1393 O O . LEU A 1 174 ? 0.344 -38.625 -14.664 1 96.38 174 LEU A O 1
ATOM 1397 N N . SER A 1 175 ? -1.495 -38.25 -16.016 1 97.44 175 SER A N 1
ATOM 1398 C CA . SER A 1 175 ? -0.963 -39.125 -17.062 1 97.44 175 SER A CA 1
ATOM 1399 C C . SER A 1 175 ? 0.257 -38.5 -17.734 1 97.44 175 SER A C 1
ATOM 1401 O O . SER A 1 175 ? 0.395 -37.281 -17.766 1 97.44 175 SER A O 1
ATOM 1403 N N . ARG A 1 176 ? 1.104 -39.344 -18.266 1 97.31 176 ARG A N 1
ATOM 1404 C CA . ARG A 1 176 ? 2.268 -38.906 -19.016 1 97.31 176 ARG A CA 1
ATOM 1405 C C . ARG A 1 176 ? 1.844 -38.062 -20.219 1 97.31 176 ARG A C 1
ATOM 1407 O O . ARG A 1 176 ? 2.514 -37.094 -20.578 1 97.31 176 ARG A O 1
ATOM 1414 N N . GLN A 1 177 ? 0.792 -38.469 -20.812 1 97.44 177 GLN A N 1
ATOM 1415 C CA . GLN A 1 177 ? 0.274 -37.75 -21.969 1 97.44 177 GLN A CA 1
ATOM 1416 C C . GLN A 1 177 ? -0.082 -36.312 -21.609 1 97.44 177 GLN A C 1
ATOM 1418 O O . GLN A 1 177 ? 0.287 -35.375 -22.328 1 97.44 177 GLN A O 1
ATOM 1423 N N . THR A 1 178 ? -0.743 -36.188 -20.531 1 97.75 178 THR A N 1
ATOM 1424 C CA . THR A 1 178 ? -1.167 -34.875 -20.109 1 97.75 178 THR A CA 1
ATOM 1425 C C . THR A 1 178 ? 0.035 -34.031 -19.688 1 97.75 178 THR A C 1
ATOM 1427 O O . THR A 1 178 ? 0.11 -32.844 -20 1 97.75 178 THR A O 1
ATOM 1430 N N . GLU A 1 179 ? 0.901 -34.562 -18.969 1 97.5 179 GLU A N 1
ATOM 1431 C CA . GLU A 1 179 ? 2.105 -33.844 -18.562 1 97.5 179 GLU A CA 1
ATOM 1432 C C . GLU A 1 179 ? 2.891 -33.375 -19.781 1 97.5 179 GLU A C 1
ATOM 1434 O O . GLU A 1 179 ? 3.357 -32.219 -19.812 1 97.5 179 GLU A O 1
ATOM 1439 N N . ASN A 1 180 ? 3.059 -34.281 -20.766 1 97.81 180 ASN A N 1
ATOM 1440 C CA . ASN A 1 180 ? 3.74 -33.906 -22 1 97.81 180 ASN A CA 1
ATOM 1441 C C . ASN A 1 180 ? 3.021 -32.781 -22.734 1 97.81 180 ASN A C 1
ATOM 1443 O O . ASN A 1 180 ? 3.662 -31.891 -23.297 1 97.81 180 ASN A O 1
ATOM 1447 N N . LYS A 1 181 ? 1.742 -32.875 -22.734 1 97.75 181 LYS A N 1
ATOM 1448 C CA . LYS A 1 181 ? 0.938 -31.828 -23.359 1 97.75 181 LYS A CA 1
ATOM 1449 C C . LYS A 1 181 ? 1.181 -30.484 -22.672 1 97.75 181 LYS A C 1
ATOM 1451 O O . LYS A 1 181 ? 1.383 -29.469 -23.344 1 97.75 181 LYS A O 1
ATOM 1456 N N . LEU A 1 182 ? 1.165 -30.469 -21.359 1 98 182 LEU A N 1
ATOM 1457 C CA . LEU A 1 182 ? 1.403 -29.25 -20.609 1 98 182 LEU A CA 1
ATOM 1458 C C . LEU A 1 182 ? 2.773 -28.656 -20.938 1 98 182 LEU A C 1
ATOM 1460 O O . LEU A 1 182 ? 2.898 -27.469 -21.203 1 98 182 LEU A O 1
ATOM 1464 N N . MET A 1 183 ? 3.779 -29.484 -20.938 1 97.81 183 MET A N 1
ATOM 1465 C CA . MET A 1 183 ? 5.141 -29.047 -21.234 1 97.81 183 MET A CA 1
ATOM 1466 C C . MET A 1 183 ? 5.238 -28.453 -22.625 1 97.81 183 MET A C 1
ATOM 1468 O O . MET A 1 183 ? 5.938 -27.453 -22.844 1 97.81 183 MET A O 1
ATOM 1472 N N . ARG A 1 184 ? 4.59 -29.047 -23.547 1 97.75 184 ARG A N 1
ATOM 1473 C CA . ARG A 1 184 ? 4.625 -28.609 -24.938 1 97.75 184 ARG A CA 1
ATOM 1474 C C . ARG A 1 184 ? 3.865 -27.297 -25.109 1 97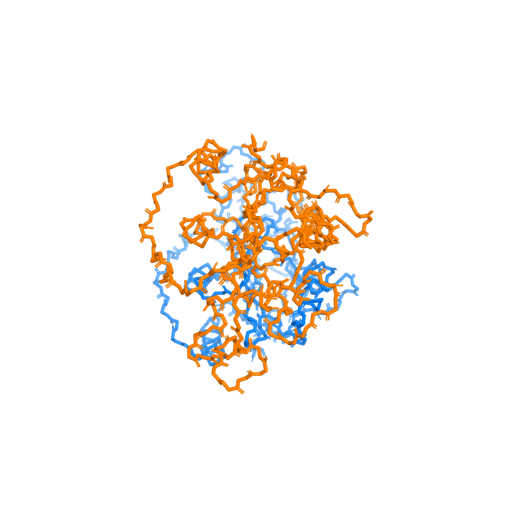.75 184 ARG A C 1
ATOM 1476 O O . ARG A 1 184 ? 4.328 -26.391 -25.812 1 97.75 184 ARG A O 1
ATOM 1483 N N . MET A 1 185 ? 2.701 -27.234 -24.484 1 97.56 185 MET A N 1
ATOM 1484 C CA . MET A 1 185 ? 1.788 -26.125 -24.719 1 97.56 185 MET A CA 1
ATOM 1485 C C . MET A 1 185 ? 2.152 -24.922 -23.859 1 97.56 185 MET A C 1
ATOM 1487 O O . MET A 1 185 ? 1.872 -23.781 -24.219 1 97.56 185 MET A O 1
ATOM 1491 N N . ARG A 1 186 ? 2.74 -25.141 -22.734 1 97.19 186 ARG A N 1
ATOM 1492 C CA . ARG A 1 186 ? 3.088 -24.094 -21.781 1 97.19 186 ARG A CA 1
ATOM 1493 C C . ARG A 1 186 ? 4.539 -24.219 -21.344 1 97.19 186 ARG A C 1
ATOM 1495 O O . ARG A 1 186 ? 4.82 -24.328 -20.141 1 97.19 186 ARG A O 1
ATOM 1502 N N . PRO A 1 187 ? 5.449 -24.125 -22.266 1 97.38 187 PRO A N 1
ATOM 1503 C CA . PRO A 1 187 ? 6.848 -24.406 -21.938 1 97.38 187 PRO A CA 1
ATOM 1504 C C . PRO A 1 187 ? 7.434 -23.375 -20.969 1 97.38 187 PRO A C 1
ATOM 1506 O O . PRO A 1 187 ? 8.328 -23.703 -20.172 1 97.38 187 PRO A O 1
ATOM 1509 N N . GLU A 1 188 ? 6.941 -22.172 -20.938 1 96.5 188 GLU A N 1
ATOM 1510 C CA . GLU A 1 188 ? 7.512 -21.109 -20.109 1 96.5 188 GLU A CA 1
ATOM 1511 C C . GLU A 1 188 ? 7.254 -21.359 -18.625 1 96.5 188 GLU A C 1
ATOM 1513 O O . GLU A 1 188 ? 8 -20.875 -17.781 1 96.5 188 GLU A O 1
ATOM 1518 N N . LEU A 1 189 ? 6.18 -22.109 -18.312 1 97.62 189 LEU A N 1
ATOM 1519 C CA . LEU A 1 189 ? 5.965 -22.469 -16.922 1 97.62 189 LEU A CA 1
ATOM 1520 C C . LEU A 1 189 ? 7.164 -23.234 -16.359 1 97.62 189 LEU A C 1
ATOM 1522 O O . LEU A 1 189 ? 7.609 -22.984 -15.242 1 97.62 189 LEU A O 1
ATOM 1526 N N . TYR A 1 190 ? 7.625 -24.109 -17.188 1 98.12 190 TYR A N 1
ATOM 1527 C CA . TYR A 1 190 ? 8.734 -24.969 -16.781 1 98.12 190 TYR A CA 1
ATOM 1528 C C . TYR A 1 190 ? 10.055 -24.219 -16.844 1 98.12 190 TYR A C 1
ATOM 1530 O O . TYR A 1 190 ? 10.867 -24.312 -15.914 1 98.12 190 TYR A O 1
ATOM 1538 N N . SER A 1 191 ? 10.281 -23.469 -17.906 1 97.69 191 SER A N 1
ATOM 1539 C CA . SER A 1 191 ? 11.562 -22.781 -18.047 1 97.69 191 SER A CA 1
ATOM 1540 C C . SER A 1 191 ? 11.727 -21.688 -17 1 97.69 191 SER A C 1
ATOM 1542 O O . SER A 1 191 ? 12.82 -21.469 -16.484 1 97.69 191 SER A O 1
ATOM 1544 N N . ASP A 1 192 ? 10.648 -20.969 -16.688 1 98 192 ASP A N 1
ATOM 1545 C CA . ASP A 1 192 ? 10.711 -19.969 -15.625 1 98 192 ASP A CA 1
ATOM 1546 C C . ASP A 1 192 ? 11.008 -20.609 -14.273 1 98 192 ASP A C 1
ATOM 1548 O O . ASP A 1 192 ? 11.812 -20.078 -13.5 1 98 192 ASP A O 1
ATOM 1552 N N . TRP A 1 193 ? 10.359 -21.703 -14.016 1 98.38 193 TRP A N 1
ATOM 1553 C CA . TRP A 1 193 ? 10.602 -22.422 -12.773 1 98.38 193 TRP A CA 1
ATOM 1554 C C . TRP A 1 193 ? 12.055 -22.875 -12.68 1 98.38 193 TRP A C 1
ATOM 1556 O O . TRP A 1 193 ? 12.695 -22.719 -11.641 1 98.38 193 TRP A O 1
ATOM 1566 N N . GLU A 1 194 ? 12.562 -23.438 -13.75 1 98.19 194 GLU A N 1
ATOM 1567 C CA . GLU A 1 194 ? 13.953 -23.891 -13.766 1 98.19 194 GLU A CA 1
ATOM 1568 C C . GLU A 1 194 ? 14.914 -22.719 -13.57 1 98.19 194 GLU A C 1
ATOM 1570 O O . GLU A 1 194 ? 15.914 -22.859 -12.859 1 98.19 194 GLU A O 1
ATOM 1575 N N . ALA A 1 195 ? 14.641 -21.625 -14.242 1 96.94 195 ALA A N 1
ATOM 1576 C CA . ALA A 1 195 ? 15.484 -20.438 -14.141 1 96.94 195 ALA A CA 1
ATOM 1577 C C . ALA A 1 195 ? 15.516 -19.906 -12.719 1 96.94 195 ALA A C 1
ATOM 1579 O O . ALA A 1 195 ? 16.469 -19.234 -12.32 1 96.94 195 ALA A O 1
ATOM 1580 N N . ALA A 1 196 ? 14.492 -20.188 -11.914 1 97.81 196 ALA A N 1
ATOM 1581 C CA . ALA A 1 196 ? 14.344 -19.672 -10.555 1 97.81 196 ALA A CA 1
ATOM 1582 C C . ALA A 1 196 ? 15.164 -20.5 -9.57 1 97.81 196 ALA A C 1
ATOM 1584 O O . ALA A 1 196 ? 15.203 -20.188 -8.375 1 97.81 196 ALA A O 1
ATOM 1585 N N . ARG A 1 197 ? 15.781 -21.484 -10.023 1 95.12 197 ARG A N 1
ATOM 1586 C CA . ARG A 1 197 ? 16.453 -22.453 -9.164 1 95.12 197 ARG A CA 1
ATOM 1587 C C . ARG A 1 197 ? 17.531 -21.781 -8.32 1 95.12 197 ARG A C 1
ATOM 1589 O O . ARG A 1 197 ? 17.781 -22.188 -7.184 1 95.12 197 ARG A O 1
ATOM 1596 N N . HIS A 1 198 ? 18.156 -20.766 -8.82 1 87.69 198 HIS A N 1
ATOM 1597 C CA . HIS A 1 198 ? 19.312 -20.188 -8.117 1 87.69 198 HIS A CA 1
ATOM 1598 C C . HIS A 1 198 ? 19 -18.781 -7.617 1 87.69 198 HIS A C 1
ATOM 1600 O O . HIS A 1 198 ? 19.875 -18.125 -7.031 1 87.69 198 HIS A O 1
ATOM 1606 N N . GLY A 1 199 ? 17.781 -18.344 -7.68 1 86.31 199 GLY A N 1
ATOM 1607 C CA . GLY A 1 199 ? 17.391 -17.031 -7.164 1 86.31 199 GLY A CA 1
ATOM 1608 C C . GLY A 1 199 ? 17.766 -15.891 -8.094 1 86.31 199 GLY A C 1
ATOM 1609 O O . GLY A 1 199 ? 18.922 -15.781 -8.516 1 86.31 199 GLY A O 1
ATOM 1610 N N . MET B 1 1 ? -1.182 6.32 4.816 1 98 1 MET B N 1
ATOM 1611 C CA . MET B 1 1 ? -2.393 6.172 4.016 1 98 1 MET B CA 1
ATOM 1612 C C . MET B 1 1 ? -2.932 4.746 4.102 1 98 1 MET B C 1
ATOM 1614 O O . MET B 1 1 ? -2.164 3.783 4.047 1 98 1 MET B O 1
ATOM 1618 N N . LEU B 1 2 ? -4.16 4.617 4.32 1 98.81 2 LEU B N 1
ATOM 1619 C CA . LEU B 1 2 ? -4.824 3.32 4.391 1 98.81 2 LEU B CA 1
ATOM 1620 C C . LEU B 1 2 ? -5.953 3.234 3.369 1 98.81 2 LEU B C 1
ATOM 1622 O O . LEU B 1 2 ? -6.668 4.215 3.141 1 98.81 2 LEU B O 1
ATOM 1626 N N . VAL B 1 3 ? -6.117 2.098 2.775 1 98.88 3 VAL B N 1
ATOM 1627 C CA . VAL B 1 3 ? -7.234 1.832 1.873 1 98.88 3 VAL B CA 1
ATOM 1628 C C . VAL B 1 3 ? -8.078 0.679 2.416 1 98.88 3 VAL B C 1
ATOM 1630 O O . VAL B 1 3 ? -7.539 -0.358 2.811 1 98.88 3 VAL B O 1
ATOM 1633 N N . PHE B 1 4 ? -9.297 0.884 2.492 1 98.88 4 PHE B N 1
ATOM 1634 C CA . PHE B 1 4 ? -10.289 -0.131 2.828 1 98.88 4 PHE B CA 1
ATOM 1635 C C . PHE B 1 4 ? -11.172 -0.441 1.625 1 98.88 4 PHE B C 1
ATOM 1637 O O . PHE B 1 4 ? -12.109 0.309 1.324 1 98.88 4 PHE B O 1
ATOM 1644 N N . ALA B 1 5 ? -10.914 -1.519 1.028 1 98.75 5 ALA B N 1
ATOM 1645 C CA . ALA B 1 5 ? -11.484 -1.838 -0.279 1 98.75 5 ALA B CA 1
ATOM 1646 C C . ALA B 1 5 ? -12.984 -2.08 -0.179 1 98.75 5 ALA B C 1
ATOM 1648 O O . ALA B 1 5 ? -13.766 -1.477 -0.916 1 98.75 5 ALA B O 1
ATOM 1649 N N . LYS B 1 6 ? -13.375 -2.953 0.727 1 98.06 6 LYS B N 1
ATOM 1650 C CA . LYS B 1 6 ? -14.789 -3.297 0.883 1 98.06 6 LYS B CA 1
ATOM 1651 C C . LYS B 1 6 ? -15.625 -2.059 1.181 1 98.06 6 LYS B C 1
ATOM 1653 O O . LYS B 1 6 ? -16.703 -1.887 0.62 1 98.06 6 LYS B O 1
ATOM 1658 N N . GLU B 1 7 ? -15.133 -1.247 2.043 1 98.69 7 GLU B N 1
ATOM 1659 C CA . GLU B 1 7 ? -15.875 -0.075 2.502 1 98.69 7 GLU B CA 1
ATOM 1660 C C . GLU B 1 7 ? -15.656 1.114 1.571 1 98.69 7 GLU B C 1
ATOM 1662 O O . GLU B 1 7 ? -16.234 2.182 1.774 1 98.69 7 GLU B O 1
ATOM 1667 N N . LYS B 1 8 ? -14.828 0.961 0.564 1 98.56 8 LYS B N 1
ATOM 1668 C CA . LYS B 1 8 ? -14.539 1.979 -0.442 1 98.56 8 LYS B CA 1
ATOM 1669 C C . LYS B 1 8 ? -14.062 3.277 0.208 1 98.56 8 LYS B C 1
ATOM 1671 O O . LYS B 1 8 ? -14.609 4.348 -0.064 1 98.56 8 LYS B O 1
ATOM 1676 N N . LEU B 1 9 ? -12.992 3.135 0.99 1 98.88 9 LEU B N 1
ATOM 1677 C CA . LEU B 1 9 ? -12.531 4.273 1.776 1 98.88 9 LEU B CA 1
ATOM 1678 C C . LEU B 1 9 ? -11.008 4.383 1.736 1 98.88 9 LEU B C 1
ATOM 1680 O O . LEU B 1 9 ? -10.305 3.373 1.842 1 98.88 9 LEU B O 1
ATOM 1684 N N . VAL B 1 10 ? -10.508 5.562 1.526 1 98.94 10 VAL B N 1
ATOM 1685 C CA . VAL B 1 10 ? -9.094 5.91 1.626 1 98.94 10 VAL B CA 1
ATOM 1686 C C . VAL B 1 10 ? -8.883 6.906 2.764 1 98.94 10 VAL B C 1
ATOM 1688 O O . VAL B 1 10 ? -9.57 7.93 2.832 1 98.94 10 VAL B O 1
ATOM 1691 N N . LEU B 1 11 ? -8.031 6.602 3.666 1 98.88 11 LEU B N 1
ATOM 1692 C CA . LEU B 1 11 ? -7.676 7.492 4.766 1 98.88 11 LEU B CA 1
ATOM 1693 C C . LEU B 1 11 ? -6.289 8.086 4.547 1 98.88 11 LEU B C 1
ATOM 1695 O O . LEU B 1 11 ? -5.281 7.383 4.645 1 98.88 11 LEU B O 1
ATOM 1699 N N . LEU B 1 12 ? -6.219 9.359 4.25 1 98.81 12 LEU B N 1
ATOM 1700 C CA . LEU B 1 12 ? -4.953 10.062 4.105 1 98.81 12 LEU B CA 1
ATOM 1701 C C . LEU B 1 12 ? -4.453 10.562 5.457 1 98.81 12 LEU B C 1
ATOM 1703 O O . LEU B 1 12 ? -5.254 10.891 6.336 1 98.81 12 LEU B O 1
ATOM 1707 N N . ALA B 1 13 ? -3.158 10.609 5.578 1 98.5 13 ALA B N 1
ATOM 1708 C CA . ALA B 1 13 ? -2.549 11.047 6.832 1 98.5 13 ALA B CA 1
ATOM 1709 C C . ALA B 1 13 ? -1.763 12.336 6.641 1 98.5 13 ALA B C 1
ATOM 1711 O O . ALA B 1 13 ? -0.547 12.312 6.434 1 98.5 13 ALA B O 1
ATOM 1712 N N . LEU B 1 14 ? -2.445 13.469 6.75 1 98.62 14 LEU B N 1
ATOM 1713 C CA . LEU B 1 14 ? -1.744 14.75 6.77 1 98.62 14 LEU B CA 1
ATOM 1714 C C . LEU B 1 14 ? -0.817 14.844 7.977 1 98.62 14 LEU B C 1
ATOM 1716 O O . LEU B 1 14 ? -1.218 14.523 9.102 1 98.62 14 LEU B O 1
ATOM 1720 N N . PRO B 1 15 ? 0.432 15.25 7.77 1 98.25 15 PRO B N 1
ATOM 1721 C CA . PRO B 1 15 ? 1.36 15.305 8.898 1 98.25 15 PRO B CA 1
ATOM 1722 C C . PRO B 1 15 ? 0.875 16.219 10.016 1 98.25 15 PRO B C 1
ATOM 1724 O O . PRO B 1 15 ? 0.305 17.281 9.742 1 98.25 15 PRO B O 1
ATOM 1727 N N . LYS B 1 16 ? 1.092 15.758 11.297 1 97.56 16 LYS B N 1
ATOM 1728 C CA . LYS B 1 16 ? 0.904 16.547 12.516 1 97.56 16 LYS B CA 1
ATOM 1729 C C . LYS B 1 16 ? -0.566 16.906 12.711 1 97.56 16 LYS B C 1
ATOM 1731 O O . LYS B 1 16 ? -0.889 18.016 13.156 1 97.56 16 LYS B O 1
ATOM 1736 N N . THR B 1 17 ? -1.418 15.953 12.352 1 97.06 17 THR B N 1
ATOM 1737 C CA . THR B 1 17 ? -2.84 16.156 12.602 1 97.06 17 THR B CA 1
ATOM 1738 C C . THR B 1 17 ? -3.377 15.109 13.562 1 97.06 17 THR B C 1
ATOM 1740 O O . THR B 1 17 ? -4.578 14.82 13.578 1 97.06 17 THR B O 1
ATOM 1743 N N . GLY B 1 18 ? -2.6 14.469 14.273 1 92 18 GLY B N 1
ATOM 1744 C CA . GLY B 1 18 ? -2.941 13.672 15.438 1 92 18 GLY B CA 1
ATOM 1745 C C . GLY B 1 18 ? -3.666 12.383 15.094 1 92 18 GLY B C 1
ATOM 1746 O O . GLY B 1 18 ? -4.484 11.898 15.875 1 92 18 GLY B O 1
ATOM 1747 N N . THR B 1 19 ? -3.311 11.812 13.93 1 92.19 19 THR B N 1
ATOM 1748 C CA . THR B 1 19 ? -4.082 10.641 13.523 1 92.19 19 THR B CA 1
ATOM 1749 C C . THR B 1 19 ? -3.254 9.367 13.688 1 92.19 19 THR B C 1
ATOM 1751 O O . THR B 1 19 ? -3.672 8.289 13.258 1 92.19 19 THR B O 1
ATOM 1754 N N . THR B 1 20 ? -2.164 9.453 14.32 1 93.44 20 THR B N 1
ATOM 1755 C CA . THR B 1 20 ? -1.248 8.32 14.422 1 93.44 20 THR B CA 1
ATOM 1756 C C . THR B 1 20 ? -1.912 7.148 15.141 1 93.44 20 THR B C 1
ATOM 1758 O O . THR B 1 20 ? -1.843 6.008 14.68 1 93.44 20 THR B O 1
ATOM 1761 N N . ALA B 1 21 ? -2.57 7.426 16.25 1 93.38 21 ALA B N 1
ATOM 1762 C CA . ALA B 1 21 ? -3.211 6.371 17.031 1 93.38 21 ALA B CA 1
ATOM 1763 C C . ALA B 1 21 ? -4.301 5.676 16.219 1 93.38 21 ALA B C 1
ATOM 1765 O O . ALA B 1 21 ? -4.457 4.453 16.281 1 93.38 21 ALA B O 1
ATOM 1766 N N . ILE B 1 22 ? -5.086 6.457 15.477 1 95.56 22 ILE B N 1
ATOM 1767 C CA . ILE B 1 22 ? -6.156 5.922 14.648 1 95.56 22 ILE B CA 1
ATOM 1768 C C . ILE B 1 22 ? -5.566 5.055 13.539 1 95.56 22 ILE B C 1
ATOM 1770 O O . ILE B 1 22 ? -6.039 3.943 13.297 1 95.56 22 ILE B O 1
ATOM 1774 N N . GLU B 1 23 ? -4.555 5.543 12.875 1 95.25 23 GLU B N 1
ATOM 1775 C CA . GLU B 1 23 ? -3.893 4.801 11.812 1 95.25 23 GLU B CA 1
ATOM 1776 C C . GLU B 1 23 ? -3.326 3.48 12.328 1 95.25 23 GLU B C 1
ATOM 1778 O O . GLU B 1 23 ? -3.445 2.445 11.664 1 95.25 23 GLU B O 1
ATOM 1783 N N . GLU B 1 24 ? -2.705 3.57 13.469 1 93.94 24 GLU B N 1
ATOM 1784 C CA . GLU B 1 24 ? -2.133 2.363 14.062 1 93.94 24 GLU B CA 1
ATOM 1785 C C . GLU B 1 24 ? -3.217 1.335 14.375 1 93.94 24 GLU B C 1
ATOM 1787 O O . GLU B 1 24 ? -3.027 0.138 14.148 1 93.94 24 GLU B O 1
ATOM 1792 N N . ALA B 1 25 ? -4.273 1.761 14.891 1 95.25 25 ALA B N 1
ATOM 1793 C CA . ALA B 1 25 ? -5.379 0.876 15.25 1 95.25 25 ALA B CA 1
ATOM 1794 C C . ALA B 1 25 ? -6 0.242 14.008 1 95.25 25 ALA B C 1
ATOM 1796 O O . ALA B 1 25 ? -6.434 -0.911 14.047 1 95.25 25 ALA B O 1
ATOM 1797 N N . LEU B 1 26 ? -6.012 0.949 12.922 1 97.25 26 LEU B N 1
ATOM 1798 C CA . LEU B 1 26 ? -6.762 0.514 11.742 1 97.25 26 LEU B CA 1
ATOM 1799 C C . LEU B 1 26 ? -5.844 -0.178 10.742 1 97.25 26 LEU B C 1
ATOM 1801 O O . LEU B 1 26 ? -6.312 -0.895 9.852 1 97.25 26 LEU B O 1
ATOM 1805 N N . SER B 1 27 ? -4.543 0.073 10.883 1 96.38 27 SER B N 1
ATOM 1806 C CA . SER B 1 27 ? -3.574 -0.409 9.906 1 96.38 27 SER B CA 1
ATOM 1807 C C . SER B 1 27 ? -3.695 -1.915 9.703 1 96.38 27 SER B C 1
ATOM 1809 O O . SER B 1 27 ? -3.67 -2.398 8.57 1 96.38 27 SER B O 1
ATOM 1811 N N . PRO B 1 28 ? -3.885 -2.74 10.797 1 94 28 PRO B N 1
ATOM 1812 C CA . PRO B 1 28 ? -3.953 -4.191 10.602 1 94 28 PRO B CA 1
ATOM 1813 C C . PRO B 1 28 ? -5.156 -4.617 9.766 1 94 28 PRO B C 1
ATOM 1815 O O . PRO B 1 28 ? -5.137 -5.68 9.141 1 94 28 PRO B O 1
ATOM 1818 N N . ARG B 1 29 ? -6.102 -3.828 9.688 1 95.44 29 ARG B N 1
ATOM 1819 C CA . ARG B 1 29 ? -7.328 -4.184 8.984 1 95.44 29 ARG B CA 1
ATOM 1820 C C . ARG B 1 29 ? -7.328 -3.617 7.57 1 95.44 29 ARG B C 1
ATOM 1822 O O . ARG B 1 29 ? -8.18 -3.98 6.75 1 95.44 29 ARG B O 1
ATOM 1829 N N . ALA B 1 30 ? -6.492 -2.678 7.328 1 98.25 30 ALA B N 1
ATOM 1830 C CA . ALA B 1 30 ? -6.461 -2.035 6.016 1 98.25 30 ALA B CA 1
ATOM 1831 C C . ALA B 1 30 ? -6.078 -3.031 4.926 1 98.25 30 ALA B C 1
ATOM 1833 O O . ALA B 1 30 ? -5.223 -3.895 5.137 1 98.25 30 ALA B O 1
ATOM 1834 N N . ASP B 1 31 ? -6.668 -2.885 3.76 1 98.62 31 ASP B N 1
ATOM 1835 C CA . ASP B 1 31 ? -6.375 -3.721 2.602 1 98.62 31 ASP B CA 1
ATOM 1836 C C . ASP B 1 31 ? -5.078 -3.279 1.923 1 98.62 31 ASP B C 1
ATOM 1838 O O . ASP B 1 31 ? -4.383 -4.098 1.315 1 98.62 31 ASP B O 1
ATOM 1842 N N . MET B 1 32 ? -4.793 -2.074 1.931 1 98.75 32 MET B N 1
ATOM 1843 C CA . MET B 1 32 ? -3.543 -1.45 1.505 1 98.75 32 MET B CA 1
ATOM 1844 C C . MET B 1 32 ? -3.059 -0.44 2.539 1 98.75 32 MET B C 1
ATOM 1846 O O . MET B 1 32 ? -3.844 0.369 3.039 1 98.75 32 MET B O 1
ATOM 1850 N N . ALA B 1 33 ? -1.806 -0.534 2.926 1 98.75 33 ALA B N 1
ATOM 1851 C CA . ALA B 1 33 ? -1.251 0.365 3.934 1 98.75 33 ALA B CA 1
ATOM 1852 C C . ALA B 1 33 ? 0.092 0.933 3.482 1 98.75 33 ALA B C 1
ATOM 1854 O O . ALA B 1 33 ? 0.992 0.183 3.098 1 98.75 33 ALA B O 1
ATOM 1855 N N . LEU B 1 34 ? 0.24 2.205 3.398 1 98.62 34 LEU B N 1
ATOM 1856 C CA . LEU B 1 34 ? 1.492 2.939 3.254 1 98.62 34 LEU B CA 1
ATOM 1857 C C . LEU B 1 34 ? 1.949 3.502 4.598 1 98.62 34 LEU B C 1
ATOM 1859 O O . LEU B 1 34 ? 1.295 4.383 5.16 1 98.62 34 LEU B O 1
ATOM 1863 N N . ARG B 1 35 ? 3.096 3.051 5.113 1 97.62 35 ARG B N 1
ATOM 1864 C CA . ARG B 1 35 ? 3.422 3.26 6.52 1 97.62 35 ARG B CA 1
ATOM 1865 C C . ARG B 1 35 ? 4.68 4.105 6.668 1 97.62 35 ARG B C 1
ATOM 1867 O O . ARG B 1 35 ? 4.793 4.902 7.602 1 97.62 35 ARG B O 1
ATOM 1874 N N . ASN B 1 36 ? 5.625 3.854 5.832 1 96.88 36 ASN B N 1
ATOM 1875 C CA . ASN B 1 36 ? 6.953 4.457 5.824 1 96.88 36 ASN B CA 1
ATOM 1876 C C . ASN B 1 36 ? 7.605 4.359 4.449 1 96.88 36 ASN B C 1
ATOM 1878 O O . ASN B 1 36 ? 7.219 3.523 3.631 1 96.88 36 ASN B O 1
ATOM 1882 N N . PRO B 1 37 ? 8.602 5.223 4.242 1 97.69 37 PRO B N 1
ATOM 1883 C CA . PRO B 1 37 ? 8.977 6.441 4.957 1 97.69 37 PRO B CA 1
ATOM 1884 C C . PRO B 1 37 ? 7.883 7.5 4.941 1 97.69 37 PRO B C 1
ATOM 1886 O O . PRO B 1 37 ? 6.801 7.27 4.395 1 97.69 37 PRO B O 1
ATOM 1889 N N . ALA B 1 38 ? 8.117 8.609 5.535 1 97.19 38 ALA B N 1
ATOM 1890 C CA . ALA B 1 38 ? 7.137 9.688 5.684 1 97.19 38 ALA B CA 1
ATOM 1891 C C . ALA B 1 38 ? 6.508 10.039 4.336 1 97.19 38 ALA B C 1
ATOM 1893 O O . ALA B 1 38 ? 5.301 10.289 4.254 1 97.19 38 ALA B O 1
ATOM 1894 N N . ILE B 1 39 ? 7.328 10 3.305 1 97.69 39 ILE B N 1
ATOM 1895 C CA . ILE B 1 39 ? 6.867 10.438 1.995 1 97.69 39 ILE B CA 1
ATOM 1896 C C . ILE B 1 39 ? 5.793 9.484 1.478 1 97.69 39 ILE B C 1
ATOM 1898 O O . ILE B 1 39 ? 4.906 9.891 0.721 1 97.69 39 ILE B O 1
ATOM 1902 N N . LEU B 1 40 ? 5.754 8.148 1.827 1 98.25 40 LEU B N 1
ATOM 1903 C CA . LEU B 1 40 ? 4.699 7.199 1.495 1 98.25 40 LEU B CA 1
ATOM 1904 C C . LEU B 1 40 ? 3.514 7.352 2.439 1 98.25 40 LEU B C 1
ATOM 1906 O O . LEU B 1 40 ? 2.363 7.398 1.995 1 98.25 40 LEU B O 1
ATOM 1910 N N . LYS B 1 41 ? 3.867 7.406 3.715 1 98.06 41 LYS B N 1
ATOM 1911 C CA . LYS B 1 41 ? 2.836 7.48 4.746 1 98.06 41 LYS B CA 1
ATOM 1912 C C . LYS B 1 41 ? 1.933 8.695 4.535 1 98.06 41 LYS B C 1
ATOM 1914 O O . LYS B 1 41 ? 0.717 8.609 4.723 1 98.06 41 LYS B O 1
ATOM 1919 N N . HIS B 1 42 ? 2.559 9.805 4.168 1 98.62 42 HIS B N 1
ATOM 1920 C CA . HIS B 1 42 ? 1.836 11.062 4 1 98.62 42 HIS B CA 1
ATOM 1921 C C . HIS B 1 42 ? 1.62 11.383 2.525 1 98.62 42 HIS B C 1
ATOM 1923 O O . HIS B 1 42 ? 1.917 12.492 2.074 1 98.62 42 HIS B O 1
ATOM 1929 N N . THR B 1 43 ? 1.096 10.406 1.824 1 98.69 43 THR B N 1
ATOM 1930 C CA . THR B 1 43 ? 0.729 10.625 0.429 1 98.69 43 THR B CA 1
ATOM 1931 C C . THR B 1 43 ? -0.375 11.672 0.316 1 98.69 43 THR B C 1
ATOM 1933 O O . THR B 1 43 ? -1.476 11.484 0.837 1 98.69 43 THR B O 1
ATOM 1936 N N . PRO B 1 44 ? -0.068 12.812 -0.349 1 98.75 44 PRO B N 1
ATOM 1937 C CA . PRO B 1 44 ? -1.104 13.844 -0.491 1 98.75 44 PRO B CA 1
ATOM 1938 C C . PRO B 1 44 ? -2.172 13.469 -1.515 1 98.75 44 PRO B C 1
ATOM 1940 O O . PRO B 1 44 ? -1.97 12.547 -2.314 1 98.75 44 PRO B O 1
ATOM 1943 N N . ALA B 1 45 ? -3.207 14.211 -1.514 1 98.75 45 ALA B N 1
ATOM 1944 C CA . ALA B 1 45 ? -4.371 13.898 -2.344 1 98.75 45 ALA B CA 1
ATOM 1945 C C . ALA B 1 45 ? -4.008 13.922 -3.826 1 98.75 45 ALA B C 1
ATOM 1947 O O . ALA B 1 45 ? -4.465 13.07 -4.594 1 98.75 45 ALA B O 1
ATOM 1948 N N . TYR B 1 46 ? -3.209 14.867 -4.234 1 98.5 46 TYR B N 1
ATOM 1949 C CA . TYR B 1 46 ? -2.881 14.961 -5.652 1 98.5 46 TYR B CA 1
ATOM 1950 C C . TYR B 1 46 ? -2.09 13.742 -6.109 1 98.5 46 TYR B C 1
ATOM 1952 O O . TYR B 1 46 ? -2.266 13.266 -7.234 1 98.5 46 TYR B O 1
ATOM 1960 N N . ARG B 1 47 ? -1.211 13.305 -5.348 1 98.56 47 ARG B N 1
ATOM 1961 C CA . ARG B 1 47 ? -0.413 12.133 -5.691 1 98.56 47 ARG B CA 1
ATOM 1962 C C . ARG B 1 47 ? -1.261 10.867 -5.66 1 98.56 47 ARG B C 1
ATOM 1964 O O . ARG B 1 47 ? -1.121 10 -6.523 1 98.56 47 ARG B O 1
ATOM 1971 N N . TYR B 1 48 ? -2.104 10.758 -4.586 1 98.81 48 TYR B N 1
ATOM 1972 C CA . TYR B 1 48 ? -3.076 9.672 -4.57 1 98.81 48 TYR B CA 1
ATOM 1973 C C . TYR B 1 48 ? -3.877 9.641 -5.867 1 98.81 48 TYR B C 1
ATOM 1975 O O . TYR B 1 48 ? -3.967 8.602 -6.523 1 98.81 48 TYR B O 1
ATOM 1983 N N . LYS B 1 49 ? -4.398 10.773 -6.266 1 98.25 49 LYS B N 1
ATOM 1984 C CA . LYS B 1 49 ? -5.266 10.867 -7.438 1 98.25 49 LYS B CA 1
ATOM 1985 C C . LYS B 1 49 ? -4.504 10.516 -8.711 1 98.25 49 LYS B C 1
ATOM 1987 O O . LYS B 1 49 ? -5.047 9.859 -9.602 1 98.25 49 LYS B O 1
ATOM 1992 N N . ARG B 1 50 ? -3.371 10.922 -8.734 1 97.81 50 ARG B N 1
ATOM 1993 C CA . ARG B 1 50 ? -2.605 10.781 -9.977 1 97.81 50 ARG B CA 1
ATOM 1994 C C . ARG B 1 50 ? -2.09 9.359 -10.141 1 97.81 50 ARG B C 1
ATOM 1996 O O . ARG B 1 50 ? -2.049 8.836 -11.258 1 97.81 50 ARG B O 1
ATOM 2003 N N . TYR B 1 51 ? -1.72 8.719 -9.078 1 98.38 51 TYR B N 1
ATOM 2004 C CA . TYR B 1 51 ? -0.961 7.48 -9.234 1 98.38 51 TYR B CA 1
ATOM 2005 C C . TYR B 1 51 ? -1.715 6.301 -8.633 1 98.38 51 TYR B C 1
ATOM 2007 O O . TYR B 1 51 ? -1.852 5.254 -9.273 1 98.38 51 TYR B O 1
ATOM 2015 N N . LEU B 1 52 ? -2.283 6.426 -7.441 1 98.75 52 LEU B N 1
ATOM 2016 C CA . LEU B 1 52 ? -2.832 5.277 -6.73 1 98.75 52 LEU B CA 1
ATOM 2017 C C . LEU B 1 52 ? -4.289 5.043 -7.117 1 98.75 52 LEU B C 1
ATOM 2019 O O . LEU B 1 52 ? -4.73 3.895 -7.215 1 98.75 52 LEU B O 1
ATOM 2023 N N . GLU B 1 53 ? -4.988 6.152 -7.344 1 98.62 53 GLU B N 1
ATOM 2024 C CA . GLU B 1 53 ? -6.379 5.996 -7.754 1 98.62 53 GLU B CA 1
ATOM 2025 C C . GLU B 1 53 ? -6.48 5.234 -9.07 1 98.62 53 GLU B C 1
ATOM 2027 O O . GLU B 1 53 ? -7.273 4.301 -9.195 1 98.62 53 GLU B O 1
ATOM 2032 N N . PRO B 1 54 ? -5.68 5.547 -10.078 1 98.5 54 PRO B N 1
ATOM 2033 C CA . PRO B 1 54 ? -5.727 4.754 -11.312 1 98.5 54 PRO B CA 1
ATOM 2034 C C . PRO B 1 54 ? -5.344 3.291 -11.086 1 98.5 54 PRO B C 1
ATOM 2036 O O . PRO B 1 54 ? -5.949 2.393 -11.672 1 98.5 54 PRO B O 1
ATOM 2039 N N . TYR B 1 55 ? -4.387 3.012 -10.289 1 98.81 55 TYR B N 1
ATOM 2040 C CA . TYR B 1 55 ? -4.008 1.647 -9.945 1 98.81 55 TYR B CA 1
ATOM 2041 C C . TYR B 1 55 ? -5.18 0.892 -9.336 1 98.81 55 TYR B C 1
ATOM 2043 O O . TYR B 1 55 ? -5.504 -0.218 -9.758 1 98.81 55 TYR B O 1
ATOM 2051 N N . LEU B 1 56 ? -5.773 1.523 -8.297 1 98.88 56 LEU B N 1
ATOM 2052 C CA . LEU B 1 56 ? -6.91 0.904 -7.625 1 98.88 56 LEU B CA 1
ATOM 2053 C C . LEU B 1 56 ? -8.055 0.671 -8.602 1 98.88 56 LEU B C 1
ATOM 2055 O O . LEU B 1 56 ? -8.734 -0.358 -8.539 1 98.88 56 LEU B O 1
ATOM 2059 N N . GLY B 1 57 ? -8.234 1.668 -9.484 1 98.69 57 GLY B N 1
ATOM 2060 C CA . GLY B 1 57 ? -9.234 1.493 -10.523 1 98.69 57 GLY B CA 1
ATOM 2061 C C . GLY B 1 57 ? -8.984 0.27 -11.383 1 98.69 57 GLY B C 1
ATOM 2062 O O . GLY B 1 57 ? -9.922 -0.467 -11.711 1 98.69 57 GLY B O 1
ATOM 2063 N N . LYS B 1 58 ? -7.785 0.037 -11.805 1 97.69 58 LYS B N 1
ATOM 2064 C CA . LYS B 1 58 ? -7.426 -1.133 -12.602 1 97.69 58 LYS B CA 1
ATOM 2065 C C . LYS B 1 58 ? -7.68 -2.424 -11.82 1 97.69 58 LYS B C 1
ATOM 2067 O O . LYS B 1 58 ? -7.887 -3.482 -12.422 1 97.69 58 LYS B O 1
ATOM 2072 N N . CYS B 1 59 ? -7.68 -2.32 -10.516 1 97.94 59 CYS B N 1
ATOM 2073 C CA . CYS B 1 59 ? -7.957 -3.463 -9.648 1 97.94 59 CYS B CA 1
ATOM 2074 C C . CYS B 1 59 ? -9.445 -3.578 -9.359 1 97.94 59 CYS B C 1
ATOM 2076 O O . CYS B 1 59 ? -9.859 -4.363 -8.508 1 97.94 59 CYS B O 1
ATOM 2078 N N . GLY B 1 60 ? -10.25 -2.781 -9.984 1 97.56 60 GLY B N 1
ATOM 2079 C CA . GLY B 1 60 ? -11.695 -2.871 -9.844 1 97.56 60 GLY B CA 1
ATOM 2080 C C . GLY B 1 60 ? -12.227 -2.104 -8.648 1 97.56 60 GLY B C 1
ATOM 2081 O O . GLY B 1 60 ? -13.391 -2.256 -8.266 1 97.56 60 GLY B O 1
ATOM 2082 N N . LEU B 1 61 ? -11.367 -1.417 -7.965 1 98.19 61 LEU B N 1
ATOM 2083 C CA . LEU B 1 61 ? -11.773 -0.585 -6.836 1 98.19 61 LEU B CA 1
ATOM 2084 C C . LEU B 1 61 ? -12.039 0.848 -7.289 1 98.19 61 LEU B C 1
ATOM 2086 O O . LEU B 1 61 ? -11.109 1.63 -7.473 1 98.19 61 LEU B O 1
ATOM 2090 N N . ASN B 1 62 ? -13.328 1.166 -7.43 1 97.81 62 ASN B N 1
ATOM 2091 C CA . ASN B 1 62 ? -13.727 2.471 -7.949 1 97.81 62 ASN B CA 1
ATOM 2092 C C . ASN B 1 62 ? -14.57 3.24 -6.938 1 97.81 62 ASN B C 1
ATOM 2094 O O . ASN B 1 62 ? -15.078 2.66 -5.977 1 97.81 62 ASN B O 1
ATOM 2098 N N . ASP B 1 63 ? -14.641 4.516 -7.105 1 97.62 63 ASP B N 1
ATOM 2099 C CA . ASP B 1 63 ? -15.516 5.406 -6.348 1 97.62 63 ASP B CA 1
ATOM 2100 C C . ASP B 1 63 ? -15.18 5.363 -4.859 1 97.62 63 ASP B C 1
ATOM 2102 O O . ASP B 1 63 ? -16.078 5.316 -4.016 1 97.62 63 ASP B O 1
ATOM 2106 N N . LEU B 1 64 ? -13.93 5.219 -4.594 1 98.69 64 LEU B N 1
ATOM 2107 C CA . LEU B 1 64 ? -13.508 5.293 -3.199 1 98.69 64 LEU B CA 1
ATOM 2108 C C . LEU B 1 64 ? -13.617 6.723 -2.674 1 98.69 64 LEU B C 1
ATOM 2110 O O . LEU B 1 64 ? -13.281 7.676 -3.377 1 98.69 64 LEU B O 1
ATOM 2114 N N . GLU B 1 65 ? -14.094 6.844 -1.497 1 98.88 65 GLU B N 1
ATOM 2115 C CA . GLU B 1 65 ? -14.109 8.148 -0.845 1 98.88 65 GLU B CA 1
ATOM 2116 C C . GLU B 1 65 ? -12.828 8.398 -0.062 1 98.88 65 GLU B C 1
ATOM 2118 O O . GLU B 1 65 ? -12.297 7.484 0.574 1 98.88 65 GLU B O 1
ATOM 2123 N N . VAL B 1 66 ? -12.383 9.578 -0.096 1 98.81 66 VAL B N 1
ATOM 2124 C CA . VAL B 1 66 ? -11.125 9.969 0.533 1 98.81 66 VAL B CA 1
ATOM 2125 C C . VAL B 1 66 ? -11.414 10.812 1.776 1 98.81 66 VAL B C 1
ATOM 2127 O O . VAL B 1 66 ? -12.18 11.773 1.721 1 98.81 66 VAL B O 1
ATOM 2130 N N . VAL B 1 67 ? -10.773 10.422 2.857 1 98.75 67 VAL B N 1
ATOM 2131 C CA . VAL B 1 67 ? -10.93 11.094 4.145 1 98.75 67 VAL B CA 1
ATOM 2132 C C . VAL B 1 67 ? -9.586 11.656 4.598 1 98.75 67 VAL B C 1
ATOM 2134 O O . VAL B 1 67 ? -8.539 11.031 4.398 1 98.75 67 VAL B O 1
ATOM 2137 N N . CYS B 1 68 ? -9.633 12.797 5.223 1 98.69 68 CYS B N 1
ATOM 2138 C CA . CYS B 1 68 ? -8.422 13.414 5.766 1 98.69 68 CYS B CA 1
ATOM 2139 C C . CYS B 1 68 ? -8.75 14.25 7 1 98.69 68 CYS B C 1
ATOM 2141 O O . CYS B 1 68 ? -9.875 14.727 7.152 1 98.69 68 CYS B O 1
ATOM 2143 N N . THR B 1 69 ? -7.816 14.344 7.887 1 98.56 69 THR B N 1
ATOM 2144 C CA . THR B 1 69 ? -7.93 15.203 9.062 1 98.56 69 THR B CA 1
ATOM 2145 C C . THR B 1 69 ? -7.078 16.453 8.898 1 98.56 69 THR B C 1
ATOM 2147 O O . THR B 1 69 ? -5.941 16.391 8.422 1 98.56 69 THR B O 1
ATOM 2150 N N . VAL B 1 70 ? -7.664 17.594 9.258 1 98.69 70 VAL B N 1
ATOM 2151 C CA . VAL B 1 70 ? -6.918 18.844 9.312 1 98.69 70 VAL B CA 1
ATOM 2152 C C . VAL B 1 70 ? -6.914 19.375 10.742 1 98.69 70 VAL B C 1
ATOM 2154 O O . VAL B 1 70 ? -7.672 18.906 11.594 1 98.69 70 VAL B O 1
ATOM 2157 N N . ARG B 1 71 ? -6.055 20.266 10.992 1 98.12 71 ARG B N 1
ATOM 2158 C CA . ARG B 1 71 ? -5.898 20.875 12.312 1 98.12 71 ARG B CA 1
ATOM 2159 C C . ARG B 1 71 ? -5.926 22.391 12.234 1 98.12 71 ARG B C 1
ATOM 2161 O O . ARG B 1 71 ? -5.559 22.969 11.203 1 98.12 71 ARG B O 1
ATOM 2168 N N . HIS B 1 72 ? -6.43 23 13.336 1 98.06 72 HIS B N 1
ATOM 2169 C CA . HIS B 1 72 ? -6.367 24.469 13.359 1 98.06 72 HIS B CA 1
ATOM 2170 C C . HIS B 1 72 ? -4.961 24.953 13.047 1 98.06 72 HIS B C 1
ATOM 2172 O O . HIS B 1 72 ? -3.98 24.438 13.578 1 98.06 72 HIS B O 1
ATOM 2178 N N . PRO B 1 73 ? -4.875 26 12.156 1 97.94 73 PRO B N 1
ATOM 2179 C CA . PRO B 1 73 ? -3.564 26.391 11.633 1 97.94 73 PRO B CA 1
ATOM 2180 C C . PRO B 1 73 ? -2.547 26.656 12.734 1 97.94 73 PRO B C 1
ATOM 2182 O O . PRO B 1 73 ? -1.393 26.234 12.641 1 97.94 73 PRO B O 1
ATOM 2185 N N . ILE B 1 74 ? -2.945 27.281 13.812 1 97.44 74 ILE B N 1
ATOM 2186 C CA . ILE B 1 74 ? -2.021 27.625 14.891 1 97.44 74 ILE B CA 1
ATOM 2187 C C . ILE B 1 74 ? -1.589 26.344 15.617 1 97.44 74 ILE B C 1
ATOM 2189 O O . ILE B 1 74 ? -0.415 26.188 15.961 1 97.44 74 ILE B O 1
ATOM 2193 N N . GLY B 1 75 ? -2.566 25.516 15.883 1 96.25 75 GLY B N 1
ATOM 2194 C CA . GLY B 1 75 ? -2.238 24.234 16.484 1 96.25 75 GLY B CA 1
ATOM 2195 C C . GLY B 1 75 ? -1.342 23.375 15.617 1 96.25 75 GLY B C 1
ATOM 2196 O O . GLY B 1 75 ? -0.438 22.703 16.125 1 96.25 75 GLY B O 1
ATOM 2197 N N . TRP B 1 76 ? -1.611 23.391 14.344 1 97.56 76 TRP B N 1
ATOM 2198 C CA . TRP B 1 76 ? -0.824 22.609 13.391 1 97.56 76 TRP B CA 1
ATOM 2199 C C . TRP B 1 76 ? 0.621 23.109 13.352 1 97.56 76 TRP B C 1
ATOM 2201 O O . TRP B 1 76 ? 1.554 22.312 13.492 1 97.56 76 TRP B O 1
ATOM 2211 N N . LEU B 1 77 ? 0.788 24.375 13.227 1 97.5 77 LEU B N 1
ATOM 2212 C CA . LEU B 1 77 ? 2.123 24.969 13.227 1 97.5 77 LEU B CA 1
ATOM 2213 C C . LEU B 1 77 ? 2.811 24.75 14.57 1 97.5 77 LEU B C 1
ATOM 2215 O O . LEU B 1 77 ? 4.02 24.5 14.625 1 97.5 77 LEU B O 1
ATOM 2219 N N . GLY B 1 78 ? 2.016 24.844 15.617 1 96.62 78 GLY B N 1
ATOM 2220 C CA . GLY B 1 78 ? 2.562 24.531 16.922 1 96.62 78 GLY B CA 1
ATOM 2221 C C . GLY B 1 78 ? 3.1 23.125 17.031 1 96.62 78 GLY B C 1
ATOM 2222 O O . GLY B 1 78 ? 4.148 22.891 17.641 1 96.62 78 GLY B O 1
ATOM 2223 N N . SER B 1 79 ? 2.334 22.25 16.484 1 95.62 79 SER B N 1
ATOM 2224 C CA . SER B 1 79 ? 2.773 20.859 16.484 1 95.62 79 SER B CA 1
ATOM 2225 C C . SER B 1 79 ? 4.102 20.703 15.75 1 95.62 79 SER B C 1
ATOM 2227 O O . SER B 1 79 ? 5.012 20.031 16.25 1 95.62 79 SER B O 1
ATOM 2229 N N . TRP B 1 80 ? 4.227 21.312 14.617 1 96.69 80 TRP B N 1
ATOM 2230 C CA . TRP B 1 80 ? 5.48 21.281 13.867 1 96.69 80 TRP B CA 1
ATOM 2231 C C . TRP B 1 80 ? 6.602 21.953 14.648 1 96.69 80 TRP B C 1
ATOM 2233 O O . TRP B 1 80 ? 7.723 21.453 14.703 1 96.69 80 TRP B O 1
ATOM 2243 N N . TYR B 1 81 ? 6.301 23.078 15.242 1 96.44 81 TYR B N 1
ATOM 2244 C CA . TYR B 1 81 ? 7.262 23.859 16.016 1 96.44 81 TYR B CA 1
ATOM 2245 C C . TYR B 1 81 ? 7.863 23.016 17.141 1 96.44 81 TYR B C 1
ATOM 2247 O O . TYR B 1 81 ? 9.086 22.969 17.312 1 96.44 81 TYR B O 1
ATOM 2255 N N . ARG B 1 82 ? 7.023 22.344 17.859 1 95.12 82 ARG B N 1
ATOM 2256 C CA . ARG B 1 82 ? 7.465 21.484 18.953 1 95.12 82 ARG B CA 1
ATOM 2257 C C . ARG B 1 82 ? 8.227 20.281 18.438 1 95.12 82 ARG B C 1
ATOM 2259 O O . ARG B 1 82 ? 9.227 19.859 19.031 1 95.12 82 ARG B O 1
ATOM 2266 N N . TYR B 1 83 ? 7.758 19.734 17.422 1 95 83 TYR B N 1
ATOM 2267 C CA . TYR B 1 83 ? 8.406 18.562 16.844 1 95 83 TYR B CA 1
ATOM 2268 C C . TYR B 1 83 ? 9.844 18.875 16.453 1 95 83 TYR B C 1
ATOM 2270 O O . TYR B 1 83 ? 10.734 18.031 16.609 1 95 83 TYR B O 1
ATOM 2278 N N . ARG B 1 84 ? 10.07 20.016 15.938 1 95.81 84 ARG B N 1
ATOM 2279 C CA . ARG B 1 84 ? 11.391 20.422 15.453 1 95.81 84 ARG B CA 1
ATOM 2280 C C . ARG B 1 84 ? 12.281 20.891 16.609 1 95.81 84 ARG B C 1
ATOM 2282 O O . ARG B 1 84 ? 13.391 21.359 16.375 1 95.81 84 ARG B O 1
ATOM 2289 N N . GLN B 1 85 ? 11.805 20.781 17.812 1 94 85 GLN B N 1
ATOM 2290 C CA . GLN B 1 85 ? 12.609 21.062 19 1 94 85 GLN B CA 1
ATOM 2291 C C . GLN B 1 85 ? 13.195 19.766 19.578 1 94 85 GLN B C 1
ATOM 2293 O O . GLN B 1 85 ? 14.016 19.812 20.5 1 94 85 GLN B O 1
ATOM 2298 N N . ARG B 1 86 ? 12.797 18.719 19.016 1 92.5 86 ARG B N 1
ATOM 2299 C CA . ARG B 1 86 ? 13.25 17.438 19.547 1 92.5 86 ARG B CA 1
ATOM 2300 C C . ARG B 1 86 ? 14.758 17.281 19.391 1 92.5 86 ARG B C 1
ATOM 2302 O O . ARG B 1 86 ? 15.359 17.859 18.469 1 92.5 86 ARG B O 1
ATOM 2309 N N . PRO B 1 87 ? 15.328 16.391 20.172 1 93.81 87 PRO B N 1
ATOM 2310 C CA . PRO B 1 87 ? 16.781 16.219 20.141 1 93.81 87 PRO B CA 1
ATOM 2311 C C . PRO B 1 87 ? 17.297 15.758 18.781 1 93.81 87 PRO B C 1
ATOM 2313 O O . PRO B 1 87 ? 18.391 16.172 18.359 1 93.81 87 PRO B O 1
ATOM 2316 N N . ALA B 1 88 ? 16.641 15.008 18.078 1 93.25 88 ALA B N 1
ATOM 2317 C CA . ALA B 1 88 ? 17.062 14.453 16.797 1 93.25 88 ALA B CA 1
ATOM 2318 C C . ALA B 1 88 ? 17.281 15.562 15.773 1 93.25 88 ALA B C 1
ATOM 2320 O O . ALA B 1 88 ? 17.969 15.352 14.766 1 93.25 88 ALA B O 1
ATOM 2321 N N . VAL B 1 89 ? 16.75 16.703 16.031 1 94.12 89 VAL B N 1
ATOM 2322 C CA . VAL B 1 89 ? 16.844 17.797 15.07 1 94.12 89 VAL B CA 1
ATOM 2323 C C . VAL B 1 89 ? 17.828 18.844 15.578 1 94.12 89 VAL B C 1
ATOM 2325 O O . VAL B 1 89 ? 18.125 19.812 14.883 1 94.12 89 VAL B O 1
ATOM 2328 N N . ASP B 1 90 ? 18.422 18.609 16.688 1 93 90 ASP B N 1
ATOM 2329 C CA . ASP B 1 90 ? 19.344 19.562 17.297 1 93 90 ASP B CA 1
ATOM 2330 C C . ASP B 1 90 ? 20.516 19.859 16.359 1 93 90 ASP B C 1
ATOM 2332 O O . ASP B 1 90 ? 21.125 18.938 15.797 1 93 90 ASP B O 1
ATOM 2336 N N . GLY B 1 91 ? 20.766 21.172 16.25 1 93.69 91 GLY B N 1
ATOM 2337 C CA . GLY B 1 91 ? 21.906 21.594 15.453 1 93.69 91 GLY B CA 1
ATOM 2338 C C . GLY B 1 91 ? 21.625 21.594 13.961 1 93.69 91 GLY B C 1
ATOM 2339 O O . GLY B 1 91 ? 22.453 22.031 13.172 1 93.69 91 GLY B O 1
ATOM 2340 N N . LYS B 1 92 ? 20.531 21.094 13.562 1 96.19 92 LYS B N 1
ATOM 2341 C CA . LYS B 1 92 ? 20.141 21.094 12.156 1 96.19 92 LYS B CA 1
ATOM 2342 C C . LYS B 1 92 ? 19.438 22.406 11.773 1 96.19 92 LYS B C 1
ATOM 2344 O O . LYS B 1 92 ? 18.906 23.094 12.633 1 96.19 92 LYS B O 1
ATOM 2349 N N . PRO B 1 93 ? 19.469 22.75 10.477 1 96.12 93 PRO B N 1
ATOM 2350 C CA . PRO B 1 93 ? 18.828 24 10.031 1 96.12 93 PRO B CA 1
ATOM 2351 C C . PRO B 1 93 ? 17.328 24.016 10.305 1 96.12 93 PRO B C 1
ATOM 2353 O O . PRO B 1 93 ? 16.734 25.094 10.422 1 96.12 93 PRO B O 1
ATOM 2356 N N . GLN B 1 94 ? 16.75 22.875 10.531 1 96.62 94 GLN B N 1
ATOM 2357 C CA . GLN B 1 94 ? 15.312 22.781 10.719 1 96.62 94 GLN B CA 1
ATOM 2358 C C . GLN B 1 94 ? 14.93 23 12.18 1 96.62 94 GLN B C 1
ATOM 2360 O O . GLN B 1 94 ? 13.75 23.156 12.508 1 96.62 94 GLN B O 1
ATOM 2365 N N . SER B 1 95 ? 15.914 23.016 13.031 1 96.81 95 SER B N 1
ATOM 2366 C CA . SER B 1 95 ? 15.633 23.125 14.461 1 96.81 95 SER B CA 1
ATOM 2367 C C . SER B 1 95 ? 14.977 24.453 14.789 1 96.81 95 SER B C 1
ATOM 2369 O O . SER B 1 95 ? 15.352 25.5 14.25 1 96.81 95 SER B O 1
ATOM 2371 N N . THR B 1 96 ? 14.031 24.422 15.68 1 95.69 96 THR B N 1
ATOM 2372 C CA . THR B 1 96 ? 13.344 25.641 16.109 1 95.69 96 THR B CA 1
ATOM 2373 C C . THR B 1 96 ? 13.758 26.016 17.531 1 95.69 96 THR B C 1
ATOM 2375 O O . THR B 1 96 ? 13.133 26.859 18.156 1 95.69 96 THR B O 1
ATOM 2378 N N . LYS B 1 97 ? 14.742 25.391 18.062 1 94 97 LYS B N 1
ATOM 2379 C CA . LYS B 1 97 ? 15.148 25.578 19.453 1 94 97 LYS B CA 1
ATOM 2380 C C . LYS B 1 97 ? 15.461 27.031 19.734 1 94 97 LYS B C 1
ATOM 2382 O O . LYS B 1 97 ? 15.203 27.516 20.844 1 94 97 LYS B O 1
ATOM 2387 N N . ASP B 1 98 ? 15.984 27.766 18.781 1 93.5 98 ASP B N 1
ATOM 2388 C CA . ASP B 1 98 ? 16.375 29.156 19 1 93.5 98 ASP B CA 1
ATOM 2389 C C . ASP B 1 98 ? 15.461 30.109 18.234 1 93.5 98 ASP B C 1
ATOM 2391 O O . ASP B 1 98 ? 15.859 31.219 17.875 1 93.5 98 ASP B O 1
ATOM 2395 N N . VAL B 1 99 ? 14.367 29.641 17.891 1 95.19 99 VAL B N 1
ATOM 2396 C CA . VAL B 1 99 ? 13.367 30.422 17.156 1 95.19 99 VAL B CA 1
ATOM 2397 C C . VAL B 1 99 ? 12.102 30.562 18 1 95.19 99 VAL B C 1
ATOM 2399 O O . VAL B 1 99 ? 11.625 29.578 18.578 1 95.19 99 VAL B O 1
ATOM 2402 N N . SER B 1 100 ? 11.602 31.734 18.219 1 96.25 100 SER B N 1
ATOM 2403 C CA . SER B 1 100 ? 10.336 31.875 18.922 1 96.25 100 SER B CA 1
ATOM 2404 C C . SER B 1 100 ? 9.172 31.359 18.078 1 96.25 100 SER B C 1
ATOM 2406 O O . SER B 1 100 ? 9.25 31.328 16.844 1 96.25 100 SER B O 1
ATOM 2408 N N . PHE B 1 101 ? 8.148 30.922 18.703 1 97.38 101 PHE B N 1
ATOM 2409 C CA . PHE B 1 101 ? 6.965 30.484 17.969 1 97.38 101 PHE B CA 1
ATOM 2410 C C . PHE B 1 101 ? 6.43 31.594 17.078 1 97.38 101 PHE B C 1
ATOM 2412 O O . PHE B 1 101 ? 6.02 31.359 15.945 1 97.38 101 PHE B O 1
ATOM 2419 N N . ASP B 1 102 ? 6.406 32.844 17.594 1 97.69 102 ASP B N 1
ATOM 2420 C CA . ASP B 1 102 ? 5.969 34 16.828 1 97.69 102 ASP B CA 1
ATOM 2421 C C . ASP B 1 102 ? 6.781 34.156 15.547 1 97.69 102 ASP B C 1
ATOM 2423 O O . ASP B 1 102 ? 6.215 34.344 14.469 1 97.69 102 ASP B O 1
ATOM 2427 N N . ASP B 1 103 ? 8.086 34.031 15.594 1 96.38 103 ASP B N 1
ATOM 2428 C CA . ASP B 1 103 ? 8.945 34.094 14.422 1 96.38 103 ASP B CA 1
ATOM 2429 C C . ASP B 1 103 ? 8.695 32.938 13.461 1 96.38 103 ASP B C 1
ATOM 2431 O O . ASP B 1 103 ? 8.703 33.125 12.242 1 96.38 103 ASP B O 1
ATOM 2435 N N . PHE B 1 104 ? 8.57 31.797 14.078 1 97.12 104 PHE B N 1
ATOM 2436 C CA . PHE B 1 104 ? 8.297 30.609 13.297 1 97.12 104 PHE B CA 1
ATOM 2437 C C . PHE B 1 104 ? 7.051 30.797 12.438 1 97.12 104 PHE B C 1
ATOM 2439 O O . PHE B 1 104 ? 7.094 30.578 11.227 1 97.12 104 PHE B O 1
ATOM 2446 N N . VAL B 1 105 ? 5.953 31.219 13.016 1 97.81 105 VAL B N 1
ATOM 2447 C CA . VAL B 1 105 ? 4.672 31.375 12.336 1 97.81 105 VAL B CA 1
ATOM 2448 C C . VAL B 1 105 ? 4.77 32.5 11.312 1 97.81 105 VAL B C 1
ATOM 2450 O O . VAL B 1 105 ? 4.254 32.406 10.195 1 97.81 105 VAL B O 1
ATOM 2453 N N . SER B 1 106 ? 5.43 33.594 11.742 1 97.06 106 SER B N 1
ATOM 2454 C CA . SER B 1 106 ? 5.59 34.719 10.844 1 97.06 106 SER B CA 1
ATOM 2455 C C . SER B 1 106 ? 6.352 34.344 9.578 1 97.06 106 SER B C 1
ATOM 2457 O O . SER B 1 106 ? 5.996 34.75 8.484 1 97.06 106 SER B O 1
ATOM 2459 N N . ASP B 1 107 ? 7.34 33.562 9.766 1 97.25 107 ASP B N 1
ATOM 2460 C CA . ASP B 1 107 ? 8.148 33.125 8.641 1 97.25 107 ASP B CA 1
ATOM 2461 C C . ASP B 1 107 ? 7.336 32.188 7.723 1 97.25 107 ASP B C 1
ATOM 2463 O O . ASP B 1 107 ? 7.379 32.344 6.496 1 97.25 107 ASP B O 1
ATOM 2467 N N . TYR B 1 108 ? 6.613 31.297 8.242 1 97.69 108 TYR B N 1
ATOM 2468 C CA . TYR B 1 108 ? 5.766 30.391 7.469 1 97.69 108 TYR B CA 1
ATOM 2469 C C . TYR B 1 108 ? 4.73 31.188 6.668 1 97.69 108 TYR B C 1
ATOM 2471 O O . TYR B 1 108 ? 4.461 30.859 5.508 1 97.69 108 TYR B O 1
ATOM 2479 N N . ALA B 1 109 ? 4.164 32.188 7.258 1 97.31 109 ALA B N 1
ATOM 2480 C CA . ALA B 1 109 ? 3.086 32.969 6.66 1 97.31 109 ALA B CA 1
ATOM 2481 C C . ALA B 1 109 ? 3.529 33.594 5.344 1 97.31 109 ALA B C 1
ATOM 2483 O O . ALA B 1 109 ? 2.736 33.719 4.406 1 97.31 109 ALA B O 1
ATOM 2484 N N . LYS B 1 110 ? 4.742 33.906 5.16 1 91.81 110 LYS B N 1
ATOM 2485 C CA . LYS B 1 110 ? 5.273 34.625 4.012 1 91.81 110 LYS B CA 1
ATOM 2486 C C . LYS B 1 110 ? 5.23 33.781 2.748 1 91.81 110 LYS B C 1
ATOM 2488 O O . LYS B 1 110 ? 5.215 34.281 1.634 1 91.81 110 LYS B O 1
ATOM 2493 N N . GLY B 1 111 ? 5.262 32.562 2.902 1 85.38 111 GLY B N 1
ATOM 2494 C CA . GLY B 1 111 ? 5.207 31.656 1.758 1 85.38 111 GLY B CA 1
ATOM 2495 C C . GLY B 1 111 ? 6.574 31.344 1.188 1 85.38 111 GLY B C 1
ATOM 2496 O O . GLY B 1 111 ? 6.684 30.625 0.191 1 85.38 111 GLY B O 1
ATOM 2497 N N . ASP B 1 112 ? 7.59 31.891 1.625 1 85.81 112 ASP B N 1
ATOM 2498 C CA . ASP B 1 112 ? 8.977 31.547 1.315 1 85.81 112 ASP B CA 1
ATOM 2499 C C . ASP B 1 112 ? 9.742 31.156 2.576 1 85.81 112 ASP B C 1
ATOM 2501 O O . ASP B 1 112 ? 10.641 31.875 3.014 1 85.81 112 ASP B O 1
ATOM 2505 N N . PRO B 1 113 ? 9.383 30.031 3.096 1 85.38 113 PRO B N 1
ATOM 2506 C CA . PRO B 1 113 ? 9.828 29.703 4.453 1 85.38 113 PRO B CA 1
ATOM 2507 C C . PRO B 1 113 ? 11.32 29.375 4.516 1 85.38 113 PRO B C 1
ATOM 2509 O O . PRO B 1 113 ? 11.891 28.891 3.537 1 85.38 113 PRO B O 1
ATOM 2512 N N . THR B 1 114 ? 11.914 29.734 5.668 1 90 114 THR B N 1
ATOM 2513 C CA . THR B 1 114 ? 13.25 29.266 6.039 1 90 114 THR B CA 1
ATOM 2514 C C . THR B 1 114 ? 13.227 27.766 6.336 1 90 114 THR B C 1
ATOM 2516 O O . THR B 1 114 ? 12.164 27.141 6.336 1 90 114 THR B O 1
ATOM 2519 N N . SER B 1 115 ? 14.359 27.172 6.535 1 93.31 115 SER B N 1
ATOM 2520 C CA . SER B 1 115 ? 14.469 25.734 6.77 1 93.31 115 SER B CA 1
ATOM 2521 C C . SER B 1 115 ? 13.609 25.297 7.949 1 93.31 115 SER B C 1
ATOM 2523 O O . SER B 1 115 ? 12.945 24.266 7.891 1 93.31 115 SER B O 1
ATOM 2525 N N . TRP B 1 116 ? 13.516 26.016 8.977 1 93.31 116 TRP B N 1
ATOM 2526 C CA . TRP B 1 116 ? 12.836 25.609 10.203 1 93.31 116 TRP B CA 1
ATOM 2527 C C . TRP B 1 116 ? 11.328 25.734 10.062 1 93.31 116 TRP B C 1
ATOM 2529 O O . TRP B 1 116 ? 10.57 25.062 10.773 1 93.31 116 TRP B O 1
ATOM 2539 N N . SER B 1 117 ? 10.82 26.609 9.086 1 96.12 117 SER B N 1
ATOM 2540 C CA . SER B 1 117 ? 9.375 26.75 8.93 1 96.12 117 SER B CA 1
ATOM 2541 C C . SER B 1 117 ? 8.891 26.078 7.648 1 96.12 117 SER B C 1
ATOM 2543 O O . SER B 1 117 ? 7.727 26.219 7.273 1 96.12 117 SER B O 1
ATOM 2545 N N . HIS B 1 118 ? 9.812 25.391 6.949 1 96.31 118 HIS B N 1
ATOM 2546 C CA . HIS B 1 118 ? 9.453 24.641 5.762 1 96.31 118 HIS B CA 1
ATOM 2547 C C . HIS B 1 118 ? 8.773 23.312 6.133 1 96.31 118 HIS B C 1
ATOM 2549 O O . HIS B 1 118 ? 9.398 22.25 6.07 1 96.31 118 HIS B O 1
ATOM 2555 N N . VAL B 1 119 ? 7.477 23.375 6.41 1 97 119 VAL B N 1
ATOM 2556 C CA . VAL B 1 119 ? 6.797 22.234 7.012 1 97 119 VAL B CA 1
ATOM 2557 C C . VAL B 1 119 ? 5.684 21.734 6.086 1 97 119 VAL B C 1
ATOM 2559 O O . VAL B 1 119 ? 4.875 20.891 6.473 1 97 119 VAL B O 1
ATOM 2562 N N . GLY B 1 120 ? 5.633 22.188 4.855 1 95.94 120 GLY B N 1
ATOM 2563 C CA . GLY B 1 120 ? 4.598 21.797 3.914 1 95.94 120 GLY B CA 1
ATOM 2564 C C . GLY B 1 120 ? 3.404 22.734 3.91 1 95.94 120 GLY B C 1
ATOM 2565 O O . GLY B 1 120 ? 3.486 23.859 4.414 1 95.94 120 GLY B O 1
ATOM 2566 N N . ASP B 1 121 ? 2.357 22.375 3.199 1 96.75 121 ASP B N 1
ATOM 2567 C CA . ASP B 1 121 ? 1.156 23.172 2.994 1 96.75 121 ASP B CA 1
ATOM 2568 C C . ASP B 1 121 ? -0.094 22.297 2.984 1 96.75 121 ASP B C 1
ATOM 2570 O O . ASP B 1 121 ? -0.396 21.656 1.981 1 96.75 121 ASP B O 1
ATOM 2574 N N . PRO B 1 122 ? -0.849 22.359 4.109 1 98.25 122 PRO B N 1
ATOM 2575 C CA . PRO B 1 122 ? -2.074 21.562 4.16 1 98.25 122 PRO B CA 1
ATOM 2576 C C . PRO B 1 122 ? -2.992 21.812 2.965 1 98.25 122 PRO B C 1
ATOM 2578 O O . PRO B 1 122 ? -3.654 20.891 2.488 1 98.25 122 PRO B O 1
ATOM 2581 N N . LYS B 1 123 ? -2.994 23.031 2.527 1 97.19 123 LYS B N 1
ATOM 2582 C CA . LYS B 1 123 ? -3.811 23.359 1.362 1 97.19 123 LYS B CA 1
ATOM 2583 C C . LYS B 1 123 ? -3.434 22.484 0.165 1 97.19 123 LYS B C 1
ATOM 2585 O O . LYS B 1 123 ? -4.309 21.969 -0.532 1 97.19 123 LYS B O 1
ATOM 2590 N N . LYS B 1 124 ? -2.213 22.328 -0.064 1 97.25 124 LYS B N 1
ATOM 2591 C CA . LYS B 1 124 ? -1.729 21.531 -1.187 1 97.25 124 LYS B CA 1
ATOM 2592 C C . LYS B 1 124 ? -1.931 20.047 -0.928 1 97.25 124 LYS B C 1
ATOM 2594 O O . LYS B 1 124 ? -2.113 19.266 -1.865 1 97.25 124 LYS B O 1
ATOM 2599 N N . PHE B 1 125 ? -1.907 19.688 0.304 1 98.62 125 PHE B N 1
ATOM 2600 C CA . PHE B 1 125 ? -2.039 18.297 0.688 1 98.62 125 PHE B CA 1
ATOM 2601 C C . PHE B 1 125 ? -3.426 17.766 0.344 1 98.62 125 PHE B C 1
ATOM 2603 O O . PHE B 1 125 ? -3.576 16.609 -0.042 1 98.62 125 PHE B O 1
ATOM 2610 N N . VAL B 1 126 ? -4.492 18.609 0.383 1 98.62 126 VAL B N 1
ATOM 2611 C CA . VAL B 1 126 ? -5.859 18.109 0.305 1 98.62 126 VAL B CA 1
ATOM 2612 C C . VAL B 1 126 ? -6.461 18.453 -1.056 1 98.62 126 VAL B C 1
ATOM 2614 O O . VAL B 1 126 ? -7.648 18.219 -1.292 1 98.62 126 VAL B O 1
ATOM 2617 N N . ARG B 1 127 ? -5.688 19.062 -1.938 1 98.38 127 ARG B N 1
ATOM 2618 C CA . ARG B 1 127 ? -6.199 19.469 -3.238 1 98.38 127 ARG B CA 1
ATOM 2619 C C . ARG B 1 127 ? -5.477 18.75 -4.371 1 98.38 127 ARG B C 1
ATOM 2621 O O . ARG B 1 127 ? -4.383 18.219 -4.172 1 98.38 127 ARG B O 1
ATOM 2628 N N . SER B 1 128 ? -6.16 18.734 -5.488 1 97.31 128 SER B N 1
ATOM 2629 C CA . SER B 1 128 ? -5.527 18.266 -6.715 1 97.31 128 SER B CA 1
ATOM 2630 C C . SER B 1 128 ? -4.598 19.328 -7.301 1 97.31 128 SER B C 1
ATOM 2632 O O . SER B 1 128 ? -4.531 20.453 -6.793 1 97.31 128 SER B O 1
ATOM 2634 N N . ASN B 1 129 ? -3.91 18.906 -8.328 1 94.06 129 ASN B N 1
ATOM 2635 C CA . ASN B 1 129 ? -2.967 19.828 -8.953 1 94.06 129 ASN B CA 1
ATOM 2636 C C . ASN B 1 129 ? -3.68 21.031 -9.562 1 94.06 129 ASN B C 1
ATOM 2638 O O . ASN B 1 129 ? -3.086 22.109 -9.703 1 94.06 129 ASN B O 1
ATOM 2642 N N . ASP B 1 130 ? -4.961 20.938 -9.805 1 94.62 130 ASP B N 1
ATOM 2643 C CA . ASP B 1 130 ? -5.73 22.031 -10.375 1 94.62 130 ASP B CA 1
ATOM 2644 C C . ASP B 1 130 ? -6.293 22.938 -9.273 1 94.62 130 ASP B C 1
ATOM 2646 O O . ASP B 1 130 ? -6.973 23.922 -9.562 1 94.62 130 ASP B O 1
ATOM 2650 N N . GLY B 1 131 ? -6.105 22.547 -8.07 1 93.75 131 GLY B N 1
ATOM 2651 C CA . GLY B 1 131 ? -6.492 23.391 -6.953 1 93.75 131 GLY B CA 1
ATOM 2652 C C . GLY B 1 131 ? -7.832 23.016 -6.352 1 93.75 131 GLY B C 1
ATOM 2653 O O . GLY B 1 131 ? -8.258 23.594 -5.355 1 93.75 131 GLY B O 1
ATOM 2654 N N . GLU B 1 132 ? -8.367 22.016 -6.891 1 95.56 132 GLU B N 1
ATOM 2655 C CA . GLU B 1 132 ? -9.664 21.578 -6.387 1 95.56 132 GLU B CA 1
ATOM 2656 C C . GLU B 1 132 ? -9.5 20.641 -5.184 1 95.56 132 GLU B C 1
ATOM 2658 O O . GLU B 1 132 ? -8.57 19.844 -5.133 1 95.56 132 GLU B O 1
ATOM 2663 N N . LEU B 1 133 ? -10.445 20.844 -4.289 1 95.94 133 LEU B N 1
ATOM 2664 C CA . LEU B 1 133 ? -10.438 19.922 -3.152 1 95.94 133 LEU B CA 1
ATOM 2665 C C . LEU B 1 133 ? -10.531 18.484 -3.621 1 95.94 133 LEU B C 1
ATOM 2667 O O . LEU B 1 133 ? -11.391 18.141 -4.438 1 95.94 133 LEU B O 1
ATOM 2671 N N . ALA B 1 134 ? -9.664 17.641 -3.18 1 97.44 134 ALA B N 1
ATOM 2672 C CA . ALA B 1 134 ? -9.578 16.266 -3.654 1 97.44 134 ALA B CA 1
ATOM 2673 C C . ALA B 1 134 ? -9.844 15.281 -2.521 1 97.44 134 ALA B C 1
ATOM 2675 O O . ALA B 1 134 ? -9.406 14.125 -2.578 1 97.44 134 ALA B O 1
ATOM 2676 N N . VAL B 1 135 ? -10.461 15.719 -1.5 1 98.12 135 VAL B N 1
ATOM 2677 C CA . VAL B 1 135 ? -10.906 14.922 -0.361 1 98.12 135 VAL B CA 1
ATOM 2678 C C . VAL B 1 135 ? -12.422 15.008 -0.235 1 98.12 135 VAL B C 1
ATOM 2680 O O . VAL B 1 135 ? -13.008 16.062 -0.439 1 98.12 135 VAL B O 1
ATOM 2683 N N . ASP B 1 136 ? -13.023 13.891 0.048 1 98.38 136 ASP B N 1
ATOM 2684 C CA . ASP B 1 136 ? -14.477 13.836 0.125 1 98.38 136 ASP B CA 1
ATOM 2685 C C . ASP B 1 136 ? -14.969 14.188 1.53 1 98.38 136 ASP B C 1
ATOM 2687 O O . ASP B 1 136 ? -16.047 14.75 1.696 1 98.38 136 ASP B O 1
ATOM 2691 N N . HIS B 1 137 ? -14.234 13.742 2.553 1 98.5 137 HIS B N 1
ATOM 2692 C CA . HIS B 1 137 ? -14.523 14.008 3.957 1 98.5 137 HIS B CA 1
ATOM 2693 C C . HIS B 1 137 ? -13.32 14.602 4.672 1 98.5 137 HIS B C 1
ATOM 2695 O O . HIS B 1 137 ? -12.203 14.086 4.555 1 98.5 137 HIS B O 1
ATOM 2701 N N . MET B 1 138 ? -13.555 15.656 5.324 1 98.44 138 MET B N 1
ATOM 2702 C CA . MET B 1 138 ? -12.508 16.281 6.129 1 98.44 138 MET B CA 1
ATOM 2703 C C . MET B 1 138 ? -12.984 16.516 7.559 1 98.44 138 MET B C 1
ATOM 2705 O O . MET B 1 138 ? -14.117 16.953 7.777 1 98.44 138 MET B O 1
ATOM 2709 N N . PHE B 1 139 ? -12.141 16.188 8.5 1 98.69 139 PHE B N 1
ATOM 2710 C CA . PHE B 1 139 ? -12.477 16.359 9.906 1 98.69 139 PHE B CA 1
ATOM 2711 C C . PHE B 1 139 ? -11.438 17.219 10.609 1 98.69 139 PHE B C 1
ATOM 2713 O O . PHE B 1 139 ? -10.266 17.219 10.234 1 98.69 139 PHE B O 1
ATOM 2720 N N . GLN B 1 140 ? -11.891 17.938 11.609 1 98.44 140 GLN B N 1
ATOM 2721 C CA . GLN B 1 140 ? -10.977 18.688 12.461 1 98.44 140 GLN B CA 1
ATOM 2722 C C . GLN B 1 140 ? -10.336 17.781 13.508 1 98.44 140 GLN B C 1
ATOM 2724 O O . GLN B 1 140 ? -11.023 17 14.164 1 98.44 140 GLN B O 1
ATOM 2729 N N . TYR B 1 141 ? -9.078 17.906 13.562 1 97.06 141 TYR B N 1
ATOM 2730 C CA . TYR B 1 141 ? -8.375 17.234 14.641 1 97.06 141 TYR B CA 1
ATOM 2731 C C . TYR B 1 141 ? -9.023 17.547 15.992 1 97.06 141 TYR B C 1
ATOM 2733 O O . TYR B 1 141 ? -9.133 16.672 16.844 1 97.06 141 TYR B O 1
ATOM 2741 N N . GLU B 1 142 ? -9.492 18.719 16.188 1 96.56 142 GLU B N 1
ATOM 2742 C CA . GLU B 1 142 ? -10.086 19.188 17.438 1 96.56 142 GLU B CA 1
ATOM 2743 C C . GLU B 1 142 ? -11.414 18.5 17.719 1 96.56 142 GLU B C 1
ATOM 2745 O O . GLU B 1 142 ? -11.945 18.578 18.828 1 96.56 142 GLU B O 1
ATOM 2750 N N . GLN B 1 143 ? -11.914 17.859 16.703 1 96.19 143 GLN B N 1
ATOM 2751 C CA . GLN B 1 143 ? -13.125 17.062 16.828 1 96.19 143 GLN B CA 1
ATOM 2752 C C . GLN B 1 143 ? -12.891 15.617 16.375 1 96.19 143 GLN B C 1
ATOM 2754 O O . GLN B 1 143 ? -13.641 15.086 15.555 1 96.19 143 GLN B O 1
ATOM 2759 N N . LEU B 1 144 ? -11.922 15.078 16.969 1 94.06 144 LEU B N 1
ATOM 2760 C CA . LEU B 1 144 ? -11.461 13.766 16.531 1 94.06 144 LEU B CA 1
ATOM 2761 C C . LEU B 1 144 ? -12.539 12.711 16.75 1 94.06 144 LEU B C 1
ATOM 2763 O O . LEU B 1 144 ? -12.586 11.703 16.047 1 94.06 144 LEU B O 1
ATOM 2767 N N . ASP B 1 145 ? -13.359 12.945 17.75 1 94.94 145 ASP B N 1
ATOM 2768 C CA . ASP B 1 145 ? -14.453 12.016 18.047 1 94.94 145 ASP B CA 1
ATOM 2769 C C . ASP B 1 145 ? -15.375 11.852 16.844 1 94.94 145 ASP B C 1
ATOM 2771 O O . ASP B 1 145 ? -15.93 10.773 16.625 1 94.94 145 ASP B O 1
ATOM 2775 N N . LYS B 1 146 ? -15.539 12.906 16.062 1 97.31 146 LYS B N 1
ATOM 2776 C CA . LYS B 1 146 ? -16.375 12.828 14.867 1 97.31 146 LYS B CA 1
ATOM 2777 C C . LYS B 1 146 ? -15.734 11.938 13.812 1 97.31 146 LYS B C 1
ATOM 2779 O O . LYS B 1 146 ? -16.422 11.172 13.133 1 97.31 146 LYS B O 1
ATOM 2784 N N . LEU B 1 147 ? -14.461 12.078 13.648 1 97.38 147 LEU B N 1
ATOM 2785 C CA . LEU B 1 147 ? -13.766 11.18 12.727 1 97.38 147 LEU B CA 1
ATOM 2786 C C . LEU B 1 147 ? -13.906 9.734 13.18 1 97.38 147 LEU B C 1
ATOM 2788 O O . LEU B 1 147 ? -14.195 8.852 12.367 1 97.38 147 LEU B O 1
ATOM 2792 N N . VAL B 1 148 ? -13.688 9.516 14.461 1 97.38 148 VAL B N 1
ATOM 2793 C CA . VAL B 1 148 ? -13.758 8.164 15.008 1 97.38 148 VAL B CA 1
ATOM 2794 C C . VAL B 1 148 ? -15.148 7.578 14.766 1 97.38 148 VAL B C 1
ATOM 2796 O O . VAL B 1 148 ? -15.281 6.445 14.297 1 97.38 148 VAL B O 1
ATOM 2799 N N . ALA B 1 149 ? -16.156 8.352 15.023 1 97.81 149 ALA B N 1
ATOM 2800 C CA . ALA B 1 149 ? -17.531 7.902 14.812 1 97.81 149 ALA B CA 1
ATOM 2801 C C . ALA B 1 149 ? -17.766 7.562 13.344 1 97.81 149 ALA B C 1
ATOM 2803 O O . ALA B 1 149 ? -18.375 6.539 13.023 1 97.81 149 ALA B O 1
ATOM 2804 N N . PHE B 1 150 ? -17.359 8.391 12.461 1 98.38 150 PHE B N 1
ATOM 2805 C CA . PHE B 1 150 ? -17.5 8.172 11.023 1 98.38 150 PHE B CA 1
ATOM 2806 C C . PHE B 1 150 ? -16.828 6.863 10.609 1 98.38 150 PHE B C 1
ATOM 2808 O O . PHE B 1 150 ? -17.438 6.059 9.898 1 98.38 150 PHE B O 1
ATOM 2815 N N . LEU B 1 151 ? -15.578 6.688 11.086 1 98.56 151 LEU B N 1
ATOM 2816 C CA . LEU B 1 151 ? -14.805 5.504 10.719 1 98.56 151 LEU B CA 1
ATOM 2817 C C . LEU B 1 151 ? -15.438 4.246 11.305 1 98.56 151 LEU B C 1
ATOM 2819 O O . LEU B 1 151 ? -15.492 3.207 10.641 1 98.56 151 LEU B O 1
ATOM 2823 N N . GLU B 1 152 ? -15.828 4.348 12.578 1 98.5 152 GLU B N 1
ATOM 2824 C CA . GLU B 1 152 ? -16.469 3.197 13.211 1 98.5 152 GLU B CA 1
ATOM 2825 C C . GLU B 1 152 ? -17.719 2.771 12.438 1 98.5 152 GLU B C 1
ATOM 2827 O O . GLU B 1 152 ? -17.953 1.579 12.219 1 98.5 152 GLU B O 1
ATOM 2832 N N . GLU B 1 153 ? -18.5 3.721 12.031 1 98.44 153 GLU B N 1
ATOM 2833 C CA . GLU B 1 153 ? -19.703 3.434 11.266 1 98.44 153 GLU B CA 1
ATOM 2834 C C . GLU B 1 153 ? -19.359 2.85 9.898 1 98.44 153 GLU B C 1
ATOM 2836 O O . GLU B 1 153 ? -19.922 1.822 9.5 1 98.44 153 GLU B O 1
ATOM 2841 N N . ARG B 1 154 ? -18.469 3.477 9.203 1 98.19 154 ARG B N 1
ATOM 2842 C CA . ARG B 1 154 ? -18.109 3.094 7.84 1 98.19 154 ARG B CA 1
ATOM 2843 C C . ARG B 1 154 ? -17.469 1.708 7.812 1 98.19 154 ARG B C 1
ATOM 2845 O O . ARG B 1 154 ? -17.75 0.915 6.906 1 98.19 154 ARG B O 1
ATOM 2852 N N . LEU B 1 155 ? -16.656 1.438 8.789 1 98.38 155 LEU B N 1
ATOM 2853 C CA . LEU B 1 155 ? -15.875 0.201 8.805 1 98.38 155 LEU B CA 1
ATOM 2854 C C . LEU B 1 155 ? -16.562 -0.866 9.641 1 98.38 155 LEU B C 1
ATOM 2856 O O . LEU B 1 155 ? -16.109 -2.006 9.711 1 98.38 155 LEU B O 1
ATOM 2860 N N . ASP B 1 156 ? -17.656 -0.474 10.289 1 97.75 156 ASP B N 1
ATOM 2861 C CA . ASP B 1 156 ? -18.406 -1.378 11.148 1 97.75 156 ASP B CA 1
ATOM 2862 C C . ASP B 1 156 ? -17.5 -2.033 12.188 1 97.75 156 ASP B C 1
ATOM 2864 O O . ASP B 1 156 ? -17.438 -3.26 12.273 1 97.75 156 ASP B O 1
ATOM 2868 N N . THR B 1 157 ? -16.828 -1.203 12.891 1 96.69 157 THR B N 1
ATOM 2869 C CA . THR B 1 157 ? -15.898 -1.672 13.922 1 96.69 157 THR B CA 1
ATOM 2870 C C . THR B 1 157 ? -15.812 -0.667 15.062 1 96.69 157 THR B C 1
ATOM 2872 O O . THR B 1 157 ? -16.25 0.479 14.93 1 96.69 157 THR B O 1
ATOM 2875 N N . GLU B 1 158 ? -15.312 -1.122 16.156 1 95.62 158 GLU B N 1
ATOM 2876 C CA . GLU B 1 158 ? -14.992 -0.235 17.281 1 95.62 158 GLU B CA 1
ATOM 2877 C C . GLU B 1 158 ? -13.516 0.167 17.25 1 95.62 158 GLU B C 1
ATOM 2879 O O . GLU B 1 158 ? -12.648 -0.664 16.984 1 95.62 158 GLU B O 1
ATOM 2884 N N . ILE B 1 159 ? -13.258 1.416 17.375 1 95.44 159 ILE B N 1
ATOM 2885 C CA . ILE B 1 159 ? -11.891 1.929 17.438 1 95.44 159 ILE B CA 1
ATOM 2886 C C . ILE B 1 159 ? -11.578 2.402 18.859 1 95.44 159 ILE B C 1
ATOM 2888 O O . ILE B 1 159 ? -12.227 3.32 19.375 1 95.44 159 ILE B O 1
ATOM 2892 N N . LYS B 1 160 ? -10.664 1.7 19.469 1 89 160 LYS B N 1
ATOM 2893 C CA . LYS B 1 160 ? -10.195 2.094 20.797 1 89 160 LYS B CA 1
ATOM 2894 C C . LYS B 1 160 ? -8.836 2.781 20.703 1 89 160 LYS B C 1
ATOM 2896 O O . LYS B 1 160 ? -7.855 2.178 20.266 1 89 160 LYS B O 1
ATOM 2901 N N . LEU B 1 161 ? -8.789 4.027 21.031 1 87.81 161 LEU B N 1
ATOM 2902 C CA . LEU B 1 161 ? -7.551 4.789 20.938 1 87.81 161 LEU B CA 1
ATOM 2903 C C . LEU B 1 161 ? -6.844 4.848 22.281 1 87.81 161 LEU B C 1
ATOM 2905 O O . LEU B 1 161 ? -7.488 5.035 23.312 1 87.81 161 LEU B O 1
ATOM 2909 N N . GLU B 1 162 ? -5.645 4.312 22.219 1 74.81 162 GLU B N 1
ATOM 2910 C CA . GLU B 1 162 ? -4.871 4.488 23.453 1 74.81 162 GLU B CA 1
ATOM 2911 C C . GLU B 1 162 ? -4.5 5.953 23.656 1 74.81 162 GLU B C 1
ATOM 2913 O O . GLU B 1 162 ? -4.293 6.695 22.703 1 74.81 162 GLU B O 1
ATOM 2918 N N . LYS B 1 163 ? -4.77 6.359 24.797 1 61.97 163 LYS B N 1
ATOM 2919 C CA . LYS B 1 163 ? -4.395 7.727 25.141 1 61.97 163 LYS B CA 1
ATOM 2920 C C . LYS B 1 163 ? -2.945 8.016 24.75 1 61.97 163 LYS B C 1
ATOM 2922 O O . LYS B 1 163 ? -2.053 7.211 25.031 1 61.97 163 LYS B O 1
ATOM 2927 N N . ARG B 1 164 ? -2.742 8.68 23.625 1 60.31 164 ARG B N 1
ATOM 2928 C CA . ARG B 1 164 ? -1.357 9.008 23.312 1 60.31 164 ARG B CA 1
ATOM 2929 C C . ARG B 1 164 ? -0.924 10.289 24.016 1 60.31 164 ARG B C 1
ATOM 2931 O O . ARG B 1 164 ? -1.763 11.109 24.391 1 60.31 164 ARG B O 1
ATOM 2938 N N . ASN B 1 165 ? 0.493 10.57 24.031 1 51.25 165 ASN B N 1
ATOM 2939 C CA . ASN B 1 165 ? 1.257 11.594 24.734 1 51.25 165 ASN B CA 1
ATOM 2940 C C . ASN B 1 165 ? 0.976 12.984 24.188 1 51.25 165 ASN B C 1
ATOM 2942 O O . ASN B 1 165 ? 0.946 13.18 22.969 1 51.25 165 ASN B O 1
ATOM 2946 N N . VAL B 1 166 ? 0.18 13.703 24.922 1 60.16 166 VAL B N 1
ATOM 2947 C CA . VAL B 1 166 ? 0.019 15.125 24.641 1 60.16 166 VAL B CA 1
ATOM 2948 C C . VAL B 1 166 ? 1.379 15.82 24.688 1 60.16 166 VAL B C 1
ATOM 2950 O O . VAL B 1 166 ? 2.189 15.547 25.578 1 60.16 166 VAL B O 1
ATOM 2953 N N . SER B 1 167 ? 1.835 16.312 23.484 1 63.75 167 SER B N 1
ATOM 2954 C CA . SER B 1 167 ? 3.107 17.016 23.406 1 63.75 167 SER B CA 1
ATOM 2955 C C . SER B 1 167 ? 3.213 18.078 24.5 1 63.75 167 SER B C 1
ATOM 2957 O O . SER B 1 167 ? 2.223 18.734 24.828 1 63.75 167 SER B O 1
ATOM 2959 N N . PRO B 1 168 ? 4.398 18.125 25.094 1 61.25 168 PRO B N 1
ATOM 2960 C CA . PRO B 1 168 ? 4.598 19.172 26.094 1 61.25 168 PRO B CA 1
ATOM 2961 C C . PRO B 1 168 ? 4.352 20.562 25.547 1 61.25 168 PRO B C 1
ATOM 2963 O O . PRO B 1 168 ? 4.605 20.828 24.375 1 61.25 168 PRO B O 1
ATOM 2966 N N . ALA B 1 169 ? 3.727 21.359 26.359 1 64.12 169 ALA B N 1
ATOM 2967 C CA . ALA B 1 169 ? 3.385 22.734 25.984 1 64.12 169 ALA B CA 1
ATOM 2968 C C . ALA B 1 169 ? 4.625 23.609 25.953 1 64.12 169 ALA B C 1
ATOM 2970 O O . ALA B 1 169 ? 5.371 23.688 26.922 1 64.12 169 ALA B O 1
ATOM 2971 N N . GLY B 1 170 ? 5.375 23.672 24.797 1 69.06 170 GLY B N 1
ATOM 2972 C CA . GLY B 1 170 ? 6.328 24.766 24.719 1 69.06 170 GLY B CA 1
ATOM 2973 C C . GLY B 1 170 ? 5.668 26.125 24.703 1 69.06 170 GLY B C 1
ATOM 2974 O O . GLY B 1 170 ? 4.445 26.234 24.781 1 69.06 170 GLY B O 1
ATOM 2975 N N . ASP B 1 171 ? 6.562 27.141 24.875 1 78.25 171 ASP B N 1
ATOM 2976 C CA . ASP B 1 171 ? 6.039 28.5 24.766 1 78.25 171 ASP B CA 1
ATOM 2977 C C . ASP B 1 171 ? 5.461 28.734 23.375 1 78.25 171 ASP B C 1
ATOM 2979 O O . ASP B 1 171 ? 6.195 28.797 22.391 1 78.25 171 ASP B O 1
ATOM 2983 N N . MET B 1 172 ? 4.188 28.781 23.266 1 87.06 172 MET B N 1
ATOM 2984 C CA . MET B 1 172 ? 3.506 28.953 21.984 1 87.06 172 MET B CA 1
ATOM 2985 C C . MET B 1 172 ? 2.803 30.312 21.922 1 87.06 172 MET B C 1
ATOM 2987 O O . MET B 1 172 ? 1.72 30.422 21.344 1 87.06 172 MET B O 1
ATOM 2991 N N . THR B 1 173 ? 3.43 31.203 22.625 1 90 173 THR B N 1
ATOM 2992 C CA . THR B 1 173 ? 2.893 32.562 22.578 1 90 173 THR B CA 1
ATOM 2993 C C . THR B 1 173 ? 2.887 33.094 21.156 1 90 173 THR B C 1
ATOM 2995 O O . THR B 1 173 ? 3.891 33 20.453 1 90 173 THR B O 1
ATOM 2998 N N . LEU B 1 174 ? 1.812 33.625 20.641 1 96.31 174 LEU B N 1
ATOM 2999 C CA . LEU B 1 174 ? 1.634 34.188 19.312 1 96.31 174 LEU B CA 1
ATOM 3000 C C . LEU B 1 174 ? 1.014 35.562 19.359 1 96.31 174 LEU B C 1
ATOM 3002 O O . LEU B 1 174 ? -0.064 35.75 19.938 1 96.31 174 LEU B O 1
ATOM 3006 N N . SER B 1 175 ? 1.771 36.562 18.797 1 97.38 175 SER B N 1
ATOM 3007 C CA . SER B 1 175 ? 1.241 37.906 18.781 1 97.38 175 SER B CA 1
ATOM 3008 C C . SER B 1 175 ? 0.027 38.031 17.875 1 97.38 175 SER B C 1
ATOM 3010 O O . SER B 1 175 ? -0.106 37.281 16.906 1 97.38 175 SER B O 1
ATOM 3012 N N . ARG B 1 176 ? -0.809 39 18.188 1 97.25 176 ARG B N 1
ATOM 3013 C CA . ARG B 1 176 ? -1.966 39.25 17.344 1 97.25 176 ARG B CA 1
ATOM 3014 C C . ARG B 1 176 ? -1.533 39.656 15.93 1 97.25 176 ARG B C 1
ATOM 3016 O O . ARG B 1 176 ? -2.197 39.312 14.953 1 97.25 176 ARG B O 1
ATOM 3023 N N . GLN B 1 177 ? -0.485 40.375 15.883 1 97.38 177 GLN B N 1
ATOM 3024 C CA . GLN B 1 177 ? 0.04 40.781 14.586 1 97.38 177 GLN B CA 1
ATOM 3025 C C . GLN B 1 177 ? 0.4 39.594 13.711 1 97.38 177 GLN B C 1
ATOM 3027 O O . GLN B 1 177 ? 0.037 39.562 12.539 1 97.38 177 GLN B O 1
ATOM 3032 N N . THR B 1 178 ? 1.061 38.688 14.312 1 97.75 178 THR B N 1
ATOM 3033 C CA . THR B 1 178 ? 1.488 37.5 13.57 1 97.75 178 THR B CA 1
ATOM 3034 C C . THR B 1 178 ? 0.288 36.625 13.188 1 97.75 178 THR B C 1
ATOM 3036 O O . THR B 1 178 ? 0.22 36.125 12.07 1 97.75 178 THR B O 1
ATOM 3039 N N . GLU B 1 179 ? -0.585 36.438 14.07 1 97.44 179 GLU B N 1
ATOM 3040 C CA . GLU B 1 179 ? -1.788 35.688 13.773 1 97.44 179 GLU B CA 1
ATOM 3041 C C . GLU B 1 179 ? -2.568 36.281 12.617 1 97.44 179 GLU B C 1
ATOM 3043 O O . GLU B 1 179 ? -3.029 35.594 11.719 1 97.44 179 GLU B O 1
ATOM 3048 N N . ASN B 1 180 ? -2.734 37.625 12.672 1 97.81 180 ASN B N 1
ATOM 3049 C CA . ASN B 1 180 ? -3.412 38.344 11.594 1 97.81 180 ASN B CA 1
ATOM 3050 C C . ASN B 1 180 ? -2.684 38.188 10.266 1 97.81 180 ASN B C 1
ATOM 3052 O O . ASN B 1 180 ? -3.318 38.031 9.219 1 97.81 180 ASN B O 1
ATOM 3056 N N . LYS B 1 181 ? -1.412 38.25 10.336 1 97.75 181 LYS B N 1
ATOM 3057 C CA . LYS B 1 181 ? -0.602 38.031 9.141 1 97.75 181 LYS B CA 1
ATOM 3058 C C . LYS B 1 181 ? -0.842 36.656 8.547 1 97.75 181 LYS B C 1
ATOM 3060 O O . LYS B 1 181 ? -1.037 36.531 7.336 1 97.75 181 LYS B O 1
ATOM 3065 N N . LEU B 1 182 ? -0.824 35.625 9.391 1 98 182 LEU B N 1
ATOM 3066 C CA . LEU B 1 182 ? -1.059 34.281 8.922 1 98 182 LEU B CA 1
ATOM 3067 C C . LEU B 1 182 ? -2.428 34.156 8.258 1 98 182 LEU B C 1
ATOM 3069 O O . LEU B 1 182 ? -2.547 33.594 7.172 1 98 182 LEU B O 1
ATOM 3073 N N . MET B 1 183 ? -3.428 34.688 8.883 1 97.88 183 MET B N 1
ATOM 3074 C CA . MET B 1 183 ? -4.789 34.625 8.359 1 97.88 183 MET B CA 1
ATOM 3075 C C . MET B 1 183 ? -4.879 35.312 7.004 1 97.88 183 MET B C 1
ATOM 3077 O O . MET B 1 183 ? -5.574 34.844 6.102 1 97.88 183 MET B O 1
ATOM 3081 N N . ARG B 1 184 ? -4.238 36.406 6.875 1 97.69 184 ARG B N 1
ATOM 3082 C CA . ARG B 1 184 ? -4.266 37.156 5.641 1 97.69 184 ARG B CA 1
ATOM 3083 C C . ARG B 1 184 ? -3.5 36.469 4.527 1 97.69 184 ARG B C 1
ATOM 3085 O O . ARG B 1 184 ? -3.955 36.406 3.383 1 97.69 184 ARG B O 1
ATOM 3092 N N . MET B 1 185 ? -2.338 35.938 4.887 1 97.56 185 MET B N 1
ATOM 3093 C CA . MET B 1 185 ? -1.421 35.406 3.885 1 97.56 185 MET B CA 1
ATOM 3094 C C . MET B 1 185 ? -1.787 33.969 3.521 1 97.56 185 MET B C 1
ATOM 3096 O O . MET B 1 185 ? -1.502 33.531 2.412 1 97.56 185 MET B O 1
ATOM 3100 N N . ARG B 1 186 ? -2.373 33.25 4.414 1 97.19 186 ARG B N 1
ATOM 3101 C CA . ARG B 1 186 ? -2.725 31.859 4.219 1 97.19 186 ARG B CA 1
ATOM 3102 C C . ARG B 1 186 ? -4.176 31.594 4.602 1 97.19 186 ARG B C 1
ATOM 3104 O O . ARG B 1 186 ? -4.461 30.766 5.461 1 97.19 186 ARG B O 1
ATOM 3111 N N . PRO B 1 187 ? -5.082 32.25 3.93 1 97.38 187 PRO B N 1
ATOM 3112 C CA . PRO B 1 187 ? -6.484 32.188 4.348 1 97.38 187 PRO B CA 1
ATOM 3113 C C . PRO B 1 187 ? -7.074 30.781 4.184 1 97.38 187 PRO B C 1
ATOM 3115 O O . PRO B 1 187 ? -7.969 30.391 4.941 1 97.38 187 PRO B O 1
ATOM 3118 N N . GLU B 1 188 ? -6.574 29.984 3.283 1 96.56 188 GLU B N 1
ATOM 3119 C CA . GLU B 1 188 ? -7.145 28.672 2.994 1 96.56 188 GLU B CA 1
ATOM 3120 C C . GLU B 1 188 ? -6.895 27.688 4.145 1 96.56 188 GLU B C 1
ATOM 3122 O O . GLU B 1 188 ? -7.648 26.734 4.324 1 96.56 188 GLU B O 1
ATOM 3127 N N . LEU B 1 189 ? -5.82 27.922 4.918 1 97.62 189 LEU B N 1
ATOM 3128 C CA . LEU B 1 189 ? -5.613 27.094 6.098 1 97.62 189 LEU B CA 1
ATOM 3129 C C . LEU B 1 189 ? -6.816 27.172 7.035 1 97.62 189 LEU B C 1
ATOM 3131 O O . LEU B 1 189 ? -7.266 26.141 7.555 1 97.62 189 LEU B O 1
ATOM 3135 N N . TYR B 1 190 ? -7.27 28.359 7.172 1 98.12 190 TYR B N 1
ATOM 3136 C CA . TYR B 1 190 ? -8.383 28.594 8.094 1 98.12 190 TYR B CA 1
ATOM 3137 C C . TYR B 1 190 ? -9.703 28.156 7.473 1 98.12 190 TYR B C 1
ATOM 3139 O O . TYR B 1 190 ? -10.516 27.5 8.133 1 98.12 190 TYR B O 1
ATOM 3147 N N . SER B 1 191 ? -9.93 28.5 6.207 1 97.69 191 SER B N 1
ATOM 3148 C CA . SER B 1 191 ? -11.203 28.172 5.578 1 97.69 191 SER B CA 1
ATOM 3149 C C . SER B 1 191 ? -11.367 26.656 5.422 1 97.69 191 SER B C 1
ATOM 3151 O O . SER B 1 191 ? -12.469 26.125 5.586 1 97.69 191 SER B O 1
ATOM 3153 N N . ASP B 1 192 ? -10.297 25.953 5.078 1 98.06 192 ASP B N 1
ATOM 3154 C CA . ASP B 1 192 ? -10.359 24.5 4.988 1 98.06 192 ASP B CA 1
ATOM 3155 C C . ASP B 1 192 ? -10.672 23.875 6.348 1 98.06 192 ASP B C 1
ATOM 3157 O O . ASP B 1 192 ? -11.469 22.938 6.441 1 98.06 192 ASP B O 1
ATOM 3161 N N . TRP B 1 193 ? -10.016 24.375 7.352 1 98.38 193 TRP B N 1
ATOM 3162 C CA . TRP B 1 193 ? -10.266 23.891 8.703 1 98.38 193 TRP B CA 1
ATOM 3163 C C . TRP B 1 193 ? -11.719 24.125 9.109 1 98.38 193 TRP B C 1
ATOM 3165 O O . TRP B 1 193 ? -12.367 23.219 9.648 1 98.38 193 TRP B O 1
ATOM 3175 N N . GLU B 1 194 ? -12.227 25.297 8.844 1 98.25 194 GLU B N 1
ATOM 3176 C CA . GLU B 1 194 ? -13.617 25.609 9.18 1 98.25 194 GLU B CA 1
ATOM 3177 C C . GLU B 1 194 ? -14.578 24.703 8.406 1 98.25 194 GLU B C 1
ATOM 3179 O O . GLU B 1 194 ? -15.578 24.234 8.961 1 98.25 194 GLU B O 1
ATOM 3184 N N . ALA B 1 195 ? -14.305 24.5 7.137 1 96.94 195 ALA B N 1
ATOM 3185 C CA . ALA B 1 195 ? -15.148 23.672 6.285 1 96.94 195 ALA B CA 1
ATOM 3186 C C . ALA B 1 195 ? -15.18 22.234 6.789 1 96.94 195 ALA B C 1
ATOM 3188 O O . ALA B 1 195 ? -16.141 21.5 6.523 1 96.94 195 ALA B O 1
ATOM 3189 N N . ALA B 1 196 ? -14.164 21.812 7.523 1 97.88 196 ALA B N 1
ATOM 3190 C CA . ALA B 1 196 ? -14.023 20.438 7.996 1 97.88 196 ALA B CA 1
ATOM 3191 C C . ALA B 1 196 ? -14.844 20.203 9.258 1 97.88 196 ALA B C 1
ATOM 3193 O O . ALA B 1 196 ? -14.898 19.078 9.781 1 97.88 196 ALA B O 1
ATOM 3194 N N . ARG B 1 197 ? -15.461 21.188 9.734 1 95.25 197 ARG B N 1
ATOM 3195 C CA . ARG B 1 197 ? -16.141 21.156 11.023 1 95.25 197 ARG B CA 1
ATOM 3196 C C . ARG B 1 197 ? -17.219 20.078 11.039 1 95.25 197 ARG B C 1
ATOM 3198 O O . ARG B 1 197 ? -17.484 19.469 12.07 1 95.25 197 ARG B O 1
ATOM 3205 N N . HIS B 1 198 ? -17.844 19.812 9.914 1 87.88 198 HIS B N 1
ATOM 3206 C CA . HIS B 1 198 ? -19 18.906 9.93 1 87.88 198 HIS B CA 1
ATOM 3207 C C . HIS B 1 198 ? -18.688 17.625 9.172 1 87.88 198 HIS B C 1
ATOM 3209 O O . HIS B 1 198 ? -19.562 16.75 9.031 1 87.88 198 HIS B O 1
ATOM 3215 N N . GLY B 1 199 ? -17.453 17.375 8.805 1 86.25 199 GLY B N 1
ATOM 3216 C CA . GLY B 1 199 ? -17.062 16.141 8.141 1 86.25 199 GLY B CA 1
ATOM 3217 C C . GLY B 1 199 ? -17.422 16.125 6.664 1 86.25 199 GLY B C 1
ATOM 3218 O O . GLY B 1 199 ? -18.594 16.219 6.297 1 86.25 199 GLY B O 1
#

pLDDT: mean 94.96, std 7.66, range [51.25, 98.94]